Protein AF-0000000086141295 (afdb_homodimer)

Secondary structure (DSSP, 8-state):
--SSB-SS-EEEE--HHHHHHHHHHHHH-HHHHHHH--SPP-PPPHHHHHHHHHIIIIISSEEEEEEEPPSSTTSPPEEEEEEEEPP--GGGGGG-EEEEEEEE-GGGTTSSHHHHHHHHHHHIIIIIS--SEEEEEEETT-HHHHHHHHHTTPEEEEEEEEEEEETTEEEEEEEEEEEHHHHHHHHHHTT-----/--SSB-SS-EEEE--HHHHHHHHHHHHH-HHHHHHH--SPP-PPPHHHHHHHHHIIIIISSEEEEEEEPPSSTTSPPEEEEEEEEPP--GGGGGG-EEEEEEEE-GGGTTSSHHHHHHHHHHHIIIIIS--SEEEEEEETT-HHHHHHHHHTTPEEEEEEEEEEEETTEEEEEEEEEEEHHHHHHHHHHTT-----

Solvent-accessible surface area (backbone atoms only — not comparable to full-atom values): 21510 Å² total; per-residue (Å²): 130,78,80,50,50,59,98,74,39,36,50,41,73,72,44,73,90,75,40,49,67,59,46,44,55,51,57,56,30,67,65,58,34,63,60,70,40,82,52,66,89,63,92,66,50,70,66,56,38,50,52,50,51,46,38,35,70,72,50,28,71,40,34,33,33,34,18,37,66,38,93,43,95,89,46,66,59,43,76,47,33,35,41,31,32,44,55,55,57,78,58,47,43,82,31,28,54,38,32,55,47,72,48,63,39,76,92,57,53,97,69,56,53,66,59,54,50,52,54,51,51,49,49,45,40,42,69,70,71,55,33,48,29,43,30,41,68,31,42,53,86,38,50,68,56,52,53,47,44,46,75,73,64,33,39,83,30,32,37,46,71,50,53,38,60,54,95,90,41,63,31,32,38,36,35,30,36,38,43,42,69,59,53,46,53,55,32,57,69,63,64,64,64,66,85,124,130,78,80,51,48,60,97,72,39,36,50,42,74,72,44,73,90,75,38,49,67,58,46,42,55,50,58,58,31,66,65,58,34,64,57,69,39,81,51,64,87,62,92,66,49,72,66,56,40,51,52,50,50,46,39,34,69,72,50,28,71,40,33,32,32,33,19,37,66,38,92,43,93,90,46,67,59,44,77,48,31,36,43,33,31,42,55,55,56,78,58,46,43,80,31,27,53,39,33,55,49,72,48,62,39,75,94,56,53,96,69,56,52,68,58,54,52,50,53,51,50,49,47,45,39,43,71,69,71,55,32,48,29,43,30,40,67,31,41,54,86,38,51,68,56,52,52,47,45,46,74,74,63,35,41,81,30,34,37,47,71,51,53,37,59,54,96,88,40,65,32,33,37,36,35,30,36,38,43,41,69,60,54,46,53,54,34,58,69,65,64,64,65,67,85,124

Structure (mmCIF, N/CA/C/O backbone):
data_AF-0000000086141295-model_v1
#
loop_
_entity.id
_entity.type
_entity.pdbx_description
1 polymer 'N-acetyltransferase domain-containing protein'
#
loop_
_atom_site.group_PDB
_atom_site.id
_atom_site.type_symbol
_atom_site.label_atom_id
_atom_site.label_alt_id
_atom_site.label_comp_id
_atom_site.label_asym_id
_atom_site.label_entity_id
_atom_site.label_seq_id
_atom_site.pdbx_PDB_ins_code
_atom_site.Cartn_x
_atom_site.Cartn_y
_atom_site.Cartn_z
_atom_site.occupancy
_atom_site.B_iso_or_equiv
_atom_site.auth_seq_id
_atom_site.auth_comp_id
_atom_site.auth_asym_id
_atom_site.auth_atom_id
_atom_site.pdbx_PDB_model_num
ATOM 1 N N . MET A 1 1 ? -18.188 31.016 9.32 1 51.22 1 MET A N 1
ATOM 2 C CA . MET A 1 1 ? -16.797 31.031 9.719 1 51.22 1 MET A CA 1
ATOM 3 C C . MET A 1 1 ? -15.961 30.109 8.828 1 51.22 1 MET A C 1
ATOM 5 O O . MET A 1 1 ? -16.5 29.141 8.258 1 51.22 1 MET A O 1
ATOM 9 N N . ASN A 1 2 ? -14.758 30.516 8.43 1 69.75 2 ASN A N 1
ATOM 10 C CA . ASN A 1 2 ? -13.891 29.734 7.547 1 69.75 2 ASN A CA 1
ATOM 11 C C . ASN A 1 2 ? -13.523 28.391 8.156 1 69.75 2 ASN A C 1
ATOM 13 O O . ASN A 1 2 ? -12.914 28.328 9.227 1 69.75 2 ASN A O 1
ATOM 17 N N . PRO A 1 3 ? -14.047 27.422 7.543 1 87.94 3 PRO A N 1
ATOM 18 C CA . PRO A 1 3 ? -13.812 26.109 8.133 1 87.94 3 PRO A CA 1
ATOM 19 C C . PRO A 1 3 ? -12.375 25.625 7.922 1 87.94 3 PRO A C 1
ATOM 21 O O . PRO A 1 3 ? -11.992 24.578 8.445 1 87.94 3 PRO A O 1
ATOM 24 N N . PHE A 1 4 ? -11.586 26.469 7.277 1 93.06 4 PHE A N 1
ATOM 25 C CA . PHE A 1 4 ? -10.227 26.031 6.965 1 93.06 4 PHE A CA 1
ATOM 26 C C . PHE A 1 4 ? -9.234 26.656 7.945 1 93.06 4 PHE A C 1
ATOM 28 O O . PHE A 1 4 ? -8.266 27.297 7.535 1 93.06 4 PHE A O 1
ATOM 35 N N . HIS A 1 5 ? -9.555 26.516 9.125 1 94.62 5 HIS A N 1
ATOM 36 C CA . HIS A 1 5 ? -8.688 26.922 10.227 1 94.62 5 HIS A CA 1
ATOM 37 C C . HIS A 1 5 ? -8.836 26 11.422 1 94.62 5 HIS A C 1
ATOM 39 O O . HIS A 1 5 ? -9.812 25.25 11.508 1 94.62 5 HIS A O 1
ATOM 45 N N . SER A 1 6 ? -7.91 25.984 12.297 1 95.19 6 SER A N 1
ATOM 46 C CA . SER A 1 6 ? -7.934 25.375 13.617 1 95.19 6 SER A CA 1
ATOM 47 C C . SER A 1 6 ? -7.445 26.344 14.688 1 95.19 6 SER A C 1
ATOM 49 O O . SER A 1 6 ? -7.465 27.562 14.477 1 95.19 6 SER A O 1
ATOM 51 N N . ALA A 1 7 ? -7.188 25.891 15.867 1 95.31 7 ALA A N 1
ATOM 52 C CA . ALA A 1 7 ? -6.918 26.766 17 1 95.31 7 ALA A CA 1
ATOM 53 C C . ALA A 1 7 ? -5.836 27.781 16.672 1 95.31 7 ALA A C 1
ATOM 55 O O . ALA A 1 7 ? -5.996 28.984 16.922 1 95.31 7 ALA A O 1
ATOM 56 N N . ARG A 1 8 ? -4.676 27.344 16.094 1 96.81 8 ARG A N 1
ATOM 57 C CA . ARG A 1 8 ? -3.531 28.219 15.867 1 96.81 8 ARG A CA 1
ATOM 58 C C . ARG A 1 8 ? -3.201 28.297 14.383 1 96.81 8 ARG A C 1
ATOM 60 O O . ARG A 1 8 ? -2.404 29.141 13.961 1 96.81 8 ARG A O 1
ATOM 67 N N . LEU A 1 9 ? -3.818 27.438 13.539 1 97.62 9 LEU A N 1
ATOM 68 C CA . LEU A 1 9 ? -3.35 27.266 12.164 1 97.62 9 LEU A CA 1
ATOM 69 C C . LEU A 1 9 ? -4.422 27.703 11.172 1 97.62 9 LEU A C 1
ATOM 71 O O . LEU A 1 9 ? -5.617 27.625 11.469 1 97.62 9 LEU A O 1
ATOM 75 N N . ILE A 1 10 ? -3.939 28.156 10 1 96.62 10 ILE A N 1
ATOM 76 C CA . ILE A 1 10 ? -4.754 28.391 8.82 1 96.62 10 ILE A CA 1
ATOM 77 C C . ILE A 1 10 ? -4.367 27.406 7.715 1 96.62 10 ILE A C 1
ATOM 79 O O . ILE A 1 10 ? -3.186 27.141 7.504 1 96.62 10 ILE A O 1
ATOM 83 N N . TYR A 1 11 ? -5.418 26.938 7.031 1 97.31 11 TYR A N 1
ATOM 84 C CA . TYR A 1 11 ? -5.203 26.031 5.918 1 97.31 11 TYR A CA 1
ATOM 85 C C . TYR A 1 11 ? -5.637 26.656 4.602 1 97.31 11 TYR A C 1
ATOM 87 O O . TYR A 1 11 ? -6.793 27.062 4.453 1 97.31 11 TYR A O 1
ATOM 95 N N . ARG A 1 12 ? -4.785 26.781 3.67 1 96 12 ARG A N 1
ATOM 96 C CA . ARG A 1 12 ? -5.148 27.406 2.395 1 96 12 ARG A CA 1
ATOM 97 C C . ARG A 1 12 ? -4.73 26.516 1.225 1 96 12 ARG A C 1
ATOM 99 O O . ARG A 1 12 ? -3.918 25.609 1.388 1 96 12 ARG A O 1
ATOM 106 N N . ALA A 1 13 ? -5.227 26.828 0.081 1 95.81 13 ALA A N 1
ATOM 107 C CA . ALA A 1 13 ? -4.914 26.094 -1.147 1 95.81 13 ALA A CA 1
ATOM 108 C C . ALA A 1 13 ? -3.459 26.312 -1.555 1 95.81 13 ALA A C 1
ATOM 110 O O . ALA A 1 13 ? -2.861 27.344 -1.228 1 95.81 13 ALA A O 1
ATOM 111 N N . VAL A 1 14 ? -2.934 25.328 -2.213 1 96.62 14 VAL A N 1
ATOM 112 C CA . VAL A 1 14 ? -1.614 25.469 -2.82 1 96.62 14 VAL A CA 1
ATOM 113 C C . VAL A 1 14 ? -1.694 26.406 -4.023 1 96.62 14 VAL A C 1
ATOM 115 O O . VAL A 1 14 ? -2.52 26.203 -4.918 1 96.62 14 VAL A O 1
ATOM 118 N N . GLU A 1 15 ? -0.921 27.406 -3.971 1 94.69 15 GLU A N 1
ATOM 119 C CA . GLU A 1 15 ? -0.774 28.312 -5.102 1 94.69 15 GLU A CA 1
ATOM 120 C C . GLU A 1 15 ? 0.544 28.078 -5.832 1 94.69 15 GLU A C 1
ATOM 122 O O . GLU A 1 15 ? 1.587 28.594 -5.426 1 94.69 15 GLU A O 1
ATOM 127 N N . PRO A 1 16 ? 0.454 27.406 -6.965 1 90.69 16 PRO A N 1
ATOM 128 C CA . PRO A 1 16 ? 1.684 26.953 -7.613 1 90.69 16 PRO A CA 1
ATOM 129 C C . PRO A 1 16 ? 2.652 28.094 -7.918 1 90.69 16 PRO A C 1
ATOM 131 O O . PRO A 1 16 ? 3.865 27.938 -7.766 1 90.69 16 PRO A O 1
ATOM 134 N N . ASN A 1 17 ? 2.219 29.234 -8.266 1 89.69 17 ASN A N 1
ATOM 135 C CA . ASN A 1 17 ? 3.092 30.344 -8.633 1 89.69 17 ASN A CA 1
ATOM 136 C C . ASN A 1 17 ? 3.672 31.031 -7.402 1 89.69 17 ASN A C 1
ATOM 138 O O . ASN A 1 17 ? 4.742 31.641 -7.473 1 89.69 17 ASN A O 1
ATOM 142 N N . GLU A 1 18 ? 3.045 30.859 -6.297 1 93.12 18 GLU A N 1
ATOM 143 C CA . GLU A 1 18 ? 3.461 31.594 -5.098 1 93.12 18 GLU A CA 1
ATOM 144 C C . GLU A 1 18 ? 4.191 30.672 -4.125 1 93.12 18 GLU A C 1
ATOM 146 O O . GLU A 1 18 ? 5.02 31.125 -3.332 1 93.12 18 GLU A O 1
ATOM 151 N N . ASP A 1 19 ? 3.898 29.375 -4.25 1 96.19 19 ASP A N 1
ATOM 152 C CA . ASP A 1 19 ? 4.34 28.484 -3.184 1 96.19 19 ASP A CA 1
ATOM 153 C C . ASP A 1 19 ? 5.582 27.703 -3.602 1 96.19 19 ASP A C 1
ATOM 155 O O . ASP A 1 19 ? 6.082 26.859 -2.842 1 96.19 19 ASP A O 1
ATOM 159 N N . GLU A 1 20 ? 6.09 27.922 -4.734 1 96 20 GLU A N 1
ATOM 160 C CA . GLU A 1 20 ? 7.188 27.094 -5.246 1 96 20 GLU A CA 1
ATOM 161 C C . GLU A 1 20 ? 8.383 27.125 -4.301 1 96 20 GLU A C 1
ATOM 163 O O . GLU A 1 20 ? 8.969 26.094 -3.992 1 96 20 GLU A O 1
ATOM 168 N N . ASP A 1 21 ? 8.812 28.328 -3.873 1 95.75 21 ASP A N 1
ATOM 169 C CA . ASP A 1 21 ? 9.961 28.469 -2.979 1 95.75 21 ASP A CA 1
ATOM 170 C C . ASP A 1 21 ? 9.711 27.734 -1.661 1 95.75 21 ASP A C 1
ATOM 172 O O . ASP A 1 21 ? 10.617 27.094 -1.114 1 95.75 21 ASP A O 1
ATOM 176 N N . PHE A 1 22 ? 8.555 27.875 -1.222 1 95.75 22 PHE A N 1
ATOM 177 C CA . PHE A 1 22 ? 8.188 27.219 0.028 1 95.75 22 PHE A CA 1
ATOM 178 C C . PHE A 1 22 ? 8.297 25.703 -0.106 1 95.75 22 PHE A C 1
ATOM 180 O O . PHE A 1 22 ? 8.945 25.047 0.712 1 95.75 22 PHE A O 1
ATOM 187 N N . PHE A 1 23 ? 7.754 25.141 -1.162 1 95.81 23 PHE A N 1
ATOM 188 C CA . PHE A 1 23 ? 7.785 23.703 -1.36 1 95.81 23 PHE A CA 1
ATOM 189 C C . PHE A 1 23 ? 9.203 23.219 -1.656 1 95.81 23 PHE A C 1
ATOM 191 O O . PHE A 1 23 ? 9.578 22.109 -1.294 1 95.81 23 PHE A O 1
ATOM 198 N N . LEU A 1 24 ? 9.922 24.047 -2.283 1 94.19 24 LEU A N 1
ATOM 199 C CA . LEU A 1 24 ? 11.328 23.703 -2.48 1 94.19 24 LEU A CA 1
ATOM 200 C C . LEU A 1 24 ? 12.039 23.531 -1.141 1 94.19 24 LEU A C 1
ATOM 202 O O . LEU A 1 24 ? 12.812 22.578 -0.962 1 94.19 24 LEU A O 1
ATOM 206 N N . THR A 1 25 ? 11.758 24.422 -0.222 1 94 25 THR A N 1
ATOM 207 C CA . THR A 1 25 ? 12.344 24.344 1.108 1 94 25 THR A CA 1
ATOM 208 C C . THR A 1 25 ? 11.938 23.047 1.806 1 94 25 THR A C 1
ATOM 210 O O . THR A 1 25 ? 12.758 22.406 2.453 1 94 25 THR A O 1
ATOM 213 N N . ILE A 1 26 ? 10.75 22.656 1.679 1 92.44 26 ILE A N 1
ATOM 214 C CA . ILE A 1 26 ? 10.25 21.422 2.283 1 92.44 26 ILE A CA 1
ATOM 215 C C . ILE A 1 26 ? 10.961 20.219 1.683 1 92.44 26 ILE A C 1
ATOM 217 O O . ILE A 1 26 ? 11.453 19.359 2.412 1 92.44 26 ILE A O 1
ATOM 221 N N . GLN A 1 27 ? 11.023 20.188 0.385 1 89.75 27 GLN A N 1
ATOM 222 C CA . GLN A 1 27 ? 11.547 19.016 -0.319 1 89.75 27 GLN A CA 1
ATOM 223 C C . GLN A 1 27 ? 13.055 18.906 -0.16 1 89.75 27 GLN A C 1
ATOM 225 O O . GLN A 1 27 ? 13.625 17.828 -0.327 1 89.75 27 GLN A O 1
ATOM 230 N N . GLN A 1 28 ? 13.641 20.016 0.148 1 89.25 28 GLN A N 1
ATOM 231 C CA . GLN A 1 28 ? 15.094 20 0.265 1 89.25 28 GLN A CA 1
ATOM 232 C C . GLN A 1 28 ? 15.531 19.781 1.71 1 89.25 28 GLN A C 1
ATOM 234 O O . GLN A 1 28 ? 16.719 19.656 1.995 1 89.25 28 GLN A O 1
ATOM 239 N N . ASP A 1 29 ? 14.562 19.781 2.561 1 86.94 29 ASP A N 1
ATOM 240 C CA . ASP A 1 29 ? 14.875 19.344 3.916 1 86.94 29 ASP A CA 1
ATOM 241 C C . ASP A 1 29 ? 15.258 17.875 3.939 1 86.94 29 ASP A C 1
ATOM 243 O O . ASP A 1 29 ? 14.406 17 3.748 1 86.94 29 ASP A O 1
ATOM 247 N N . PRO A 1 30 ? 16.484 17.609 4.195 1 81.69 30 PRO A N 1
ATOM 248 C CA . PRO A 1 30 ? 16.938 16.234 4.027 1 81.69 30 PRO A CA 1
ATOM 249 C C . PRO A 1 30 ? 16.312 15.273 5.055 1 81.69 30 PRO A C 1
ATOM 251 O O . PRO A 1 30 ? 16.062 14.109 4.742 1 81.69 30 PRO A O 1
ATOM 254 N N . PHE A 1 31 ? 16.094 15.766 6.219 1 81.44 31 PHE A N 1
ATOM 255 C CA . PHE A 1 31 ? 15.523 14.891 7.242 1 81.44 31 PHE A CA 1
ATOM 256 C C . PHE A 1 31 ? 14.031 14.688 7.02 1 81.44 31 PHE A C 1
ATOM 258 O O . PHE A 1 31 ? 13.531 13.562 7.113 1 81.44 31 PHE A O 1
ATOM 265 N N . GLY A 1 32 ? 13.383 15.75 6.738 1 83 32 GLY A N 1
ATOM 266 C CA . GLY A 1 32 ? 11.969 15.641 6.434 1 83 32 GLY A CA 1
ATOM 267 C C . GLY A 1 32 ? 11.68 14.734 5.254 1 83 32 GLY A C 1
ATOM 268 O O . GLY A 1 32 ? 10.781 13.891 5.312 1 83 32 GLY A O 1
ATOM 269 N N . PHE A 1 33 ? 12.461 14.914 4.273 1 78.25 33 PHE A N 1
ATOM 270 C CA . PHE A 1 33 ? 12.297 14.109 3.068 1 78.25 33 PHE A CA 1
ATOM 271 C C . PHE A 1 33 ? 12.469 12.625 3.375 1 78.25 33 PHE A C 1
ATOM 273 O O . PHE A 1 33 ? 11.625 11.812 3.004 1 78.25 33 PHE A O 1
ATOM 280 N N . ARG A 1 34 ? 13.453 12.281 4.133 1 79.75 34 ARG A N 1
ATOM 281 C CA . ARG A 1 34 ? 13.781 10.883 4.418 1 79.75 34 ARG A CA 1
ATOM 282 C C . ARG A 1 34 ? 12.758 10.273 5.371 1 79.75 34 ARG A C 1
ATOM 284 O O . ARG A 1 34 ? 12.555 9.055 5.375 1 79.75 34 ARG A O 1
ATOM 291 N N . ASN A 1 35 ? 12.102 11.109 6.094 1 85.06 35 ASN A N 1
ATOM 292 C CA . ASN A 1 35 ? 11.125 10.641 7.074 1 85.06 35 ASN A CA 1
ATOM 293 C C . ASN A 1 35 ? 9.758 10.422 6.441 1 85.06 35 ASN A C 1
ATOM 295 O O . ASN A 1 35 ? 8.891 9.781 7.035 1 85.06 35 ASN A O 1
ATOM 299 N N . SER A 1 36 ? 9.648 10.891 5.25 1 79.56 36 SER A N 1
ATOM 300 C CA . SER A 1 36 ? 8.281 10.891 4.734 1 79.56 36 SER A CA 1
ATOM 301 C C . SER A 1 36 ? 8.219 10.305 3.328 1 79.56 36 SER A C 1
ATOM 303 O O . SER A 1 36 ? 7.133 10.078 2.793 1 79.56 36 SER A O 1
ATOM 305 N N . ASN A 1 37 ? 9.312 10.156 2.785 1 83.88 37 ASN A N 1
ATOM 306 C CA . ASN A 1 37 ? 9.375 9.703 1.399 1 83.88 37 ASN A CA 1
ATOM 307 C C . ASN A 1 37 ? 10.258 8.461 1.256 1 83.88 37 ASN A C 1
ATOM 309 O O . ASN A 1 37 ? 11.438 8.484 1.611 1 83.88 37 ASN A O 1
ATOM 313 N N . ALA A 1 38 ? 9.758 7.473 0.657 1 84.56 38 ALA A N 1
ATOM 314 C CA . ALA A 1 38 ? 10.484 6.211 0.501 1 84.56 38 ALA A CA 1
ATOM 315 C C . ALA A 1 38 ? 11.406 6.254 -0.715 1 84.56 38 ALA A C 1
ATOM 317 O O . ALA A 1 38 ? 12.227 5.355 -0.91 1 84.56 38 ALA A O 1
ATOM 318 N N . ARG A 1 39 ? 11.266 7.246 -1.502 1 82.94 39 ARG A N 1
ATOM 319 C CA . ARG A 1 39 ? 12.109 7.344 -2.693 1 82.94 39 ARG A CA 1
ATOM 320 C C . ARG A 1 39 ? 13.578 7.496 -2.316 1 82.94 39 ARG A C 1
ATOM 322 O O . ARG A 1 39 ? 13.898 7.91 -1.199 1 82.94 39 ARG A O 1
ATOM 329 N N . LEU A 1 40 ? 14.398 7.152 -3.281 1 79.25 40 LEU A N 1
ATOM 330 C CA . LEU A 1 40 ? 15.82 7.426 -3.105 1 79.25 40 LEU A CA 1
ATOM 331 C C . LEU A 1 40 ? 16.062 8.914 -2.861 1 79.25 40 LEU A C 1
ATOM 333 O O . LEU A 1 40 ? 15.578 9.758 -3.621 1 79.25 40 LEU A O 1
ATOM 337 N N . ALA A 1 41 ? 16.703 9.164 -1.784 1 78.75 41 ALA A N 1
ATOM 338 C CA . ALA A 1 41 ? 17.016 10.555 -1.472 1 78.75 41 ALA A CA 1
ATOM 339 C C . ALA A 1 41 ? 17.969 11.156 -2.508 1 78.75 41 ALA A C 1
ATOM 341 O O . ALA A 1 41 ? 19 10.562 -2.826 1 78.75 41 ALA A O 1
ATOM 342 N N . SER A 1 42 ? 17.5 12.125 -3.113 1 82.44 42 SER A N 1
ATOM 343 C CA . SER A 1 42 ? 18.297 12.875 -4.078 1 82.44 42 SER A CA 1
ATOM 344 C C . SER A 1 42 ? 17.969 14.359 -4.035 1 82.44 42 SER A C 1
ATOM 346 O O . SER A 1 42 ? 16.891 14.75 -3.574 1 82.44 42 SER A O 1
ATOM 348 N N . PRO A 1 43 ? 18.953 15.18 -4.391 1 85.75 43 PRO A N 1
ATOM 349 C CA . PRO A 1 43 ? 18.609 16.594 -4.457 1 85.75 43 PRO A CA 1
ATOM 350 C C . PRO A 1 43 ? 17.375 16.875 -5.316 1 85.75 43 PRO A C 1
ATOM 352 O O . PRO A 1 43 ? 17.203 16.25 -6.371 1 85.75 43 PRO A O 1
ATOM 355 N N . GLN A 1 44 ? 16.531 17.719 -4.77 1 87.69 44 GLN A N 1
ATOM 356 C CA . GLN A 1 44 ? 15.258 17.984 -5.441 1 87.69 44 GLN A CA 1
ATOM 357 C C . GLN A 1 44 ? 15.352 19.25 -6.289 1 87.69 44 GLN A C 1
ATOM 359 O O . GLN A 1 44 ? 15.883 20.266 -5.84 1 87.69 44 GLN A O 1
ATOM 364 N N . SER A 1 45 ? 14.859 19.125 -7.492 1 89.88 45 SER A N 1
ATOM 365 C CA . SER A 1 45 ? 14.836 20.266 -8.414 1 89.88 45 SER A CA 1
ATOM 366 C C . SER A 1 45 ? 13.516 21.016 -8.336 1 89.88 45 SER A C 1
ATOM 368 O O . SER A 1 45 ? 12.57 20.547 -7.691 1 89.88 45 SER A O 1
ATOM 370 N N . ARG A 1 46 ? 13.5 22.156 -8.969 1 92.38 46 ARG A N 1
ATOM 371 C CA . ARG A 1 46 ? 12.25 22.906 -9.047 1 92.38 46 ARG A CA 1
ATOM 372 C C . ARG A 1 46 ? 11.203 22.141 -9.859 1 92.38 46 ARG A C 1
ATOM 374 O O . ARG A 1 46 ? 10.008 22.234 -9.578 1 92.38 46 ARG A O 1
ATOM 381 N N . GLU A 1 47 ? 11.641 21.406 -10.789 1 91.62 47 GLU A N 1
ATOM 382 C CA . GLU A 1 47 ? 10.711 20.578 -11.555 1 91.62 47 GLU A CA 1
ATOM 383 C C . GLU A 1 47 ? 10.062 19.516 -10.68 1 91.62 47 GLU A C 1
ATOM 385 O O . GLU A 1 47 ? 8.867 19.234 -10.828 1 91.62 47 GLU A O 1
ATOM 390 N N . ASP A 1 48 ? 10.852 18.938 -9.836 1 89.69 48 ASP A N 1
ATOM 391 C CA . ASP A 1 48 ? 10.305 17.984 -8.875 1 89.69 48 ASP A CA 1
ATOM 392 C C . ASP A 1 48 ? 9.227 18.625 -8.008 1 89.69 48 ASP A C 1
ATOM 394 O O . ASP A 1 48 ? 8.188 18.016 -7.758 1 89.69 48 ASP A O 1
ATOM 398 N N . VAL A 1 49 ? 9.508 19.75 -7.621 1 92.06 49 VAL A N 1
ATOM 399 C CA . VAL A 1 49 ? 8.609 20.5 -6.75 1 92.06 49 VAL A CA 1
ATOM 400 C C . VAL A 1 49 ? 7.301 20.797 -7.484 1 92.06 49 VAL A C 1
ATOM 402 O O . VAL A 1 49 ? 6.215 20.641 -6.918 1 92.06 49 VAL A O 1
ATOM 405 N N . LYS A 1 50 ? 7.406 21.203 -8.695 1 93.38 50 LYS A N 1
ATOM 406 C CA . LYS A 1 50 ? 6.215 21.484 -9.492 1 93.38 50 LYS A CA 1
ATOM 407 C C . LYS A 1 50 ? 5.336 20.25 -9.633 1 93.38 50 LYS A C 1
ATOM 409 O O . LYS A 1 50 ? 4.109 20.344 -9.539 1 93.38 50 LYS A O 1
ATOM 414 N N . ARG A 1 51 ? 5.922 19.156 -9.82 1 91.75 51 ARG A N 1
ATOM 415 C CA . ARG A 1 51 ? 5.176 17.906 -9.922 1 91.75 51 ARG A CA 1
ATOM 416 C C . ARG A 1 51 ? 4.449 17.594 -8.617 1 91.75 51 ARG A C 1
ATOM 418 O O . ARG A 1 51 ? 3.297 17.156 -8.633 1 91.75 51 ARG A O 1
ATOM 425 N N . TYR A 1 52 ? 5.172 17.828 -7.664 1 92.12 52 TYR A N 1
ATOM 426 C CA . TYR A 1 52 ? 4.57 17.578 -6.359 1 92.12 52 TYR A CA 1
ATOM 427 C C . TYR A 1 52 ? 3.389 18.516 -6.117 1 92.12 52 TYR A C 1
ATOM 429 O O . TYR A 1 52 ? 2.326 18.078 -5.672 1 92.12 52 TYR A O 1
ATOM 437 N N . MET A 1 53 ? 3.572 19.75 -6.391 1 95.12 53 MET A N 1
ATOM 438 C CA . MET A 1 53 ? 2.49 20.719 -6.227 1 95.12 53 MET A CA 1
ATOM 439 C C . MET A 1 53 ? 1.3 20.359 -7.109 1 95.12 53 MET A C 1
ATOM 441 O O . MET A 1 53 ? 0.148 20.516 -6.695 1 95.12 53 MET A O 1
ATOM 445 N N . GLU A 1 54 ? 1.577 19.922 -8.242 1 93.69 54 GLU A N 1
ATOM 446 C CA . GLU A 1 54 ? 0.51 19.469 -9.133 1 93.69 54 GLU A CA 1
ATOM 447 C C . GLU A 1 54 ? -0.252 18.281 -8.531 1 93.69 54 GLU A C 1
ATOM 449 O O . GLU A 1 54 ? -1.479 18.219 -8.617 1 93.69 54 GLU A O 1
ATOM 454 N N . HIS A 1 55 ? 0.474 17.422 -7.98 1 92.12 55 HIS A N 1
ATOM 455 C CA . HIS A 1 55 ? -0.157 16.281 -7.309 1 92.12 55 HIS A CA 1
ATOM 456 C C . HIS A 1 55 ? -1.09 16.75 -6.199 1 92.12 55 HIS A C 1
ATOM 458 O O . HIS A 1 55 ? -2.234 16.297 -6.109 1 92.12 55 HIS A O 1
ATOM 464 N N . LEU A 1 56 ? -0.627 17.672 -5.426 1 93.81 56 LEU A N 1
ATOM 465 C CA . LEU A 1 56 ? -1.397 18.188 -4.297 1 93.81 56 LEU A CA 1
ATOM 466 C C . LEU A 1 56 ? -2.652 18.906 -4.777 1 93.81 56 LEU A C 1
ATOM 468 O O . LEU A 1 56 ? -3.703 18.828 -4.133 1 93.81 56 LEU A O 1
ATOM 472 N N . THR A 1 57 ? -2.58 19.562 -5.879 1 92.62 57 THR A N 1
ATOM 473 C CA . THR A 1 57 ? -3.652 20.438 -6.336 1 92.62 57 THR A CA 1
ATOM 474 C C . THR A 1 57 ? -4.656 19.672 -7.188 1 92.62 57 THR A C 1
ATOM 476 O O . THR A 1 57 ? -5.848 19.984 -7.203 1 92.62 57 THR A O 1
ATOM 479 N N . SER A 1 58 ? -4.219 18.625 -7.875 1 90.38 58 SER A N 1
ATOM 480 C CA . SER A 1 58 ? -5.086 18.062 -8.906 1 90.38 58 SER A CA 1
ATOM 481 C C . SER A 1 58 ? -5.363 16.594 -8.656 1 90.38 58 SER A C 1
ATOM 483 O O . SER A 1 58 ? -6.336 16.031 -9.172 1 90.38 58 SER A O 1
ATOM 485 N N . LYS A 1 59 ? -4.582 15.945 -7.883 1 91.56 59 LYS A N 1
ATOM 486 C CA . LYS A 1 59 ? -4.734 14.5 -7.742 1 91.56 59 LYS A CA 1
ATOM 487 C C . LYS A 1 59 ? -5.164 14.133 -6.324 1 91.56 59 LYS A C 1
ATOM 489 O O . LYS A 1 59 ? -5.988 13.234 -6.133 1 91.56 59 LYS A O 1
ATOM 494 N N . ALA A 1 60 ? -4.648 14.844 -5.406 1 94.88 60 ALA A N 1
ATOM 495 C CA . ALA A 1 60 ? -4.969 14.555 -4.012 1 94.88 60 ALA A CA 1
ATOM 496 C C . ALA A 1 60 ? -6.453 14.773 -3.729 1 94.88 60 ALA A C 1
ATOM 498 O O . ALA A 1 60 ? -7.098 15.602 -4.379 1 94.88 60 ALA A O 1
ATOM 499 N N . LEU A 1 61 ? -7.023 13.945 -2.871 1 95 61 LEU A N 1
ATOM 500 C CA . LEU A 1 61 ? -8.383 14.195 -2.398 1 95 61 LEU A CA 1
ATOM 501 C C . LEU A 1 61 ? -8.484 15.578 -1.761 1 95 61 LEU A C 1
ATOM 503 O O . LEU A 1 61 ? -9.477 16.281 -1.95 1 95 61 LEU A O 1
ATOM 507 N N . LEU A 1 62 ? -7.461 15.922 -1.008 1 95.81 62 LEU A N 1
ATOM 508 C CA . LEU A 1 62 ? -7.246 17.219 -0.392 1 95.81 62 LEU A CA 1
ATOM 509 C C . LEU A 1 62 ? -5.758 17.516 -0.246 1 95.81 62 LEU A C 1
ATOM 511 O O . LEU A 1 62 ? -4.98 16.641 0.14 1 95.81 62 LEU A O 1
ATOM 515 N N . GLY A 1 63 ? -5.344 18.641 -0.609 1 97.06 63 GLY A N 1
ATOM 516 C CA . GLY A 1 63 ? -3.998 19.156 -0.393 1 97.06 63 GLY A CA 1
ATOM 517 C C . GLY A 1 63 ? -3.967 20.625 -0.026 1 97.06 63 GLY A C 1
ATOM 518 O O . GLY A 1 63 ? -4.512 21.469 -0.747 1 97.06 63 GLY A O 1
ATOM 519 N N . VAL A 1 64 ? -3.344 20.922 1.103 1 97.56 64 VAL A N 1
ATOM 520 C CA . VAL A 1 64 ? -3.365 22.312 1.562 1 97.56 64 VAL A CA 1
ATOM 521 C C . VAL A 1 64 ? -2.006 22.672 2.152 1 97.56 64 VAL A C 1
ATOM 523 O O . VAL A 1 64 ? -1.227 21.797 2.529 1 97.56 64 VAL A O 1
ATOM 526 N N . VAL A 1 65 ? -1.781 23.938 2.201 1 98 65 VAL A N 1
ATOM 527 C CA . VAL A 1 65 ? -0.635 24.5 2.908 1 98 65 VAL A CA 1
ATOM 528 C C . VAL A 1 65 ? -1.03 24.844 4.344 1 98 65 VAL A C 1
ATOM 530 O O . VAL A 1 65 ? -2.094 25.422 4.578 1 98 65 VAL A O 1
ATOM 533 N N . ILE A 1 66 ? -0.226 24.391 5.254 1 98.31 66 ILE A N 1
ATOM 534 C CA . ILE A 1 66 ? -0.393 24.734 6.66 1 98.31 66 ILE A CA 1
ATOM 535 C C . ILE A 1 66 ? 0.285 26.078 6.953 1 98.31 66 ILE A C 1
ATOM 537 O O . ILE A 1 66 ? 1.489 26.219 6.73 1 98.31 66 ILE A O 1
ATOM 541 N N . CYS A 1 67 ? -0.458 27.016 7.566 1 98.19 67 CYS A N 1
ATOM 542 C CA . CYS A 1 67 ? 0.112 28.344 7.805 1 98.19 67 CYS A CA 1
ATOM 543 C C . CYS A 1 67 ? -0.139 28.797 9.234 1 98.19 67 CYS A C 1
ATOM 545 O O . CYS A 1 67 ? -1.167 28.453 9.828 1 98.19 67 CYS A O 1
ATOM 547 N N . LEU A 1 68 ? 0.826 29.516 9.727 1 97.69 68 LEU A N 1
ATOM 548 C CA . LEU A 1 68 ? 0.567 30.375 10.875 1 97.69 68 LEU A CA 1
ATOM 549 C C . LEU A 1 68 ? -0.127 31.672 10.445 1 97.69 68 LEU A C 1
ATOM 551 O O . LEU A 1 68 ? 0.091 32.156 9.336 1 97.69 68 LEU A O 1
ATOM 555 N N . PRO A 1 69 ? -0.977 32.156 11.336 1 94.94 69 PRO A N 1
ATOM 556 C CA . PRO A 1 69 ? -1.585 33.438 10.992 1 94.94 69 PRO A CA 1
ATOM 557 C C . PRO A 1 69 ? -0.549 34.531 10.742 1 94.94 69 PRO A C 1
ATOM 559 O O . PRO A 1 69 ? 0.542 34.5 11.32 1 94.94 69 PRO A O 1
ATOM 562 N N . ALA A 1 70 ? -0.938 35.469 9.93 1 92.5 70 ALA A N 1
ATOM 563 C CA . ALA A 1 70 ? -0.065 36.625 9.656 1 92.5 70 ALA A CA 1
ATOM 564 C C . ALA A 1 70 ? 0.22 37.406 10.93 1 92.5 70 ALA A C 1
ATOM 566 O O . ALA A 1 70 ? -0.689 37.656 11.719 1 92.5 70 ALA A O 1
ATOM 567 N N . PRO A 1 71 ? 1.467 37.781 11.125 1 89.31 71 PRO A N 1
ATOM 568 C CA . PRO A 1 71 ? 1.799 38.562 12.32 1 89.31 71 PRO A CA 1
ATOM 569 C C . PRO A 1 71 ? 1.116 39.906 12.352 1 89.31 71 PRO A C 1
ATOM 571 O O . PRO A 1 71 ? 0.845 40.438 13.43 1 89.31 71 PRO A O 1
ATOM 574 N N . THR A 1 72 ? 0.907 40.5 11.148 1 91 72 THR A N 1
ATOM 575 C CA . THR A 1 72 ? 0.203 41.75 11.016 1 91 72 THR A CA 1
ATOM 576 C C . THR A 1 72 ? -0.901 41.656 9.969 1 91 72 THR A C 1
ATOM 578 O O . THR A 1 72 ? -0.856 40.812 9.094 1 91 72 THR A O 1
ATOM 581 N N . PRO A 1 73 ? -1.834 42.5 10.094 1 87.56 73 PRO A N 1
ATOM 582 C CA . PRO A 1 73 ? -2.926 42.469 9.117 1 87.56 73 PRO A CA 1
ATOM 583 C C . PRO A 1 73 ? -2.439 42.656 7.684 1 87.56 73 PRO A C 1
ATOM 585 O O . PRO A 1 73 ? -3.127 42.281 6.734 1 87.56 73 PRO A O 1
ATOM 588 N N . GLU A 1 74 ? -1.262 43.312 7.508 1 90.06 74 GLU A N 1
ATOM 589 C CA . GLU A 1 74 ? -0.743 43.625 6.184 1 90.06 74 GLU A CA 1
ATOM 590 C C . GLU A 1 74 ? 0.125 42.5 5.633 1 90.06 74 GLU A C 1
ATOM 592 O O . GLU A 1 74 ? 0.529 42.531 4.469 1 90.06 74 GLU A O 1
ATOM 597 N N . SER A 1 75 ? 0.349 41.562 6.484 1 89.69 75 SER A N 1
ATOM 598 C CA . SER A 1 75 ? 1.233 40.469 6.066 1 89.69 75 SER A CA 1
ATOM 599 C C . SER A 1 75 ? 0.441 39.219 5.711 1 89.69 75 SER A C 1
ATOM 601 O O . SER A 1 75 ? -0.766 39.156 5.949 1 89.69 75 SER A O 1
ATOM 603 N N . LYS A 1 76 ? 1.035 38.406 4.938 1 91.69 76 LYS A N 1
ATOM 604 C CA . LYS A 1 76 ? 0.432 37.125 4.562 1 91.69 76 LYS A CA 1
ATOM 605 C C . LYS A 1 76 ? 0.704 36.062 5.617 1 91.69 76 LYS A C 1
ATOM 607 O O . LYS A 1 76 ? 1.677 36.156 6.371 1 91.69 76 LYS A O 1
ATOM 612 N N . PRO A 1 77 ? -0.201 35.062 5.699 1 95.25 77 PRO A N 1
ATOM 613 C CA . PRO A 1 77 ? 0.091 33.938 6.57 1 95.25 77 PRO A CA 1
ATOM 614 C C . PRO A 1 77 ? 1.44 33.281 6.266 1 95.25 77 PRO A C 1
ATOM 616 O O . PRO A 1 77 ? 1.92 33.344 5.129 1 95.25 77 PRO A O 1
ATOM 619 N N . ILE A 1 78 ? 2.07 32.656 7.242 1 96.44 78 ILE A N 1
ATOM 620 C CA . ILE A 1 78 ? 3.396 32.062 7.109 1 96.44 78 ILE A CA 1
ATOM 621 C C . ILE A 1 78 ? 3.271 30.562 6.883 1 96.44 78 ILE A C 1
ATOM 623 O O . ILE A 1 78 ? 2.861 29.828 7.781 1 96.44 78 ILE A O 1
ATOM 627 N N . PRO A 1 79 ? 3.611 30.125 5.641 1 97.62 79 PRO A N 1
ATOM 628 C CA . PRO A 1 79 ? 3.574 28.672 5.414 1 97.62 79 PRO A CA 1
ATOM 629 C C . PRO A 1 79 ? 4.609 27.922 6.246 1 97.62 79 PRO A C 1
ATOM 631 O O . PRO A 1 79 ? 5.785 28.312 6.27 1 97.62 79 PRO A O 1
ATOM 634 N N . ILE A 1 80 ? 4.184 26.844 6.914 1 97.81 80 ILE A N 1
ATOM 635 C CA . ILE A 1 80 ? 5.125 26.141 7.77 1 97.81 80 ILE A CA 1
ATOM 636 C C . ILE A 1 80 ? 5.137 24.656 7.402 1 97.81 80 ILE A C 1
ATOM 638 O O . ILE A 1 80 ? 5.961 23.891 7.914 1 97.81 80 ILE A O 1
ATOM 642 N N . GLY A 1 81 ? 4.195 24.188 6.559 1 97.44 81 GLY A N 1
ATOM 643 C CA . GLY A 1 81 ? 4.094 22.797 6.168 1 97.44 81 GLY A CA 1
ATOM 644 C C . GLY A 1 81 ? 2.971 22.531 5.188 1 97.44 81 GLY A C 1
ATOM 645 O O . GLY A 1 81 ? 2.365 23.469 4.656 1 97.44 81 GLY A O 1
ATOM 646 N N . ASN A 1 82 ? 2.785 21.312 4.844 1 97.25 82 ASN A N 1
ATOM 647 C CA . ASN A 1 82 ? 1.67 20.875 4.012 1 97.25 82 ASN A CA 1
ATOM 648 C C . ASN A 1 82 ? 1.096 19.547 4.492 1 97.25 82 ASN A C 1
ATOM 650 O O . ASN A 1 82 ? 1.779 18.781 5.172 1 97.25 82 ASN A O 1
ATOM 654 N N . ILE A 1 83 ? -0.14 19.344 4.211 1 97.75 83 ILE A N 1
ATOM 655 C CA . ILE A 1 83 ? -0.824 18.109 4.539 1 97.75 83 ILE A CA 1
ATOM 656 C C . ILE A 1 83 ? -1.777 17.719 3.408 1 97.75 83 ILE A C 1
ATOM 658 O O . ILE A 1 83 ? -2.365 18.594 2.766 1 97.75 83 ILE A O 1
ATOM 662 N N . HIS A 1 84 ? -1.83 16.453 3.148 1 97.56 84 HIS A N 1
ATOM 663 C CA . HIS A 1 84 ? -2.723 16.031 2.076 1 97.56 84 HIS A CA 1
ATOM 664 C C . HIS A 1 84 ? -3.355 14.672 2.391 1 97.56 84 HIS A C 1
ATOM 666 O O . HIS A 1 84 ? -2.877 13.953 3.266 1 97.56 84 HIS A O 1
ATOM 672 N N . LEU A 1 85 ? -4.484 14.43 1.788 1 97.81 85 LEU A N 1
ATOM 673 C CA . LEU A 1 85 ? -5.137 13.125 1.707 1 97.81 85 LEU A CA 1
ATOM 674 C C . LEU A 1 85 ? -4.93 12.5 0.332 1 97.81 85 LEU A C 1
ATOM 676 O O . LEU A 1 85 ? -5.125 13.156 -0.691 1 97.81 85 LEU A O 1
ATOM 680 N N . SER A 1 86 ? -4.559 11.289 0.347 1 96.56 86 SER A N 1
ATOM 681 C CA . SER A 1 86 ? -4.219 10.602 -0.894 1 96.56 86 SER A CA 1
ATOM 682 C C . SER A 1 86 ? -5.43 10.492 -1.814 1 96.56 86 SER A C 1
ATOM 684 O O . SER A 1 86 ? -6.57 10.414 -1.345 1 96.56 86 SER A O 1
ATOM 686 N N . PRO A 1 87 ? -5.035 10.516 -3.076 1 92.12 87 PRO A N 1
ATOM 687 C CA . PRO A 1 87 ? -6.121 10.266 -4.027 1 92.12 87 PRO A CA 1
ATOM 688 C C . PRO A 1 87 ? -6.668 8.844 -3.936 1 92.12 87 PRO A C 1
ATOM 690 O O . PRO A 1 87 ? -5.934 7.914 -3.576 1 92.12 87 PRO A O 1
ATOM 693 N N . THR A 1 88 ? -7.93 8.766 -4.191 1 87.44 88 THR A N 1
ATOM 694 C CA . THR A 1 88 ? -8.586 7.473 -4.355 1 87.44 88 THR A CA 1
ATOM 695 C C . THR A 1 88 ? -9.156 7.332 -5.766 1 87.4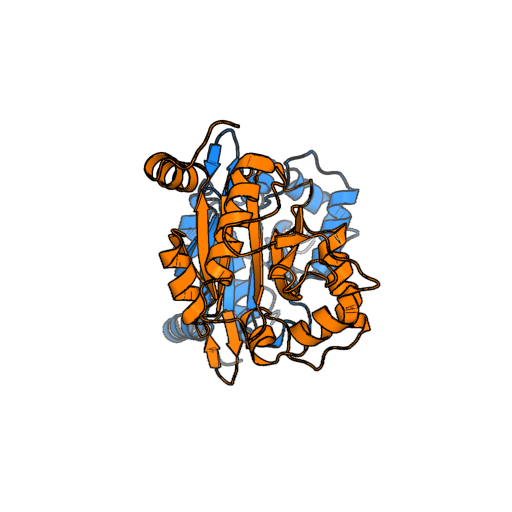4 88 THR A C 1
ATOM 697 O O . THR A 1 88 ? -10.133 7.992 -6.113 1 87.44 88 THR A O 1
ATOM 700 N N . PRO A 1 89 ? -8.477 6.535 -6.516 1 87.56 89 PRO A N 1
ATOM 701 C CA . PRO A 1 89 ? -9.078 6.355 -7.84 1 87.56 89 PRO A CA 1
ATOM 702 C C . PRO A 1 89 ? -10.539 5.941 -7.773 1 87.56 89 PRO A C 1
ATOM 704 O O . PRO A 1 89 ? -10.945 5.246 -6.836 1 87.56 89 PRO A O 1
ATOM 707 N N . SER A 1 90 ? -11.289 6.305 -8.852 1 86.44 90 SER A N 1
ATOM 708 C CA . SER A 1 90 ? -12.727 6.059 -8.883 1 86.44 90 SER A CA 1
ATOM 709 C C . SER A 1 90 ? -13.031 4.574 -8.734 1 86.44 90 SER A C 1
ATOM 711 O O . SER A 1 90 ? -14.016 4.203 -8.094 1 86.44 90 SER A O 1
ATOM 713 N N . TYR A 1 91 ? -12.172 3.75 -9.273 1 87.25 91 TYR A N 1
ATOM 714 C CA . TYR A 1 91 ? -12.43 2.314 -9.289 1 87.25 91 TYR A CA 1
ATOM 715 C C . TYR A 1 91 ? -12.133 1.698 -7.922 1 87.25 91 TYR A C 1
ATOM 717 O O . TYR A 1 91 ? -12.398 0.516 -7.699 1 87.25 91 TYR A O 1
ATOM 725 N N . LEU A 1 92 ? -11.648 2.484 -6.98 1 92.12 92 LEU A N 1
ATOM 726 C CA . LEU A 1 92 ? -11.406 2.021 -5.621 1 92.12 92 LEU A CA 1
ATOM 727 C C . LEU A 1 92 ? -12.203 2.842 -4.613 1 92.12 92 LEU A C 1
ATOM 729 O O . LEU A 1 92 ? -12.125 2.598 -3.408 1 92.12 92 LEU A O 1
ATOM 733 N N . ALA A 1 93 ? -13.016 3.779 -5.082 1 90.81 93 ALA A N 1
ATOM 734 C CA . ALA A 1 93 ? -13.664 4.77 -4.23 1 90.81 93 ALA A CA 1
ATOM 735 C C . ALA A 1 93 ? -14.688 4.113 -3.309 1 90.81 93 ALA A C 1
ATOM 737 O O . ALA A 1 93 ? -14.992 4.637 -2.232 1 90.81 93 ALA A O 1
ATOM 738 N N . HIS A 1 94 ? -15.203 2.949 -3.721 1 92.75 94 HIS A N 1
ATOM 739 C CA . HIS A 1 94 ? -16.234 2.281 -2.932 1 92.75 94 HIS A CA 1
ATOM 740 C C . HIS A 1 94 ? -15.664 1.762 -1.614 1 92.75 94 HIS A C 1
ATOM 742 O O . HIS A 1 94 ? -16.422 1.43 -0.696 1 92.75 94 HIS A O 1
ATOM 748 N N . HIS A 1 95 ? -14.398 1.706 -1.463 1 95.31 95 HIS A N 1
ATOM 749 C CA . HIS A 1 95 ? -13.781 1.302 -0.204 1 95.31 95 HIS A CA 1
ATOM 750 C C . HIS A 1 95 ? -13.75 2.457 0.79 1 95.31 95 HIS A C 1
ATOM 752 O O . HIS A 1 95 ? -13.523 2.25 1.983 1 95.31 95 HIS A O 1
ATOM 758 N N . ARG A 1 96 ? -13.828 3.707 0.322 1 95.81 96 ARG A N 1
ATOM 759 C CA . ARG A 1 96 ? -13.93 4.906 1.146 1 95.81 96 ARG A CA 1
ATOM 760 C C . ARG A 1 96 ? -12.758 5.012 2.107 1 95.81 96 ARG A C 1
ATOM 762 O O . ARG A 1 96 ? -12.938 5.23 3.307 1 95.81 96 ARG A O 1
ATOM 769 N N . ASN A 1 97 ? -11.562 4.793 1.511 1 95.62 97 ASN A N 1
ATOM 770 C CA . ASN A 1 97 ? -10.32 4.91 2.26 1 95.62 97 ASN A CA 1
ATOM 771 C C . ASN A 1 97 ? -9.445 6.043 1.729 1 95.62 97 ASN A C 1
ATOM 773 O O . ASN A 1 97 ? -9.555 6.418 0.56 1 95.62 97 ASN A O 1
ATOM 777 N N . THR A 1 98 ? -8.664 6.598 2.523 1 97.31 98 THR A N 1
ATOM 778 C CA . THR A 1 98 ? -7.59 7.508 2.131 1 97.31 98 THR A CA 1
ATOM 779 C C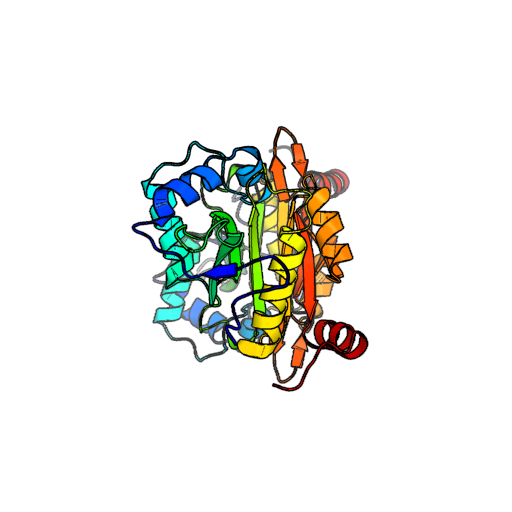 . THR A 1 98 ? -6.445 7.461 3.137 1 97.31 98 THR A C 1
ATOM 781 O O . THR A 1 98 ? -6.457 6.645 4.062 1 97.31 98 THR A O 1
ATOM 784 N N . SER A 1 99 ? -5.414 8.133 2.863 1 98.19 99 SER A N 1
ATOM 785 C CA . SER A 1 99 ? -4.258 8.195 3.754 1 98.19 99 SER A CA 1
ATOM 786 C C . SER A 1 99 ? -3.721 9.617 3.867 1 98.19 99 SER A C 1
ATOM 788 O O . SER A 1 99 ? -3.99 10.461 3.008 1 98.19 99 SER A O 1
ATOM 790 N N . ILE A 1 100 ? -3.004 9.82 4.91 1 98.19 100 ILE A N 1
ATOM 791 C CA . ILE A 1 100 ? -2.488 11.148 5.199 1 98.19 100 ILE A CA 1
ATOM 792 C C . ILE A 1 100 ? -0.998 11.211 4.871 1 98.19 100 ILE A C 1
ATOM 794 O O . ILE A 1 100 ? -0.251 10.281 5.18 1 98.19 100 ILE A O 1
ATOM 798 N N . GLY A 1 101 ? -0.63 12.242 4.246 1 96.88 101 GLY A N 1
ATOM 799 C CA . GLY A 1 101 ? 0.742 12.719 4.215 1 96.88 101 GLY A CA 1
ATOM 800 C C . GLY A 1 101 ? 0.905 14.102 4.816 1 96.88 101 GLY A C 1
ATOM 801 O O . GLY A 1 101 ? 0.049 14.969 4.629 1 96.88 101 GLY A O 1
ATOM 802 N N . ILE A 1 102 ? 2.057 14.281 5.508 1 96.5 102 ILE A N 1
ATOM 803 C CA . ILE A 1 102 ? 2.252 15.57 6.16 1 96.5 102 ILE A CA 1
ATOM 804 C C . ILE A 1 102 ? 3.742 15.891 6.238 1 96.5 102 ILE A C 1
ATOM 806 O O . ILE A 1 102 ? 4.562 15 6.484 1 96.5 102 ILE A O 1
ATOM 810 N N . ASP A 1 103 ? 4.004 17.109 6.035 1 95.12 103 ASP A N 1
ATOM 811 C CA . ASP A 1 103 ? 5.344 17.656 6.215 1 95.12 103 ASP A CA 1
ATOM 812 C C . ASP A 1 103 ? 5.297 19 6.953 1 95.12 103 ASP A C 1
ATOM 814 O O . ASP A 1 103 ? 4.496 19.875 6.617 1 95.12 103 ASP A O 1
ATOM 818 N N . ILE A 1 104 ? 6.078 19.109 7.922 1 95.19 104 ILE A N 1
ATOM 819 C CA . ILE A 1 104 ? 6.254 20.359 8.664 1 95.19 104 ILE A CA 1
ATOM 820 C C . ILE A 1 104 ? 7.73 20.75 8.664 1 95.19 104 ILE A C 1
ATOM 822 O O . ILE A 1 104 ? 8.602 19.922 8.914 1 95.19 104 ILE A O 1
ATOM 826 N N . LEU A 1 105 ? 8.039 22 8.414 1 95.81 105 LEU A N 1
ATOM 827 C CA . LEU A 1 105 ? 9.414 22.484 8.414 1 95.81 105 LEU A CA 1
ATOM 828 C C . LEU A 1 105 ? 10.062 22.281 9.781 1 95.81 105 LEU A C 1
ATOM 830 O O . LEU A 1 105 ? 9.398 22.422 10.812 1 95.81 105 LEU A O 1
ATOM 834 N N . PRO A 1 106 ? 11.359 22.062 9.773 1 93.88 106 PRO A N 1
ATOM 835 C CA . PRO A 1 106 ? 12.055 21.703 11.008 1 93.88 106 PRO A CA 1
ATOM 836 C C . PRO A 1 106 ? 11.875 22.75 12.109 1 93.88 106 PRO A C 1
ATOM 838 O O . PRO A 1 106 ? 11.625 22.391 13.266 1 93.88 106 PRO A O 1
ATOM 841 N N . ASP A 1 107 ? 11.906 24 11.766 1 94.94 107 ASP A N 1
ATOM 842 C CA . ASP A 1 107 ? 11.836 25.078 12.75 1 94.94 107 ASP A CA 1
ATOM 843 C C . ASP A 1 107 ? 10.484 25.094 13.453 1 94.94 107 ASP A C 1
ATOM 845 O O . ASP A 1 107 ? 10.328 25.719 14.508 1 94.94 107 ASP A O 1
ATOM 849 N N . TYR A 1 108 ? 9.562 24.438 12.922 1 95.94 108 TYR A N 1
ATOM 850 C CA . TYR A 1 108 ? 8.203 24.5 13.453 1 95.94 108 TYR A CA 1
ATOM 851 C C . TYR A 1 108 ? 7.777 23.141 14.008 1 95.94 108 TYR A C 1
ATOM 853 O O . TYR A 1 108 ? 6.609 22.953 14.367 1 95.94 108 TYR A O 1
ATOM 861 N N . GLN A 1 109 ? 8.633 22.172 14.055 1 93.12 109 GLN A N 1
ATOM 862 C CA . GLN A 1 109 ? 8.344 20.844 14.609 1 93.12 109 GLN A CA 1
ATOM 863 C C . GLN A 1 109 ? 8.445 20.859 16.125 1 93.12 109 GLN A C 1
ATOM 865 O O . GLN A 1 109 ? 9.062 21.75 16.703 1 93.12 109 GLN A O 1
ATOM 870 N N . GLY A 1 110 ? 7.805 19.891 16.766 1 93.25 110 GLY A N 1
ATOM 871 C CA . GLY A 1 110 ? 7.867 19.766 18.203 1 93.25 110 GLY A CA 1
ATOM 872 C C . GLY A 1 110 ? 7.039 20.828 18.922 1 93.25 110 GLY A C 1
ATOM 873 O O . GLY A 1 110 ? 7.234 21.062 20.125 1 93.25 110 GLY A O 1
ATOM 874 N N . LYS A 1 111 ? 6.156 21.5 18.203 1 96.38 111 LYS A N 1
ATOM 875 C CA . LYS A 1 111 ? 5.352 22.578 18.766 1 96.38 111 LYS A CA 1
ATOM 876 C C . LYS A 1 111 ? 3.863 22.234 18.719 1 96.38 111 LYS A C 1
ATOM 878 O O . LYS A 1 111 ? 3.016 23.109 18.938 1 96.38 111 LYS A O 1
ATOM 883 N N . GLY A 1 112 ? 3.533 21.031 18.328 1 96.88 112 GLY A N 1
ATOM 884 C CA . GLY A 1 112 ? 2.152 20.578 18.328 1 96.88 112 GLY A CA 1
ATOM 885 C C . GLY A 1 112 ? 1.42 20.906 17.031 1 96.88 112 GLY A C 1
ATOM 886 O O . GLY A 1 112 ? 0.253 20.531 16.875 1 96.88 112 GLY A O 1
ATOM 887 N N . TYR A 1 113 ? 2.031 21.562 16.047 1 97.38 113 TYR A N 1
ATOM 888 C CA . TYR A 1 113 ? 1.378 21.969 14.812 1 97.38 113 TYR A CA 1
ATOM 889 C C . TYR A 1 113 ? 0.988 20.75 13.977 1 97.38 113 TYR A C 1
ATOM 891 O O . TYR A 1 113 ? -0.079 20.734 13.359 1 97.38 113 TYR A O 1
ATOM 899 N N . GLY A 1 114 ? 1.854 19.75 13.953 1 96.56 114 GLY A N 1
ATOM 900 C CA . GLY A 1 114 ? 1.52 18.516 13.25 1 96.56 114 GLY A CA 1
ATOM 901 C C . GLY A 1 114 ? 0.271 17.844 13.789 1 96.56 114 GLY A C 1
ATOM 902 O O . GLY A 1 114 ? -0.615 17.469 13.023 1 96.56 114 GLY A O 1
ATOM 903 N N . SER A 1 115 ? 0.22 17.75 15.102 1 97.69 115 SER A N 1
ATOM 904 C CA . SER A 1 115 ? -0.944 17.172 15.75 1 97.69 115 SER A CA 1
ATOM 905 C C . SER A 1 115 ? -2.215 17.938 15.414 1 97.69 115 SER A C 1
ATOM 907 O O . SER A 1 115 ? -3.242 17.344 15.078 1 97.69 115 SER A O 1
ATOM 909 N N . GLU A 1 116 ? -2.094 19.203 15.547 1 97.56 116 GLU A N 1
ATOM 910 C CA . GLU A 1 116 ? -3.227 20.078 15.258 1 97.56 116 GLU A CA 1
ATOM 911 C C . GLU A 1 116 ? -3.689 19.922 13.805 1 97.56 116 GLU A C 1
ATOM 913 O O . GLU A 1 116 ? -4.887 19.828 13.539 1 97.56 116 GLU A O 1
ATOM 918 N N . ALA A 1 117 ? -2.791 19.875 12.852 1 97.88 117 ALA A N 1
ATOM 919 C CA . ALA A 1 117 ? -3.105 19.75 11.438 1 97.88 117 ALA A CA 1
ATOM 920 C C . ALA A 1 117 ? -3.74 18.391 11.148 1 97.88 117 ALA A C 1
ATOM 922 O O . ALA A 1 117 ? -4.699 18.297 10.375 1 97.88 117 ALA A O 1
ATOM 923 N N . ILE A 1 118 ? -3.201 17.344 11.719 1 98.19 118 ILE A N 1
ATOM 924 C CA . ILE A 1 118 ? -3.732 15.992 11.508 1 98.19 118 ILE A CA 1
ATOM 925 C C . ILE A 1 118 ? -5.16 15.914 12.031 1 98.19 118 ILE A C 1
ATOM 927 O O . ILE A 1 118 ? -6.043 15.359 11.375 1 98.19 118 ILE A O 1
ATOM 931 N N . ASN A 1 119 ? -5.395 16.453 13.18 1 97.38 119 ASN A N 1
ATOM 932 C CA . ASN A 1 119 ? -6.75 16.453 13.719 1 97.38 119 ASN A CA 1
ATOM 933 C C . ASN A 1 119 ? -7.719 17.188 12.805 1 97.38 119 ASN A C 1
ATOM 935 O O . ASN A 1 119 ? -8.844 16.75 12.602 1 97.38 119 ASN A O 1
ATOM 939 N N . TRP A 1 120 ? -7.289 18.281 12.32 1 96.81 120 TRP A N 1
ATOM 940 C CA . TRP A 1 120 ? -8.133 19.062 11.406 1 96.81 120 TRP A CA 1
ATOM 941 C C . TRP A 1 120 ? -8.469 18.25 10.156 1 96.81 120 TRP A C 1
ATOM 943 O O . TRP A 1 120 ? -9.625 18.203 9.734 1 96.81 120 TRP A O 1
ATOM 953 N N . VAL A 1 121 ? -7.441 17.625 9.562 1 97.69 121 VAL A N 1
ATOM 954 C CA . VAL A 1 121 ? -7.672 16.938 8.297 1 97.69 121 VAL A CA 1
ATOM 955 C C . VAL A 1 121 ? -8.523 15.695 8.547 1 97.69 121 VAL A C 1
ATOM 957 O O . VAL A 1 121 ? -9.297 15.281 7.672 1 97.69 121 VAL A O 1
ATOM 960 N N . LEU A 1 122 ? -8.391 15.086 9.688 1 97.44 122 LEU A N 1
ATOM 961 C CA . LEU A 1 122 ? -9.242 13.953 10.047 1 97.44 122 LEU A CA 1
ATOM 962 C C . LEU A 1 122 ? -10.703 14.383 10.102 1 97.44 122 LEU A C 1
ATOM 964 O O . LEU A 1 122 ? -11.586 13.664 9.625 1 97.44 122 LEU A O 1
ATOM 968 N N . GLU A 1 123 ? -10.922 15.5 10.703 1 95.75 123 GLU A N 1
ATOM 969 C CA . GLU A 1 123 ? -12.281 16.031 10.727 1 95.75 123 GLU A CA 1
ATOM 970 C C . GLU A 1 123 ? -12.812 16.25 9.312 1 95.75 123 GLU A C 1
ATOM 972 O O . GLU A 1 123 ? -13.938 15.852 9 1 95.75 123 GLU A O 1
ATOM 977 N N . TRP A 1 124 ? -12.023 16.875 8.516 1 95.75 124 TRP A N 1
ATOM 978 C CA . TRP A 1 124 ? -12.414 17.094 7.125 1 95.75 124 TRP A CA 1
ATOM 979 C C . TRP A 1 124 ? -12.695 15.758 6.426 1 95.75 124 TRP A C 1
ATOM 981 O O . TRP A 1 124 ? -13.703 15.625 5.73 1 95.75 124 TRP A O 1
ATOM 991 N N . ALA A 1 125 ? -11.836 14.781 6.594 1 96.88 125 ALA A N 1
ATOM 992 C CA . ALA A 1 125 ? -11.938 13.484 5.934 1 96.88 125 ALA A CA 1
ATOM 993 C C . ALA A 1 125 ? -13.211 12.758 6.348 1 96.88 125 ALA A C 1
ATOM 995 O O . ALA A 1 125 ? -13.969 12.281 5.496 1 96.88 125 ALA A O 1
ATOM 996 N N . PHE A 1 126 ? -13.484 12.68 7.59 1 96.94 126 PHE A N 1
ATOM 997 C CA . PHE A 1 126 ? -14.594 11.875 8.094 1 96.94 126 PHE A CA 1
ATOM 998 C C . PHE A 1 126 ? -15.906 12.633 7.984 1 96.94 126 PHE A C 1
ATOM 1000 O O . PHE A 1 126 ? -16.938 12.047 7.641 1 96.94 126 PHE A O 1
ATOM 1007 N N . GLN A 1 127 ? -15.938 13.914 8.219 1 93.62 127 GLN A N 1
ATOM 1008 C CA . GLN A 1 127 ? -17.188 14.648 8.289 1 93.62 127 GLN A CA 1
ATOM 1009 C C . GLN A 1 127 ? -17.562 15.227 6.926 1 93.62 127 GLN A C 1
ATOM 1011 O O . GLN A 1 127 ? -18.734 15.242 6.551 1 93.62 127 GLN A O 1
ATOM 1016 N N . ILE A 1 128 ? -16.609 15.727 6.242 1 93.31 128 ILE A N 1
ATOM 1017 C CA . ILE A 1 128 ? -16.906 16.422 4.992 1 93.31 128 ILE A CA 1
ATOM 1018 C C . ILE A 1 128 ? -16.797 15.445 3.822 1 93.31 128 ILE A C 1
ATOM 1020 O O . ILE A 1 128 ? -17.75 15.281 3.057 1 93.31 128 ILE A O 1
ATOM 1024 N N . ALA A 1 129 ? -15.719 14.773 3.713 1 94.19 129 ALA A N 1
ATOM 1025 C CA . ALA A 1 129 ? -15.516 13.859 2.59 1 94.19 129 ALA A CA 1
ATOM 1026 C C . ALA A 1 129 ? -16.266 12.547 2.801 1 94.19 129 ALA A C 1
ATOM 1028 O O . ALA A 1 129 ? -16.484 11.797 1.854 1 94.19 129 ALA A O 1
ATOM 1029 N N . GLY A 1 130 ? -16.516 12.219 4.062 1 95 130 GLY A N 1
ATOM 1030 C CA . GLY A 1 130 ? -17.312 11.039 4.363 1 95 130 GLY A CA 1
ATOM 1031 C C . GLY A 1 130 ? -16.547 9.734 4.172 1 95 130 GLY A C 1
ATOM 1032 O O . GLY A 1 130 ? -17.125 8.719 3.801 1 95 130 GLY A O 1
ATOM 1033 N N . VAL A 1 131 ? -15.289 9.711 4.391 1 96.56 131 VAL A N 1
ATOM 1034 C CA . VAL A 1 131 ? -14.516 8.484 4.262 1 96.56 131 VAL A CA 1
ATOM 1035 C C . VAL A 1 131 ? -14.781 7.574 5.457 1 96.56 131 VAL A C 1
ATOM 1037 O O . VAL A 1 131 ? -15.234 8.039 6.512 1 96.56 131 VAL A O 1
ATOM 1040 N N . HIS A 1 132 ? -14.531 6.293 5.254 1 98.12 132 HIS A N 1
ATOM 1041 C CA . HIS A 1 132 ? -14.758 5.281 6.281 1 98.12 132 HIS A CA 1
ATOM 1042 C C . HIS A 1 132 ? -13.492 5.031 7.094 1 98.12 132 HIS A C 1
ATOM 1044 O O . HIS A 1 132 ? -13.562 4.688 8.273 1 98.12 132 HIS A O 1
ATOM 1050 N N . ARG A 1 133 ? -12.398 5.207 6.453 1 98.31 133 ARG A N 1
ATOM 1051 C CA . ARG A 1 133 ? -11.109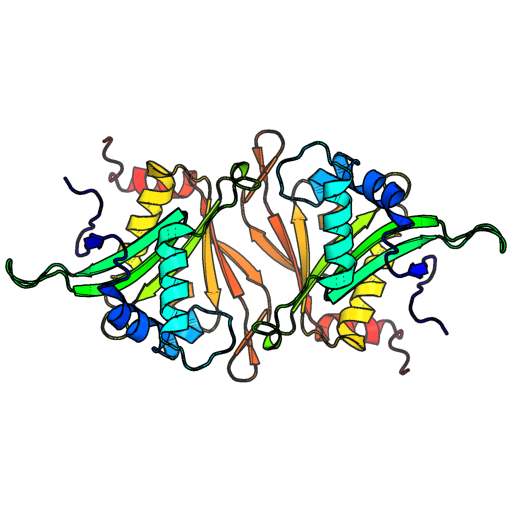 4.84 7.031 1 98.31 133 ARG A CA 1
ATOM 1052 C C . ARG A 1 133 ? -10.016 5.797 6.57 1 98.31 133 ARG A C 1
ATOM 1054 O O . ARG A 1 133 ? -9.961 6.172 5.398 1 98.31 133 ARG A O 1
ATOM 1061 N N . VAL A 1 134 ? -9.188 6.242 7.5 1 98.5 134 VAL A N 1
ATOM 1062 C CA . VAL A 1 134 ? -7.992 7.023 7.199 1 98.5 134 VAL A CA 1
ATOM 1063 C C . VAL A 1 134 ? -6.758 6.305 7.738 1 98.5 134 VAL A C 1
ATOM 1065 O O . VAL A 1 134 ? -6.738 5.875 8.898 1 98.5 134 VAL A O 1
ATOM 1068 N N . SER A 1 135 ? -5.809 6.113 6.887 1 98.56 135 SER A N 1
ATOM 1069 C CA . SER A 1 135 ? -4.57 5.473 7.316 1 98.56 135 SER A CA 1
ATOM 1070 C C . SER A 1 135 ? -3.406 6.461 7.316 1 98.56 135 SER A C 1
ATOM 1072 O O . SER A 1 135 ? -3.492 7.527 6.699 1 98.56 135 SER A O 1
ATOM 1074 N N . ILE A 1 136 ? -2.414 6.16 8.023 1 98.19 136 ILE A N 1
ATOM 1075 C CA . ILE A 1 136 ? -1.143 6.875 8.07 1 98.19 136 ILE A CA 1
ATOM 1076 C C . ILE A 1 136 ? -0.021 5.906 8.438 1 98.19 136 ILE A C 1
ATOM 1078 O O . ILE A 1 136 ? -0.253 4.914 9.133 1 98.19 136 ILE A O 1
ATOM 1082 N N . SER A 1 137 ? 1.121 6.148 7.93 1 97.62 137 SER A N 1
ATOM 1083 C CA . SER A 1 137 ? 2.256 5.277 8.219 1 97.62 137 SER A CA 1
ATOM 1084 C C . SER A 1 137 ? 3.508 6.09 8.531 1 97.62 137 SER A C 1
ATOM 1086 O O . SER A 1 137 ? 3.549 7.297 8.289 1 97.62 137 SER A O 1
ATOM 1088 N N . ALA A 1 138 ? 4.438 5.441 9.141 1 97.12 138 ALA A N 1
ATOM 1089 C CA . ALA A 1 138 ? 5.734 6.027 9.461 1 97.12 138 ALA A CA 1
ATOM 1090 C C . ALA A 1 138 ? 6.836 4.973 9.422 1 97.12 138 ALA A C 1
ATOM 1092 O O . ALA A 1 138 ? 6.602 3.809 9.75 1 97.12 138 ALA A O 1
ATOM 1093 N N . PHE A 1 139 ? 7.957 5.441 9.008 1 96.75 139 PHE A N 1
ATOM 1094 C CA . PHE A 1 139 ? 9.109 4.559 9.109 1 96.75 139 PHE A CA 1
ATOM 1095 C C . PHE A 1 139 ? 9.516 4.355 10.57 1 96.75 139 PHE A C 1
ATOM 1097 O O . PHE A 1 139 ? 9.469 5.297 11.359 1 96.75 139 PHE A O 1
ATOM 1104 N N . GLU A 1 140 ? 9.93 3.207 10.859 1 96.75 140 GLU A N 1
ATOM 1105 C CA . GLU A 1 140 ? 10.234 2.822 12.234 1 96.75 140 GLU A CA 1
ATOM 1106 C C . GLU A 1 140 ? 11.227 3.791 12.875 1 96.75 140 GLU A C 1
ATOM 1108 O O . GLU A 1 140 ? 11.117 4.109 14.062 1 96.75 140 GLU A O 1
ATOM 1113 N N . TYR A 1 141 ? 12.18 4.25 12.125 1 94.5 141 TYR A N 1
ATOM 1114 C CA . TYR A 1 141 ? 13.211 5.125 12.672 1 94.5 141 TYR A CA 1
ATOM 1115 C C . TYR A 1 141 ? 12.656 6.516 12.945 1 94.5 141 TYR A C 1
ATOM 1117 O O . TYR A 1 141 ? 13.305 7.328 13.609 1 94.5 141 TYR A O 1
ATOM 1125 N N . ASN A 1 142 ? 11.523 6.844 12.391 1 93.38 142 ASN A N 1
ATOM 1126 C CA . ASN A 1 142 ? 10.828 8.078 12.75 1 93.38 142 ASN A CA 1
ATOM 1127 C C . ASN A 1 142 ? 9.984 7.898 14.008 1 93.38 142 ASN A C 1
ATOM 1129 O O . ASN A 1 142 ? 8.758 7.957 13.953 1 93.38 142 ASN A O 1
ATOM 1133 N N . GLU A 1 143 ? 10.656 7.781 15.109 1 93.38 143 GLU A N 1
ATOM 1134 C CA . GLU A 1 143 ? 10.031 7.43 16.375 1 93.38 143 GLU A CA 1
ATOM 1135 C C . GLU A 1 143 ? 9.016 8.484 16.812 1 93.38 143 GLU A C 1
ATOM 1137 O O . GLU A 1 143 ? 7.984 8.164 17.406 1 93.38 143 GLU A O 1
ATOM 1142 N N . GLY A 1 144 ? 9.383 9.703 16.547 1 91.69 144 GLY A N 1
ATOM 1143 C CA . GLY A 1 144 ? 8.453 10.773 16.859 1 91.69 144 GLY A CA 1
ATOM 1144 C C . GLY A 1 144 ? 7.105 10.617 16.188 1 91.69 144 GLY A C 1
ATOM 1145 O O . GLY A 1 144 ? 6.066 10.773 16.828 1 91.69 144 GLY A O 1
ATOM 1146 N N . ALA A 1 145 ? 7.09 10.32 14.906 1 94 145 ALA A N 1
ATOM 1147 C CA . ALA A 1 145 ? 5.848 10.125 14.172 1 94 145 ALA A CA 1
ATOM 1148 C C . ALA A 1 145 ? 5.086 8.906 14.695 1 94 145 ALA A C 1
ATOM 1150 O O . ALA A 1 145 ? 3.867 8.961 14.867 1 94 145 ALA A O 1
ATOM 1151 N N . VAL A 1 146 ? 5.77 7.844 14.938 1 96.12 146 VAL A N 1
ATOM 1152 C CA . VAL A 1 146 ? 5.156 6.621 15.438 1 96.12 146 VAL A CA 1
ATOM 1153 C C . VAL A 1 146 ? 4.426 6.906 16.75 1 96.12 146 VAL A C 1
ATOM 1155 O O . VAL A 1 146 ? 3.268 6.52 16.922 1 96.12 146 VAL A O 1
ATOM 1158 N N . ARG A 1 147 ? 5.066 7.555 17.625 1 95.62 147 ARG A N 1
ATOM 1159 C CA . ARG A 1 147 ? 4.465 7.898 18.906 1 95.62 147 ARG A CA 1
ATOM 1160 C C . ARG A 1 147 ? 3.287 8.852 18.719 1 95.62 147 ARG A C 1
ATOM 1162 O O . ARG A 1 147 ? 2.248 8.695 19.359 1 95.62 147 ARG A O 1
ATOM 1169 N N . LEU A 1 148 ? 3.465 9.789 17.891 1 95.88 148 LEU A N 1
ATOM 1170 C CA . LEU A 1 148 ? 2.451 10.805 17.656 1 95.88 148 LEU A CA 1
ATOM 1171 C C . LEU A 1 148 ? 1.155 10.18 17.156 1 95.88 148 LEU A C 1
ATOM 1173 O O . LEU A 1 148 ? 0.07 10.523 17.625 1 95.88 148 LEU A O 1
ATOM 1177 N N . TYR A 1 149 ? 1.225 9.312 16.172 1 97.31 149 TYR A N 1
ATOM 1178 C CA . TYR A 1 149 ? 0.03 8.742 15.555 1 97.31 149 TYR A CA 1
ATOM 1179 C C . TYR A 1 149 ? -0.771 7.934 16.562 1 97.31 149 TYR A C 1
ATOM 1181 O O . TYR A 1 149 ? -2.002 8.008 16.594 1 97.31 149 TYR A O 1
ATOM 1189 N N . GLY A 1 150 ? -0.054 7.207 17.375 1 96.25 150 GLY A N 1
ATOM 1190 C CA . GLY A 1 150 ? -0.738 6.523 18.453 1 96.25 150 GLY A CA 1
ATOM 1191 C C . GLY A 1 150 ? -1.431 7.477 19.422 1 96.25 150 GLY A C 1
ATOM 1192 O O . GLY A 1 150 ? -2.582 7.254 19.797 1 96.25 150 GLY A O 1
ATOM 1193 N N . ARG A 1 151 ? -0.764 8.523 19.812 1 95.75 151 ARG A N 1
ATOM 1194 C CA . ARG A 1 151 ? -1.298 9.516 20.734 1 95.75 151 ARG A CA 1
ATOM 1195 C C . ARG A 1 151 ? -2.535 10.195 20.156 1 95.75 151 ARG A C 1
ATOM 1197 O O . ARG A 1 151 ? -3.43 10.602 20.906 1 95.75 151 ARG A O 1
ATOM 1204 N N . LEU A 1 152 ? -2.59 10.328 18.891 1 96.38 152 LEU A N 1
ATOM 1205 C CA . LEU A 1 152 ? -3.693 11.008 18.219 1 96.38 152 LEU A CA 1
ATOM 1206 C C . LEU A 1 152 ? -4.898 10.086 18.078 1 96.38 152 LEU A C 1
ATOM 1208 O O . LEU A 1 152 ? -5.938 10.484 17.547 1 96.38 152 LEU A O 1
ATOM 1212 N N . GLY A 1 153 ? -4.73 8.828 18.484 1 96.25 153 GLY A N 1
ATOM 1213 C CA . GLY A 1 153 ? -5.871 7.918 18.5 1 96.25 153 GLY A CA 1
ATOM 1214 C C . GLY A 1 153 ? -5.848 6.91 17.359 1 96.25 153 GLY A C 1
ATOM 1215 O O . GLY A 1 153 ? -6.742 6.066 17.266 1 96.25 153 GLY A O 1
ATOM 1216 N N . PHE A 1 154 ? -4.852 7.027 16.469 1 98.19 154 PHE A N 1
ATOM 1217 C CA . PHE A 1 154 ? -4.715 5.984 15.461 1 98.1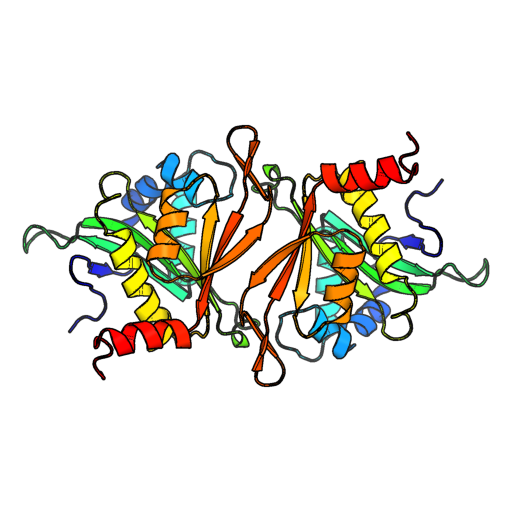9 154 PHE A CA 1
ATOM 1218 C C . PHE A 1 154 ? -4.398 4.641 16.109 1 98.19 154 PHE A C 1
ATOM 1220 O O . PHE A 1 154 ? -3.654 4.578 17.094 1 98.19 154 PHE A O 1
ATOM 1227 N N . LYS A 1 155 ? -4.918 3.611 15.555 1 98.38 155 LYS A N 1
ATOM 1228 C CA . LYS A 1 155 ? -4.602 2.262 16.016 1 98.38 155 LYS A CA 1
ATOM 1229 C C . LYS A 1 155 ? -3.488 1.64 15.188 1 98.38 155 LYS A C 1
ATOM 1231 O O . LYS A 1 155 ? -3.482 1.763 13.953 1 98.38 155 LYS A O 1
ATOM 1236 N N . LEU A 1 156 ? -2.531 1.047 15.883 1 98.5 156 LEU A N 1
ATOM 1237 C CA . LEU A 1 156 ? -1.501 0.28 15.188 1 98.5 156 LEU A CA 1
ATOM 1238 C C . LEU A 1 156 ? -2.109 -0.914 14.461 1 98.5 156 LEU A C 1
ATOM 1240 O O . LEU A 1 156 ? -2.75 -1.765 15.078 1 98.5 156 LEU A O 1
ATOM 1244 N N . GLU A 1 157 ? -1.926 -0.91 13.219 1 98.56 157 GLU A N 1
ATOM 1245 C CA . GLU A 1 157 ? -2.529 -1.972 12.414 1 98.56 157 GLU A CA 1
ATOM 1246 C C . GLU A 1 157 ? -1.496 -3.025 12.023 1 98.56 157 GLU A C 1
ATOM 1248 O O . GLU A 1 157 ? -1.853 -4.156 11.688 1 98.56 157 GLU A O 1
ATOM 1253 N N . GLY A 1 158 ? -0.266 -2.648 12.016 1 98.19 158 GLY A N 1
ATOM 1254 C CA . GLY A 1 158 ? 0.771 -3.621 11.711 1 98.19 158 GLY A CA 1
ATOM 1255 C C . GLY A 1 158 ? 2.098 -2.986 11.344 1 98.19 158 GLY A C 1
ATOM 1256 O O . GLY A 1 158 ? 2.244 -1.764 11.406 1 98.19 158 GLY A O 1
ATOM 1257 N N . ARG A 1 159 ? 3.051 -3.844 11.031 1 98.38 159 ARG A N 1
ATOM 1258 C CA . ARG A 1 159 ? 4.395 -3.469 10.602 1 98.38 159 ARG A CA 1
ATOM 1259 C C . ARG A 1 159 ? 4.832 -4.301 9.398 1 98.38 159 ARG A C 1
ATOM 1261 O O . ARG A 1 159 ? 4.875 -5.531 9.469 1 98.38 159 ARG A O 1
ATOM 1268 N N . ALA A 1 160 ? 5.02 -3.639 8.289 1 98.31 160 ALA A N 1
ATOM 1269 C CA . ALA A 1 160 ? 5.789 -4.312 7.246 1 98.31 160 ALA A CA 1
ATOM 1270 C C . ALA A 1 160 ? 7.258 -4.449 7.648 1 98.31 160 ALA A C 1
ATOM 1272 O O . ALA A 1 160 ? 7.996 -3.463 7.668 1 98.31 160 ALA A O 1
ATOM 1273 N N . ARG A 1 161 ? 7.609 -5.641 7.945 1 98.56 161 ARG A N 1
ATOM 1274 C CA . ARG A 1 161 ? 8.93 -5.879 8.523 1 98.56 161 ARG A CA 1
ATOM 1275 C C . ARG A 1 161 ? 10.023 -5.652 7.484 1 98.56 161 ARG A C 1
ATOM 1277 O O . ARG A 1 161 ? 9.938 -6.148 6.359 1 98.56 161 ARG A O 1
ATOM 1284 N N . GLU A 1 162 ? 11.078 -4.879 7.895 1 98.44 162 GLU A N 1
ATOM 1285 C CA . GLU A 1 162 ? 12.297 -4.648 7.117 1 98.44 162 GLU A CA 1
ATOM 1286 C C . GLU A 1 162 ? 11.969 -4.203 5.695 1 98.44 162 GLU A C 1
ATOM 1288 O O . GLU A 1 162 ? 12.633 -4.617 4.742 1 98.44 162 GLU A O 1
ATOM 1293 N N . ALA A 1 163 ? 11 -3.365 5.488 1 97.69 163 ALA A N 1
ATOM 1294 C CA . ALA A 1 163 ? 10.5 -2.965 4.18 1 97.69 163 ALA A CA 1
ATOM 1295 C C . ALA A 1 163 ? 11.258 -1.753 3.645 1 97.69 163 ALA A C 1
ATOM 1297 O O . ALA A 1 163 ? 11.172 -1.431 2.457 1 97.69 163 ALA A O 1
ATOM 1298 N N . ILE A 1 164 ? 11.977 -1.104 4.512 1 96.31 164 ILE A N 1
ATOM 1299 C CA . ILE A 1 164 ? 12.602 0.162 4.137 1 96.31 164 ILE A CA 1
ATOM 1300 C C . ILE A 1 164 ? 14.109 0.086 4.371 1 96.31 164 ILE A C 1
ATOM 1302 O O . ILE A 1 164 ? 14.555 -0.127 5.5 1 96.31 164 ILE A O 1
ATOM 1306 N N . TRP A 1 165 ? 14.891 0.263 3.342 1 95.62 165 TRP A N 1
ATOM 1307 C CA . TRP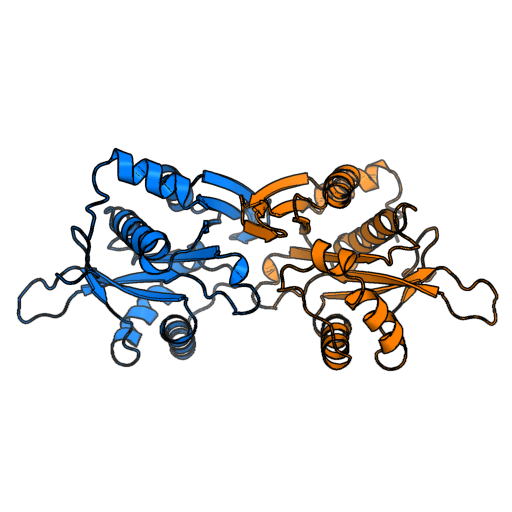 A 1 165 ? 16.344 0.396 3.475 1 95.62 165 TRP A CA 1
ATOM 1308 C C . TRP A 1 165 ? 16.734 1.848 3.73 1 95.62 165 TRP A C 1
ATOM 1310 O O . TRP A 1 165 ? 16.438 2.727 2.914 1 95.62 165 TRP A O 1
ATOM 1320 N N . TYR A 1 166 ? 17.297 2.055 4.863 1 92.94 166 TYR A N 1
ATOM 1321 C CA . TYR A 1 166 ? 17.719 3.402 5.227 1 92.94 166 TYR A CA 1
ATOM 1322 C C . TYR A 1 166 ? 18.984 3.365 6.082 1 92.94 166 TYR A C 1
ATOM 1324 O O . TYR A 1 166 ? 19.047 2.643 7.082 1 92.94 166 TYR A O 1
ATOM 1332 N N . ASN A 1 167 ? 19.953 4.109 5.609 1 92.19 167 ASN A N 1
ATOM 1333 C CA . ASN A 1 167 ? 21.203 4.316 6.336 1 92.19 167 ASN A CA 1
ATOM 1334 C C . ASN A 1 167 ? 21.844 2.99 6.727 1 92.19 167 ASN A C 1
ATOM 1336 O O . ASN A 1 167 ? 22.234 2.797 7.879 1 92.19 167 ASN A O 1
ATOM 1340 N N . GLY A 1 168 ? 21.875 2.041 5.949 1 93.94 168 GLY A N 1
ATOM 1341 C CA . GLY A 1 168 ? 22.703 0.855 6.098 1 93.94 168 GLY A CA 1
ATOM 1342 C C . GLY A 1 168 ? 21.969 -0.311 6.734 1 93.94 168 GLY A C 1
ATOM 1343 O O . GLY A 1 168 ? 22.578 -1.346 7.027 1 93.94 168 GLY A O 1
ATOM 1344 N N . ARG A 1 169 ? 20.766 -0.104 6.914 1 95.88 169 ARG A N 1
ATOM 1345 C CA . ARG A 1 169 ? 20.016 -1.239 7.449 1 95.88 169 ARG A CA 1
ATOM 1346 C C . ARG A 1 169 ? 18.547 -1.167 7.055 1 95.88 169 ARG A C 1
ATOM 1348 O O . ARG A 1 169 ? 18.078 -0.135 6.57 1 95.88 169 ARG A O 1
ATOM 1355 N N . PHE A 1 170 ? 17.828 -2.248 7.277 1 97.56 170 PHE A N 1
ATOM 1356 C CA . PHE A 1 170 ? 16.391 -2.332 6.984 1 97.56 170 PHE A CA 1
ATOM 1357 C C . PHE A 1 170 ? 15.57 -1.96 8.211 1 97.56 170 PHE A C 1
ATOM 1359 O O . PHE A 1 170 ? 15.914 -2.336 9.336 1 97.56 170 PHE A O 1
ATOM 1366 N N . TRP A 1 171 ? 14.531 -1.188 7.934 1 97.56 171 TRP A N 1
ATOM 1367 C CA . TRP A 1 171 ? 13.602 -0.746 8.977 1 97.56 171 TRP A CA 1
ATOM 1368 C C . TRP A 1 171 ? 12.172 -1.159 8.641 1 97.56 171 TRP A C 1
ATOM 1370 O O . TRP A 1 171 ? 11.844 -1.403 7.48 1 97.56 171 TRP A O 1
ATOM 1380 N N . ASP A 1 172 ? 11.391 -1.242 9.672 1 98.38 172 ASP A N 1
ATOM 1381 C CA . ASP A 1 172 ? 9.977 -1.559 9.477 1 98.38 172 ASP A CA 1
ATOM 1382 C C . ASP A 1 172 ? 9.203 -0.334 8.992 1 98.38 172 ASP A C 1
ATOM 1384 O O . ASP A 1 172 ? 9.609 0.803 9.25 1 98.38 172 ASP A O 1
ATOM 1388 N N . ASP A 1 173 ? 8.211 -0.552 8.18 1 97.94 173 ASP A N 1
ATOM 1389 C CA . ASP A 1 173 ? 7.168 0.434 7.906 1 97.94 173 ASP A CA 1
ATOM 1390 C C . ASP A 1 173 ? 5.965 0.237 8.828 1 97.94 173 ASP A C 1
ATOM 1392 O O . ASP A 1 173 ? 5.277 -0.782 8.75 1 97.94 173 ASP A O 1
ATOM 1396 N N . VAL A 1 174 ? 5.73 1.164 9.727 1 98.44 174 VAL A N 1
ATOM 1397 C CA . VAL A 1 174 ? 4.711 1.054 10.758 1 98.44 174 VAL A CA 1
ATOM 1398 C C . VAL A 1 174 ? 3.396 1.647 10.258 1 98.44 174 VAL A C 1
ATOM 1400 O O . VAL A 1 174 ? 3.354 2.805 9.828 1 98.44 174 VAL A O 1
ATOM 1403 N N . GLN A 1 175 ? 2.355 0.88 10.328 1 98.5 175 GLN A N 1
ATOM 1404 C CA . GLN A 1 175 ? 1.093 1.25 9.695 1 98.5 175 GLN A CA 1
ATOM 1405 C C . GLN A 1 175 ? -0.002 1.457 10.742 1 98.5 175 GLN A C 1
ATOM 1407 O O . GLN A 1 175 ? -0.167 0.638 11.648 1 98.5 175 GLN A O 1
ATOM 1412 N N . PHE A 1 176 ? -0.711 2.555 10.578 1 98.69 176 PHE A N 1
ATOM 1413 C CA . PHE A 1 176 ? -1.794 2.924 11.484 1 98.69 176 PHE A CA 1
ATOM 1414 C C . PHE A 1 176 ? -3.08 3.184 10.711 1 98.69 176 PHE A C 1
ATOM 1416 O O . PHE A 1 176 ? -3.041 3.523 9.523 1 98.69 176 PHE A O 1
ATOM 1423 N N . GLY A 1 177 ? -4.203 3.006 11.398 1 98.62 177 GLY A N 1
ATOM 1424 C CA . GLY A 1 177 ? -5.5 3.312 10.812 1 98.62 177 GLY A CA 1
ATOM 1425 C C . GLY A 1 177 ? -6.492 3.863 11.828 1 98.62 177 GLY A C 1
ATOM 1426 O O . GLY A 1 177 ? -6.352 3.635 13.031 1 98.62 177 GLY A O 1
ATOM 1427 N N . MET A 1 178 ? -7.363 4.613 11.391 1 98.5 178 MET A N 1
ATOM 1428 C CA . MET A 1 178 ? -8.492 5.125 12.164 1 98.5 178 MET A CA 1
ATOM 1429 C C . MET A 1 178 ? -9.797 4.961 11.391 1 98.5 178 MET A C 1
ATOM 1431 O O . MET A 1 178 ? -9.883 5.328 10.219 1 98.5 178 MET A O 1
ATOM 1435 N N . LEU A 1 179 ? -10.766 4.406 12.047 1 98.5 179 LEU A N 1
ATOM 1436 C CA . LEU A 1 179 ? -12.086 4.223 11.461 1 98.5 179 LEU A CA 1
ATOM 1437 C C . LEU A 1 179 ? -13.016 5.363 11.852 1 98.5 179 LEU A C 1
ATOM 1439 O O . LEU A 1 179 ? -12.859 5.957 12.922 1 98.5 179 LEU A O 1
ATOM 1443 N N . GLU A 1 180 ? -13.961 5.562 10.977 1 97.12 180 GLU A N 1
ATOM 1444 C CA . GLU A 1 180 ? -14.906 6.648 11.203 1 97.12 180 GLU A CA 1
ATOM 1445 C C . GLU A 1 180 ? -15.555 6.543 12.578 1 97.12 180 GLU A C 1
ATOM 1447 O O . GLU A 1 180 ? -15.648 7.539 13.305 1 97.12 180 GLU A O 1
ATOM 1452 N N . HIS A 1 181 ? -16.031 5.387 12.938 1 96.44 181 HIS A N 1
ATOM 1453 C CA . HIS A 1 181 ? -16.75 5.238 14.195 1 96.44 181 HIS A CA 1
ATOM 1454 C C . HIS A 1 181 ? -15.82 5.457 15.383 1 96.44 181 HIS A C 1
ATOM 1456 O O . HIS A 1 181 ? -16.25 5.91 16.453 1 96.44 181 HIS A O 1
ATOM 1462 N N . GLU A 1 182 ? -14.609 5.102 15.297 1 96.75 182 GLU A N 1
ATOM 1463 C CA . GLU A 1 182 ? -13.625 5.371 16.344 1 96.75 182 GLU A CA 1
ATOM 1464 C C . GLU A 1 182 ? -13.414 6.871 16.531 1 96.75 182 GLU A C 1
ATOM 1466 O O . GLU A 1 182 ? -13.352 7.359 17.656 1 96.75 182 GLU A O 1
ATOM 1471 N N . TRP A 1 183 ? -13.242 7.535 15.367 1 95.75 183 TRP A N 1
ATOM 1472 C CA . TRP A 1 183 ? -13.07 8.984 15.398 1 95.75 183 TRP A CA 1
ATOM 1473 C C . TRP A 1 183 ? -14.273 9.664 16.047 1 95.75 183 TRP A C 1
ATOM 1475 O O . TRP A 1 183 ? -14.117 10.539 16.891 1 95.75 183 TRP A O 1
ATOM 1485 N N . ARG A 1 184 ? -15.461 9.273 15.688 1 94.31 184 ARG A N 1
ATOM 1486 C CA . ARG A 1 184 ? -16.703 9.852 16.219 1 94.31 184 ARG A CA 1
ATOM 1487 C C . ARG A 1 184 ? -16.812 9.609 17.719 1 94.31 184 ARG A C 1
ATOM 1489 O O . ARG A 1 184 ? -17.281 10.484 18.453 1 94.31 184 ARG A O 1
ATOM 1496 N N . ALA A 1 185 ? -16.438 8.453 18.109 1 92.5 185 ALA A N 1
ATOM 1497 C CA . ALA A 1 185 ? -16.516 8.117 19.531 1 92.5 185 ALA A CA 1
ATOM 1498 C C . ALA A 1 185 ? -15.617 9.047 20.359 1 92.5 185 ALA A C 1
ATOM 1500 O O . ALA A 1 185 ? -15.977 9.438 21.469 1 92.5 185 ALA A O 1
ATOM 1501 N N . GLU A 1 186 ? -14.547 9.305 19.844 1 85.94 186 GLU A N 1
ATOM 1502 C CA . GLU A 1 186 ? -13.625 10.203 20.531 1 85.94 186 GLU A CA 1
ATOM 1503 C C . GLU A 1 186 ? -14.141 11.641 20.516 1 85.94 186 GLU A C 1
ATOM 1505 O O . GLU A 1 186 ? -13.938 12.391 21.469 1 85.94 186 GLU A O 1
ATOM 1510 N N . HIS A 1 187 ? -14.734 12.039 19.406 1 78.25 187 HIS A N 1
ATOM 1511 C CA . HIS A 1 187 ? -15.234 13.406 19.266 1 78.25 187 HIS A CA 1
ATOM 1512 C C . HIS A 1 187 ? -16.562 13.594 20 1 78.25 187 HIS A C 1
ATOM 1514 O O . HIS A 1 187 ? -16.875 14.703 20.422 1 78.25 187 HIS A O 1
ATOM 1520 N N . LEU A 1 188 ? -17.359 12.586 19.875 1 69.81 188 LEU A N 1
ATOM 1521 C CA . LEU A 1 188 ? -18.578 12.656 20.688 1 69.81 188 LEU A CA 1
ATOM 1522 C C . LEU A 1 188 ? -18.234 12.758 22.172 1 69.81 188 LEU A C 1
ATOM 1524 O O . LEU A 1 188 ? -18.906 13.469 22.906 1 69.81 188 LEU A O 1
ATOM 1528 N N . LEU A 1 189 ? -17.297 12.109 22.5 1 62.03 189 LEU A N 1
ATOM 1529 C CA . LEU A 1 189 ? -16.906 12.141 23.906 1 62.03 189 LEU A CA 1
ATOM 1530 C C . LEU A 1 189 ? -16.312 13.492 24.281 1 62.03 189 LEU A C 1
ATOM 1532 O O . LEU A 1 189 ? -16.453 13.953 25.406 1 62.03 189 LEU A O 1
ATOM 1536 N N . ASN A 1 190 ? -15.609 13.984 23.359 1 57.59 190 ASN A N 1
ATOM 1537 C CA . ASN A 1 190 ? -14.977 15.25 23.688 1 57.59 190 ASN A CA 1
ATOM 1538 C C . ASN A 1 190 ? -15.914 16.422 23.453 1 57.59 190 ASN A C 1
ATOM 1540 O O . ASN A 1 190 ? -15.555 17.578 23.703 1 57.59 190 ASN A O 1
ATOM 1544 N N . GLY A 1 191 ? -17.188 16.188 23.219 1 53.41 191 GLY A N 1
ATOM 1545 C CA . GLY A 1 191 ? -18.203 17.219 23.094 1 53.41 191 GLY A CA 1
ATOM 1546 C C . GLY A 1 191 ? -18.062 18.062 21.828 1 53.41 191 GLY A C 1
ATOM 1547 O O . GLY A 1 191 ? -18.734 19.078 21.672 1 53.41 191 GLY A O 1
ATOM 1548 N N . SER A 1 192 ? -17.062 17.891 21.047 1 48.09 192 SER A N 1
ATOM 1549 C CA . SER A 1 192 ? -16.703 18.812 19.969 1 48.09 192 SER A CA 1
ATOM 1550 C C . SER A 1 192 ? -17.609 18.594 18.75 1 48.09 192 SER A C 1
ATOM 1552 O O . SER A 1 192 ? -17.406 19.219 17.703 1 48.09 192 SER A O 1
ATOM 1554 N N . TRP A 1 193 ? -18.281 17.578 18.625 1 47.84 193 TRP A N 1
ATOM 1555 C CA . TRP A 1 193 ? -19.109 17.422 17.438 1 47.84 193 TRP A CA 1
ATOM 1556 C C . TRP A 1 193 ? -20.203 18.484 17.375 1 47.84 193 TRP A C 1
ATOM 1558 O O . TRP A 1 193 ? -21.172 18.422 18.125 1 47.84 193 TRP A O 1
ATOM 1568 N N . ARG A 1 194 ? -19.875 19.719 17.469 1 42.03 194 ARG A N 1
ATOM 1569 C CA . ARG A 1 194 ? -20.969 20.672 17.328 1 42.03 194 ARG A CA 1
ATOM 1570 C C . ARG A 1 194 ? -21.641 20.531 15.969 1 42.03 194 ARG A C 1
ATOM 1572 O O . ARG A 1 194 ? -20.969 20.422 14.945 1 42.03 194 ARG A O 1
ATOM 1579 N N . ALA A 1 195 ? -22.906 19.875 15.922 1 41.06 195 ALA A N 1
ATOM 1580 C CA . ALA A 1 195 ? -23.875 19.906 14.828 1 41.06 195 ALA A CA 1
ATOM 1581 C C . ALA A 1 195 ? -23.75 21.203 14.023 1 41.06 195 ALA A C 1
ATOM 1583 O O . ALA A 1 195 ? -23.891 22.297 14.57 1 41.06 195 ALA A O 1
ATOM 1584 N N . VAL A 1 196 ? -22.953 21.203 12.969 1 36.56 196 VAL A N 1
ATOM 1585 C CA . VAL A 1 196 ? -23.188 22.328 12.07 1 36.56 196 VAL A CA 1
ATOM 1586 C C . VAL A 1 196 ? -24.562 22.203 11.422 1 36.56 196 VAL A C 1
ATOM 1588 O O . VAL A 1 196 ? -25 21.094 11.102 1 36.56 196 VAL A O 1
ATOM 1591 N N . MET B 1 1 ? 18.953 -28.125 -16.578 1 51.75 1 MET B N 1
ATOM 1592 C CA . MET B 1 1 ? 17.531 -28.422 -16.391 1 51.75 1 MET B CA 1
ATOM 1593 C C . MET B 1 1 ? 16.719 -27.125 -16.312 1 51.75 1 MET B C 1
ATOM 1595 O O . MET B 1 1 ? 17.25 -26.078 -15.945 1 51.75 1 MET B O 1
ATOM 1599 N N . ASN B 1 2 ? 15.531 -27.078 -16.938 1 70 2 ASN B N 1
ATOM 1600 C CA . ASN B 1 2 ? 14.688 -25.891 -16.969 1 70 2 ASN B CA 1
ATOM 1601 C C . ASN B 1 2 ? 14.266 -25.453 -15.57 1 70 2 ASN B C 1
ATOM 1603 O O . ASN B 1 2 ? 13.609 -26.203 -14.859 1 70 2 ASN B O 1
ATOM 1607 N N . PRO B 1 3 ? 14.789 -24.375 -15.219 1 87.81 3 PRO B N 1
ATOM 1608 C CA . PRO B 1 3 ? 14.492 -23.938 -13.852 1 87.81 3 PRO B CA 1
ATOM 1609 C C . PRO B 1 3 ? 13.055 -23.438 -13.695 1 87.81 3 PRO B C 1
ATOM 1611 O O . PRO B 1 3 ? 12.617 -23.141 -12.578 1 87.81 3 PRO B O 1
ATOM 1614 N N . PHE B 1 4 ? 12.32 -23.484 -14.789 1 93 4 PHE B N 1
ATOM 1615 C CA . PHE B 1 4 ? 10.969 -22.953 -14.742 1 93 4 PHE B CA 1
ATOM 1616 C C . PHE B 1 4 ? 9.945 -24.078 -14.609 1 93 4 PHE B C 1
ATOM 1618 O O . PHE B 1 4 ? 9.008 -24.172 -15.406 1 93 4 PHE B O 1
ATOM 1625 N N . HIS B 1 5 ? 10.203 -24.875 -13.727 1 94.56 5 HIS B N 1
ATOM 1626 C CA . HIS B 1 5 ? 9.289 -25.953 -13.352 1 94.56 5 HIS B CA 1
ATOM 1627 C C . HIS B 1 5 ? 9.375 -26.25 -11.859 1 94.56 5 HIS B C 1
ATOM 1629 O O . HIS B 1 5 ? 10.328 -25.844 -11.188 1 94.56 5 HIS B O 1
ATOM 1635 N N . SER B 1 6 ? 8.406 -26.891 -11.328 1 95.19 6 SER B N 1
ATOM 1636 C CA . SER B 1 6 ? 8.359 -27.484 -10 1 95.19 6 SER B CA 1
ATOM 1637 C C . SER B 1 6 ? 7.84 -28.922 -10.055 1 95.19 6 SER B C 1
ATOM 1639 O O . SER B 1 6 ? 7.883 -29.562 -11.102 1 95.19 6 SER B O 1
ATOM 1641 N N . ALA B 1 7 ? 7.516 -29.5 -8.938 1 95.31 7 ALA B N 1
ATOM 1642 C CA . ALA B 1 7 ? 7.215 -30.922 -8.859 1 95.31 7 ALA B CA 1
ATOM 1643 C C . ALA B 1 7 ? 6.164 -31.328 -9.898 1 95.31 7 ALA B C 1
ATOM 1645 O O . ALA B 1 7 ? 6.336 -32.312 -10.625 1 95.31 7 ALA B O 1
ATOM 1646 N N . ARG B 1 8 ? 5.027 -30.578 -9.984 1 96.81 8 ARG B N 1
ATOM 1647 C CA . ARG B 1 8 ? 3.914 -30.953 -10.852 1 96.81 8 ARG B CA 1
ATOM 1648 C C . ARG B 1 8 ? 3.654 -29.875 -11.906 1 96.81 8 ARG B C 1
ATOM 1650 O O . ARG B 1 8 ? 2.893 -30.094 -12.844 1 96.81 8 ARG B O 1
ATOM 1657 N N . LEU B 1 9 ? 4.289 -28.688 -11.781 1 97.62 9 LEU B N 1
ATOM 1658 C CA . LEU B 1 9 ? 3.881 -27.531 -12.578 1 97.62 9 LEU B CA 1
ATOM 1659 C C . LEU B 1 9 ? 5.008 -27.094 -13.5 1 97.62 9 LEU B C 1
ATOM 1661 O O . LEU B 1 9 ? 6.184 -27.297 -13.203 1 97.62 9 LEU B O 1
ATOM 1665 N N . ILE B 1 10 ? 4.594 -26.484 -14.633 1 96.62 10 ILE B N 1
ATOM 1666 C CA . ILE B 1 10 ? 5.469 -25.781 -15.555 1 96.62 10 ILE B CA 1
ATOM 1667 C C . ILE B 1 10 ? 5.113 -24.297 -15.555 1 96.62 10 ILE B C 1
ATOM 1669 O O . ILE B 1 10 ? 3.936 -23.922 -15.547 1 96.62 10 ILE B O 1
ATOM 1673 N N . TYR B 1 11 ? 6.176 -23.484 -15.602 1 97.25 11 TYR B N 1
ATOM 1674 C CA . TYR B 1 11 ? 5.992 -22.047 -15.648 1 97.25 11 TYR B CA 1
ATOM 1675 C C . TYR B 1 11 ? 6.5 -21.469 -16.969 1 97.25 11 TYR B C 1
ATOM 1677 O O . TYR B 1 11 ? 7.668 -21.656 -17.328 1 97.25 11 TYR B O 1
ATOM 1685 N N . ARG B 1 12 ? 5.707 -20.828 -17.703 1 96 12 ARG B N 1
ATOM 1686 C CA . ARG B 1 12 ? 6.141 -20.281 -18.984 1 96 12 ARG B CA 1
ATOM 1687 C C . ARG B 1 12 ? 5.746 -18.812 -19.109 1 96 12 ARG B C 1
ATOM 1689 O O . ARG B 1 12 ? 4.898 -18.328 -18.359 1 96 12 ARG B O 1
ATOM 1696 N N . ALA B 1 13 ? 6.301 -18.156 -20.062 1 95.81 13 ALA B N 1
ATOM 1697 C CA . ALA B 1 13 ? 6.023 -16.75 -20.328 1 95.81 13 ALA B CA 1
ATOM 1698 C C . ALA B 1 13 ? 4.594 -16.562 -20.828 1 95.81 13 ALA B C 1
ATOM 1700 O O . ALA B 1 13 ? 4.012 -17.469 -21.422 1 95.81 13 ALA B O 1
ATOM 1701 N N . VAL B 1 14 ? 4.078 -15.414 -20.547 1 96.62 14 VAL B N 1
ATOM 1702 C CA . VAL B 1 14 ? 2.789 -15.023 -21.109 1 96.62 14 VAL B CA 1
ATOM 1703 C C . VAL B 1 14 ? 2.943 -14.727 -22.609 1 96.62 14 VAL B C 1
ATOM 1705 O O . VAL B 1 14 ? 3.809 -13.945 -23 1 96.62 14 VAL B O 1
ATOM 1708 N N . GLU B 1 15 ? 2.189 -15.406 -23.375 1 94.75 15 GLU B N 1
ATOM 1709 C CA . GLU B 1 15 ? 2.111 -15.141 -24.812 1 94.75 15 GLU B CA 1
ATOM 1710 C C . GLU B 1 15 ? 0.822 -14.414 -25.172 1 94.75 15 GLU B C 1
ATOM 1712 O O . GLU B 1 15 ? -0.225 -15.039 -25.344 1 94.75 15 GLU B O 1
ATOM 1717 N N . PRO B 1 16 ? 0.948 -13.125 -25.391 1 91 16 PRO B N 1
ATOM 1718 C CA . PRO B 1 16 ? -0.261 -12.305 -25.531 1 91 16 PRO B CA 1
ATOM 1719 C C . PRO B 1 16 ? -1.187 -12.797 -26.641 1 91 16 PRO B C 1
ATOM 1721 O O . PRO B 1 16 ? -2.41 -12.789 -26.469 1 91 16 PRO B O 1
ATOM 1724 N N . ASN B 1 17 ? -0.708 -13.305 -27.703 1 89.94 17 ASN B N 1
ATOM 1725 C CA . ASN B 1 17 ? -1.535 -13.727 -28.828 1 89.94 17 ASN B CA 1
ATOM 1726 C C . ASN B 1 17 ? -2.152 -15.102 -28.578 1 89.94 17 ASN B C 1
ATOM 1728 O O . ASN B 1 17 ? -3.186 -15.438 -29.156 1 89.94 17 ASN B O 1
ATOM 1732 N N . GLU B 1 18 ? -1.595 -15.836 -27.688 1 93.31 18 GLU B N 1
ATOM 1733 C CA . GLU B 1 18 ? -2.049 -17.203 -27.469 1 93.31 18 GLU B CA 1
ATOM 1734 C C . GLU B 1 18 ? -2.842 -17.328 -26.172 1 93.31 18 GLU B C 1
ATOM 1736 O O . GLU B 1 18 ? -3.695 -18.203 -26.047 1 93.31 18 GLU B O 1
ATOM 1741 N N . ASP B 1 19 ? -2.572 -16.391 -25.266 1 96.31 19 ASP B N 1
ATOM 1742 C CA . ASP B 1 19 ? -3.08 -16.594 -23.922 1 96.31 19 ASP B CA 1
ATOM 1743 C C . ASP B 1 19 ? -4.316 -15.742 -23.656 1 96.31 19 ASP B C 1
ATOM 1745 O O . ASP B 1 19 ? -4.867 -15.758 -22.547 1 96.31 19 ASP B O 1
ATOM 1749 N N . GLU B 1 20 ? -4.77 -15.016 -24.578 1 96.06 20 GLU B N 1
ATOM 1750 C CA . GLU B 1 20 ? -5.855 -14.07 -24.344 1 96.06 20 GLU B CA 1
ATOM 1751 C C . GLU B 1 20 ? -7.098 -14.781 -23.797 1 96.06 20 GLU B C 1
ATOM 1753 O O . GLU B 1 20 ? -7.715 -14.32 -22.844 1 96.06 20 GLU B O 1
ATOM 1758 N N . ASP B 1 21 ? -7.508 -15.891 -24.453 1 95.88 21 ASP B N 1
ATOM 1759 C CA . ASP B 1 21 ? -8.688 -16.625 -24.016 1 95.88 21 ASP B CA 1
ATOM 1760 C C . ASP B 1 21 ? -8.516 -17.141 -22.594 1 95.88 21 ASP B C 1
ATOM 1762 O O . ASP B 1 21 ? -9.461 -17.125 -21.797 1 95.88 21 ASP B O 1
ATOM 1766 N N . PHE B 1 22 ? -7.387 -17.594 -22.359 1 95.88 22 PHE B N 1
ATOM 1767 C CA . PHE B 1 22 ? -7.098 -18.125 -21.031 1 95.88 22 PHE B CA 1
ATOM 1768 C C . PHE B 1 22 ? -7.234 -17.031 -19.984 1 95.88 22 PHE B C 1
ATOM 1770 O O . PHE B 1 22 ? -7.93 -17.203 -18.984 1 95.88 22 PHE B O 1
ATOM 1777 N N . PHE B 1 23 ? -6.652 -15.867 -20.219 1 96 23 PHE B N 1
ATOM 1778 C CA . PHE B 1 23 ? -6.703 -14.766 -19.266 1 96 23 PHE B CA 1
ATOM 1779 C C . PHE B 1 23 ? -8.117 -14.203 -19.156 1 96 23 PHE B C 1
ATOM 1781 O O . PHE B 1 23 ? -8.523 -13.734 -18.094 1 96 23 PHE B O 1
ATOM 1788 N N . LEU B 1 24 ? -8.797 -14.258 -20.219 1 94.38 24 LEU B N 1
ATOM 1789 C CA . LEU B 1 24 ? -10.195 -13.852 -20.156 1 94.38 24 LEU B CA 1
ATOM 1790 C C . LEU B 1 24 ? -10.969 -14.742 -19.188 1 94.38 24 LEU B C 1
ATOM 1792 O O . LEU B 1 24 ? -11.766 -14.242 -18.391 1 94.38 24 LEU B O 1
ATOM 1796 N N . THR B 1 25 ? -10.703 -16.031 -19.25 1 94.19 25 THR B N 1
ATOM 1797 C CA . THR B 1 25 ? -11.359 -16.969 -18.344 1 94.19 25 THR B CA 1
ATOM 1798 C C . THR B 1 25 ? -11 -16.656 -16.891 1 94.19 25 THR B C 1
ATOM 1800 O O . THR B 1 25 ? -11.867 -16.703 -16.016 1 94.19 25 THR B O 1
ATOM 1803 N N . ILE B 1 26 ? -9.82 -16.312 -16.609 1 92.62 26 ILE B N 1
ATOM 1804 C CA . ILE B 1 26 ? -9.367 -15.977 -15.273 1 92.62 26 ILE B CA 1
ATOM 1805 C C . ILE B 1 26 ? -10.086 -14.719 -14.789 1 92.62 26 ILE B C 1
ATOM 1807 O O . ILE B 1 26 ? -10.625 -14.688 -13.68 1 92.62 26 ILE B O 1
ATOM 1811 N N . GLN B 1 27 ? -10.094 -13.711 -15.617 1 90.06 27 GLN B N 1
ATOM 1812 C CA . GLN B 1 27 ? -10.602 -12.398 -15.219 1 90.06 27 GLN B CA 1
ATOM 1813 C C . GLN B 1 27 ? -12.125 -12.422 -15.102 1 90.06 27 GLN B C 1
ATOM 1815 O O . GLN B 1 27 ? -12.711 -11.562 -14.43 1 90.06 27 GLN B O 1
ATOM 1820 N N . GLN B 1 28 ? -12.695 -13.383 -15.766 1 89.62 28 GLN B N 1
ATOM 1821 C CA . GLN B 1 28 ? -14.156 -13.438 -15.742 1 89.62 28 GLN B CA 1
ATOM 1822 C C . GLN B 1 28 ? -14.656 -14.367 -14.641 1 89.62 28 GLN B C 1
ATOM 1824 O O . GLN B 1 28 ? -15.859 -14.492 -14.422 1 89.62 28 GLN B O 1
ATOM 1829 N N . ASP B 1 29 ? -13.719 -15.031 -14.047 1 87.12 29 ASP B N 1
ATOM 1830 C CA . ASP B 1 29 ? -14.102 -15.758 -12.844 1 87.12 29 ASP B CA 1
ATOM 1831 C C . ASP B 1 29 ? -14.516 -14.797 -11.727 1 87.12 29 ASP B C 1
ATOM 1833 O O . ASP B 1 29 ? -13.672 -14.102 -11.164 1 87.12 29 ASP B O 1
ATOM 1837 N N . PRO B 1 30 ? -15.75 -14.773 -11.414 1 81.94 30 PRO B N 1
ATOM 1838 C CA . PRO B 1 30 ? -16.219 -13.727 -10.5 1 81.94 30 PRO B CA 1
ATOM 1839 C C . PRO B 1 30 ? -15.68 -13.898 -9.086 1 81.94 30 PRO B C 1
ATOM 1841 O O . PRO B 1 30 ? -15.43 -12.906 -8.391 1 81.94 30 PRO B O 1
ATOM 1844 N N . PHE B 1 31 ? -15.5 -15.109 -8.68 1 81.5 31 PHE B N 1
ATOM 1845 C CA . PHE B 1 31 ? -15.008 -15.32 -7.32 1 81.5 31 PHE B CA 1
ATOM 1846 C C . PHE B 1 31 ? -13.508 -15.055 -7.238 1 81.5 31 PHE B C 1
ATOM 1848 O O . PHE B 1 31 ? -13.039 -14.398 -6.305 1 81.5 31 PHE B O 1
ATOM 1855 N N . GLY B 1 32 ? -12.836 -15.547 -8.195 1 83.12 32 GLY B N 1
ATOM 1856 C CA . GLY B 1 32 ? -11.406 -15.281 -8.234 1 83.12 32 GLY B CA 1
ATOM 1857 C C . GLY B 1 32 ? -11.078 -13.797 -8.312 1 83.12 32 GLY B C 1
ATOM 1858 O O . GLY B 1 32 ? -10.203 -13.312 -7.594 1 83.12 32 GLY B O 1
ATOM 1859 N N . PHE B 1 33 ? -11.805 -13.164 -9.133 1 78.25 33 PHE B N 1
ATOM 1860 C CA . PHE B 1 33 ? -11.602 -11.727 -9.305 1 78.25 33 PHE B CA 1
ATOM 1861 C C . PHE B 1 33 ? -11.828 -10.984 -7.996 1 78.25 33 PHE B C 1
ATOM 1863 O O . PHE B 1 33 ? -10.984 -10.188 -7.578 1 78.25 33 PHE B O 1
ATOM 1870 N N . ARG B 1 34 ? -12.852 -11.312 -7.293 1 79.38 34 ARG B N 1
ATOM 1871 C CA . ARG B 1 34 ? -13.227 -10.602 -6.07 1 79.38 34 ARG B CA 1
ATOM 1872 C C . ARG B 1 34 ? -12.273 -10.945 -4.93 1 79.38 34 ARG B C 1
ATOM 1874 O O . ARG B 1 34 ? -12.086 -10.148 -4.008 1 79.38 34 ARG B O 1
ATOM 1881 N N . ASN B 1 35 ? -11.625 -12.047 -5.051 1 85.25 35 ASN B N 1
ATOM 1882 C CA . ASN B 1 35 ? -10.711 -12.5 -4.004 1 85.25 35 ASN B CA 1
ATOM 1883 C C . ASN B 1 35 ? -9.32 -11.914 -4.18 1 85.25 35 ASN B C 1
ATOM 1885 O O . ASN B 1 35 ? -8.5 -11.961 -3.262 1 85.25 35 ASN B O 1
ATOM 1889 N N . SER B 1 36 ? -9.141 -11.305 -5.301 1 79.81 36 SER B N 1
ATOM 1890 C CA . SER B 1 36 ? -7.746 -10.945 -5.562 1 79.81 36 SER B CA 1
ATOM 1891 C C . SER B 1 36 ? -7.629 -9.508 -6.055 1 79.81 36 SER B C 1
ATOM 1893 O O . SER B 1 36 ? -6.523 -8.977 -6.184 1 79.81 36 SER B O 1
ATOM 1895 N N . ASN B 1 37 ? -8.695 -8.969 -6.367 1 84.12 37 ASN B N 1
ATOM 1896 C CA . ASN B 1 37 ? -8.695 -7.633 -6.949 1 84.12 37 ASN B CA 1
ATOM 1897 C C . ASN B 1 37 ? -9.594 -6.68 -6.156 1 84.12 37 ASN B C 1
ATOM 1899 O O . ASN B 1 37 ? -10.781 -6.938 -5.988 1 84.12 37 ASN B O 1
ATOM 1903 N N . ALA B 1 38 ? -9.086 -5.602 -5.781 1 84.88 38 ALA B N 1
ATOM 1904 C CA . ALA B 1 38 ? -9.82 -4.633 -4.973 1 84.88 38 ALA B CA 1
ATOM 1905 C C . ALA B 1 38 ? -10.68 -3.727 -5.848 1 84.88 38 ALA B C 1
ATOM 1907 O O . ALA B 1 38 ? -11.508 -2.969 -5.34 1 84.88 38 ALA B O 1
ATOM 1908 N N . ARG B 1 39 ? -10.492 -3.789 -7.113 1 83.38 39 ARG B N 1
ATOM 1909 C CA . ARG B 1 39 ? -11.273 -2.941 -8.008 1 83.38 39 ARG B CA 1
ATOM 1910 C C . ARG B 1 39 ? -12.75 -3.287 -7.938 1 83.38 39 ARG B C 1
ATOM 1912 O O . ARG B 1 39 ? -13.117 -4.391 -7.527 1 83.38 39 ARG B O 1
ATOM 1919 N N . LEU B 1 40 ? -13.523 -2.312 -8.344 1 79.44 40 LEU B N 1
ATOM 1920 C CA . LEU B 1 40 ? -14.953 -2.586 -8.484 1 79.44 40 LEU B CA 1
ATOM 1921 C C . LEU B 1 40 ? -15.188 -3.73 -9.469 1 79.44 40 LEU B C 1
ATOM 1923 O O . LEU B 1 40 ? -14.664 -3.719 -10.586 1 79.44 40 LEU B O 1
ATOM 1927 N N . ALA B 1 41 ? -15.891 -4.684 -8.977 1 78.94 41 ALA B N 1
ATOM 1928 C CA . ALA B 1 41 ? -16.188 -5.824 -9.836 1 78.94 41 ALA B CA 1
ATOM 1929 C C . ALA B 1 41 ? -17.062 -5.41 -11.008 1 78.94 41 ALA B C 1
ATOM 1931 O O . ALA B 1 41 ? -18.094 -4.742 -10.82 1 78.94 41 ALA B O 1
ATOM 1932 N N . SER B 1 42 ? -16.578 -5.613 -12.117 1 82.62 42 SER B N 1
ATOM 1933 C CA . SER B 1 42 ? -17.312 -5.355 -13.352 1 82.62 42 SER B CA 1
ATOM 1934 C C . SER B 1 42 ? -16.953 -6.379 -14.43 1 82.62 42 SER B C 1
ATOM 1936 O O . SER B 1 42 ? -15.906 -7.02 -14.367 1 82.62 42 SER B O 1
ATOM 1938 N N . PRO B 1 43 ? -17.906 -6.633 -15.328 1 86.12 43 PRO B N 1
ATOM 1939 C CA . PRO B 1 43 ? -17.531 -7.527 -16.422 1 86.12 43 PRO B CA 1
ATOM 1940 C C . PRO B 1 43 ? -16.25 -7.09 -17.141 1 86.12 43 PRO B C 1
ATOM 1942 O O . PRO B 1 43 ? -16.047 -5.898 -17.359 1 86.12 43 PRO B O 1
ATOM 1945 N N . GLN B 1 44 ? -15.414 -8.078 -17.375 1 88.25 44 GLN B N 1
ATOM 1946 C CA . GLN B 1 44 ? -14.109 -7.789 -17.969 1 88.25 44 GLN B CA 1
ATOM 1947 C C . GLN B 1 44 ? -14.133 -7.977 -19.484 1 88.25 44 GLN B C 1
ATOM 1949 O O . GLN B 1 44 ? -14.672 -8.969 -19.984 1 88.25 44 GLN B O 1
ATOM 1954 N N . SER B 1 45 ? -13.578 -6.992 -20.141 1 90.19 45 SER B N 1
ATOM 1955 C CA . SER B 1 45 ? -13.484 -7.035 -21.609 1 90.19 45 SER B CA 1
ATOM 1956 C C . SER B 1 45 ? -12.156 -7.617 -22.062 1 90.19 45 SER B C 1
ATOM 1958 O O . SER B 1 45 ? -11.25 -7.828 -21.25 1 90.19 45 SER B O 1
ATOM 1960 N N . ARG B 1 46 ? -12.094 -7.898 -23.344 1 92.75 46 ARG B N 1
ATOM 1961 C CA . ARG B 1 46 ? -10.828 -8.352 -23.906 1 92.75 46 ARG B CA 1
ATOM 1962 C C . ARG B 1 46 ? -9.766 -7.262 -23.812 1 92.75 46 ARG B C 1
ATOM 1964 O O . ARG B 1 46 ? -8.578 -7.559 -23.641 1 92.75 46 ARG B O 1
ATOM 1971 N N . GLU B 1 47 ? -10.164 -6.078 -23.875 1 91.94 47 GLU B N 1
ATOM 1972 C CA . GLU B 1 47 ? -9.227 -4.973 -23.719 1 91.94 47 GLU B CA 1
ATOM 1973 C C . GLU B 1 47 ? -8.633 -4.953 -22.312 1 91.94 47 GLU B C 1
ATOM 1975 O O . GLU B 1 47 ? -7.445 -4.68 -22.141 1 91.94 47 GLU B O 1
ATOM 1980 N N . ASP B 1 48 ? -9.477 -5.191 -21.359 1 89.88 48 ASP B N 1
ATOM 1981 C CA . ASP B 1 48 ? -9 -5.297 -19.984 1 89.88 48 ASP B CA 1
ATOM 1982 C C . ASP B 1 48 ? -7.949 -6.398 -19.844 1 89.88 48 ASP B C 1
ATOM 1984 O O . ASP B 1 48 ? -6.926 -6.211 -19.188 1 89.88 48 ASP B O 1
ATOM 1988 N N . VAL B 1 49 ? -8.211 -7.426 -20.469 1 92.38 49 VAL B N 1
ATOM 1989 C CA . VAL B 1 49 ? -7.336 -8.594 -20.422 1 92.38 49 VAL B CA 1
ATOM 1990 C C . VAL B 1 49 ? -5.992 -8.25 -21.062 1 92.38 49 VAL B C 1
ATOM 1992 O O . VAL B 1 49 ? -4.938 -8.594 -20.531 1 92.38 49 VAL B O 1
ATOM 1995 N N . LYS B 1 50 ? -6.035 -7.609 -22.172 1 93.56 50 LYS B N 1
ATOM 1996 C CA . LYS B 1 50 ? -4.805 -7.219 -22.859 1 93.56 50 LYS B CA 1
ATOM 1997 C C . LYS B 1 50 ? -3.947 -6.32 -21.969 1 93.56 50 LYS B C 1
ATOM 1999 O O . LYS B 1 50 ? -2.725 -6.473 -21.922 1 93.56 50 LYS B O 1
ATOM 2004 N N . ARG B 1 51 ? -4.555 -5.453 -21.297 1 92.06 51 ARG B N 1
ATOM 2005 C CA . ARG B 1 51 ? -3.832 -4.574 -20.375 1 92.06 51 ARG B CA 1
ATOM 2006 C C . ARG B 1 51 ? -3.168 -5.371 -19.266 1 92.06 51 ARG B C 1
ATOM 2008 O O . ARG B 1 51 ? -2.027 -5.094 -18.891 1 92.06 51 ARG B O 1
ATOM 2015 N N . TYR B 1 52 ? -3.926 -6.223 -18.844 1 92.38 52 TYR B N 1
ATOM 2016 C CA . TYR B 1 52 ? -3.387 -7.055 -17.781 1 92.38 52 TYR B CA 1
ATOM 2017 C C . TYR B 1 52 ? -2.199 -7.875 -18.266 1 92.38 52 TYR B C 1
ATOM 2019 O O . TYR B 1 52 ? -1.164 -7.941 -17.609 1 92.38 52 TYR B O 1
ATOM 2027 N N . MET B 1 53 ? -2.344 -8.477 -19.391 1 95.31 53 MET B N 1
ATOM 2028 C CA . MET B 1 53 ? -1.25 -9.258 -19.953 1 95.31 53 MET B CA 1
ATOM 2029 C C . MET B 1 53 ? -0.029 -8.375 -20.219 1 95.31 53 MET B C 1
ATOM 2031 O O . MET B 1 53 ? 1.105 -8.805 -20 1 95.31 53 MET B O 1
ATOM 2035 N N . GLU B 1 54 ? -0.269 -7.227 -20.641 1 93.88 54 GLU B N 1
ATOM 2036 C CA . GLU B 1 54 ? 0.826 -6.281 -20.828 1 93.88 54 GLU B CA 1
ATOM 2037 C C . GLU B 1 54 ? 1.538 -5.98 -19.516 1 93.88 54 GLU B C 1
ATOM 2039 O O . GLU B 1 54 ? 2.768 -5.895 -19.469 1 93.88 54 GLU B O 1
ATOM 2044 N N . HIS B 1 55 ? 0.766 -5.812 -18.531 1 92.38 55 HIS B N 1
ATOM 2045 C CA . HIS B 1 55 ? 1.346 -5.586 -17.203 1 92.38 55 HIS B CA 1
ATOM 2046 C C . HIS B 1 55 ? 2.238 -6.754 -16.797 1 92.38 55 HIS B C 1
ATOM 2048 O O . HIS B 1 55 ? 3.367 -6.547 -16.344 1 92.38 55 HIS B O 1
ATOM 2054 N N . LEU B 1 56 ? 1.764 -7.922 -17 1 94 56 LEU B N 1
ATOM 2055 C CA . LEU B 1 56 ? 2.496 -9.125 -16.609 1 94 56 LEU B CA 1
ATOM 2056 C C . LEU B 1 56 ? 3.783 -9.258 -17.422 1 94 56 LEU B C 1
ATOM 2058 O O . LEU B 1 56 ? 4.801 -9.719 -16.891 1 94 56 LEU B O 1
ATOM 2062 N N . THR B 1 57 ? 3.781 -8.844 -18.641 1 92.75 57 THR B N 1
ATOM 2063 C CA . THR B 1 57 ? 4.887 -9.094 -19.562 1 92.75 57 THR B CA 1
ATOM 2064 C C . THR B 1 57 ? 5.91 -7.961 -19.484 1 92.75 57 THR B C 1
ATOM 2066 O O . THR B 1 57 ? 7.102 -8.18 -19.703 1 92.75 57 THR B O 1
ATOM 2069 N N . SER B 1 58 ? 5.473 -6.754 -19.172 1 90.56 58 SER B N 1
ATOM 2070 C CA . SER B 1 58 ? 6.371 -5.625 -19.391 1 90.56 58 SER B CA 1
ATOM 2071 C C . SER B 1 58 ? 6.609 -4.848 -18.109 1 90.56 58 SER B C 1
ATOM 2073 O O . SER B 1 58 ? 7.59 -4.109 -17.984 1 90.56 58 SER B O 1
ATOM 2075 N N . LYS B 1 59 ? 5.789 -5 -17.141 1 91.69 59 LYS B N 1
ATOM 2076 C CA . LYS B 1 59 ? 5.91 -4.164 -15.945 1 91.69 59 LYS B CA 1
ATOM 2077 C C . LYS B 1 59 ? 6.273 -4.996 -14.719 1 91.69 59 LYS B C 1
ATOM 2079 O O . LYS B 1 59 ? 7.07 -4.566 -13.883 1 91.69 59 LYS B O 1
ATOM 2084 N N . ALA B 1 60 ? 5.727 -6.156 -14.688 1 94.94 60 ALA B N 1
ATOM 2085 C CA . ALA B 1 60 ? 5.98 -7.023 -13.539 1 94.94 60 ALA B CA 1
ATOM 2086 C C . ALA B 1 60 ? 7.457 -7.41 -13.461 1 94.94 60 ALA B C 1
ATOM 2088 O O . ALA B 1 60 ? 8.141 -7.484 -14.484 1 94.94 60 ALA B O 1
ATOM 2089 N N . LEU B 1 61 ? 7.969 -7.531 -12.242 1 94.94 61 LEU B N 1
ATOM 2090 C CA . LEU B 1 61 ? 9.312 -8.078 -12.07 1 94.94 61 LEU B CA 1
ATOM 2091 C C . LEU B 1 61 ? 9.406 -9.477 -12.688 1 94.94 61 LEU B C 1
ATOM 2093 O O . LEU B 1 61 ? 10.43 -9.812 -13.289 1 94.94 61 LEU B O 1
ATOM 2097 N N . LEU B 1 62 ? 8.359 -10.234 -12.484 1 95.75 62 LEU B N 1
ATOM 2098 C CA . LEU B 1 62 ? 8.141 -11.555 -13.07 1 95.75 62 LEU B CA 1
ATOM 2099 C C . LEU B 1 62 ? 6.652 -11.828 -13.266 1 95.75 62 LEU B C 1
ATOM 2101 O O . LEU B 1 62 ? 5.844 -11.516 -12.383 1 95.75 62 LEU B O 1
ATOM 2105 N N . GLY B 1 63 ? 6.277 -12.297 -14.367 1 97 63 GLY B N 1
ATOM 2106 C CA . GLY B 1 63 ? 4.934 -12.766 -14.664 1 97 63 GLY B CA 1
ATOM 2107 C C . GLY B 1 63 ? 4.914 -14.008 -15.531 1 97 63 GLY B C 1
ATOM 2108 O O . GLY B 1 63 ? 5.508 -14.023 -16.609 1 97 63 GLY B O 1
ATOM 2109 N N . VAL B 1 64 ? 4.258 -15.031 -15.047 1 97.56 64 VAL B N 1
ATOM 2110 C CA . VAL B 1 64 ? 4.285 -16.281 -15.789 1 97.56 64 VAL B CA 1
ATOM 2111 C C . VAL B 1 64 ? 2.908 -16.953 -15.742 1 97.56 64 VAL B C 1
ATOM 2113 O O . VAL B 1 64 ? 2.096 -16.641 -14.867 1 97.56 64 VAL B O 1
ATOM 2116 N N . VAL B 1 65 ? 2.699 -17.812 -16.672 1 98.06 65 VAL B N 1
ATOM 2117 C CA . VAL B 1 65 ? 1.535 -18.688 -16.688 1 98.06 65 VAL B CA 1
ATOM 2118 C C . VAL B 1 65 ? 1.873 -20 -15.984 1 98.06 65 VAL B C 1
ATOM 2120 O O . VAL B 1 65 ? 2.934 -20.594 -16.219 1 98.06 65 VAL B O 1
ATOM 2123 N N . ILE B 1 66 ? 1.018 -20.375 -15.078 1 98.31 66 ILE B N 1
ATOM 2124 C CA . ILE B 1 66 ? 1.129 -21.656 -14.406 1 98.31 66 ILE B CA 1
ATOM 2125 C C . ILE B 1 66 ? 0.468 -22.75 -15.25 1 98.31 66 ILE B C 1
ATOM 2127 O O . ILE B 1 66 ? -0.721 -22.656 -15.57 1 98.31 66 ILE B O 1
ATOM 2131 N N . CYS B 1 67 ? 1.198 -23.844 -15.531 1 98.19 67 CYS B N 1
ATOM 2132 C CA . CYS B 1 67 ? 0.647 -24.875 -16.391 1 98.19 67 CYS B CA 1
ATOM 2133 C C . CYS B 1 67 ? 0.844 -26.266 -15.789 1 98.19 67 CYS B C 1
ATOM 2135 O O . CYS B 1 67 ? 1.837 -26.5 -15.102 1 98.19 67 CYS B O 1
ATOM 2137 N N . LEU B 1 68 ? -0.127 -27.094 -16.047 1 97.62 68 LEU B N 1
ATOM 2138 C CA . LEU B 1 68 ? 0.098 -28.516 -15.93 1 97.62 68 LEU B CA 1
ATOM 2139 C C . LEU B 1 68 ? 0.839 -29.062 -17.141 1 97.62 68 LEU B C 1
ATOM 2141 O O . LEU B 1 68 ? 0.68 -28.547 -18.25 1 97.62 68 LEU B O 1
ATOM 2145 N N . PRO B 1 69 ? 1.661 -30.078 -16.906 1 94.94 69 PRO B N 1
ATOM 2146 C CA . PRO B 1 69 ? 2.312 -30.672 -18.078 1 94.94 69 PRO B CA 1
ATOM 2147 C C . PRO B 1 69 ? 1.313 -31.188 -19.109 1 94.94 69 PRO B C 1
ATOM 2149 O O . PRO B 1 69 ? 0.196 -31.578 -18.75 1 94.94 69 PRO B O 1
ATOM 2152 N N . ALA B 1 70 ? 1.756 -31.188 -20.328 1 92.44 70 ALA B N 1
ATOM 2153 C CA . ALA B 1 70 ? 0.921 -31.719 -21.406 1 92.44 70 ALA B CA 1
ATOM 2154 C C . ALA B 1 70 ? 0.6 -33.188 -21.172 1 92.44 70 ALA B C 1
ATOM 2156 O O . ALA B 1 70 ? 1.48 -33.969 -20.828 1 92.44 70 ALA B O 1
ATOM 2157 N N . PRO B 1 71 ? -0.64 -33.562 -21.391 1 89.25 71 PRO B N 1
ATOM 2158 C CA . PRO B 1 71 ? -1.007 -34.969 -21.203 1 89.25 71 PRO B CA 1
ATOM 2159 C C . PRO B 1 71 ? -0.295 -35.906 -22.172 1 89.25 71 PRO B C 1
ATOM 2161 O O . PRO B 1 71 ? -0.062 -37.062 -21.859 1 89.25 71 PRO B O 1
ATOM 2164 N N . THR B 1 72 ? -0.024 -35.344 -23.391 1 90.94 72 THR B N 1
ATOM 2165 C CA . THR B 1 72 ? 0.711 -36.125 -24.406 1 90.94 72 THR B CA 1
ATOM 2166 C C . THR B 1 72 ? 1.861 -35.281 -24.969 1 90.94 72 THR B C 1
ATOM 2168 O O . THR B 1 72 ? 1.839 -34.062 -24.891 1 90.94 72 THR B O 1
ATOM 2171 N N . PRO B 1 73 ? 2.805 -35.938 -25.469 1 87.5 73 PRO B N 1
ATOM 2172 C CA . PRO B 1 73 ? 3.939 -35.188 -26.031 1 87.5 73 PRO B CA 1
ATOM 2173 C C . PRO B 1 73 ? 3.525 -34.25 -27.141 1 87.5 73 PRO B C 1
ATOM 2175 O O . PRO B 1 73 ? 4.246 -33.281 -27.438 1 87.5 73 PRO B O 1
ATOM 2178 N N . GLU B 1 74 ? 2.371 -34.5 -27.797 1 90 74 GLU B N 1
ATOM 2179 C CA . GLU B 1 74 ? 1.926 -33.719 -28.938 1 90 74 GLU B CA 1
ATOM 2180 C C . GLU B 1 74 ? 1.06 -32.531 -28.5 1 90 74 GLU B C 1
ATOM 2182 O O . GLU B 1 74 ? 0.72 -31.672 -29.297 1 90 74 GLU B O 1
ATOM 2187 N N . SER B 1 75 ? 0.767 -32.562 -27.219 1 89.81 75 SER B N 1
ATOM 2188 C CA . SER B 1 75 ? -0.123 -31.516 -26.734 1 89.81 75 SER B CA 1
ATOM 2189 C C . SER B 1 75 ? 0.655 -30.438 -25.984 1 89.81 75 SER B C 1
ATOM 2191 O O . SER B 1 75 ? 1.848 -30.594 -25.719 1 89.81 75 SER B O 1
ATOM 2193 N N . LYS B 1 76 ? 0.085 -29.312 -25.906 1 91.56 76 LYS B N 1
ATOM 2194 C CA . LYS B 1 76 ? 0.672 -28.203 -25.156 1 91.56 76 LYS B CA 1
ATOM 2195 C C . LYS B 1 76 ? 0.328 -28.297 -23.672 1 91.56 76 LYS B C 1
ATOM 2197 O O . LYS B 1 76 ? -0.678 -28.906 -23.297 1 91.56 76 LYS B O 1
ATOM 2202 N N . PRO B 1 77 ? 1.206 -27.719 -22.844 1 95.19 77 PRO B N 1
ATOM 2203 C CA . PRO B 1 77 ? 0.851 -27.625 -21.422 1 95.19 77 PRO B CA 1
ATOM 2204 C C . PRO B 1 77 ? -0.496 -26.938 -21.203 1 95.19 77 PRO B C 1
ATOM 2206 O O . PRO B 1 77 ? -0.922 -26.125 -22.016 1 95.19 77 PRO B O 1
ATOM 2209 N N . ILE B 1 78 ? -1.187 -27.266 -20.125 1 96.44 78 ILE B N 1
ATOM 2210 C CA . ILE B 1 78 ? -2.52 -26.75 -19.812 1 96.44 78 ILE B CA 1
ATOM 2211 C C . ILE B 1 78 ? -2.416 -25.594 -18.828 1 96.44 78 ILE B C 1
ATOM 2213 O O . ILE B 1 78 ? -2.066 -25.797 -17.656 1 96.44 78 ILE B O 1
ATOM 2217 N N . PRO B 1 79 ? -2.709 -24.359 -19.312 1 97.69 79 PRO B N 1
ATOM 2218 C CA . PRO B 1 79 ? -2.691 -23.25 -18.375 1 97.69 79 PRO B CA 1
ATOM 2219 C C . PRO B 1 79 ? -3.781 -23.359 -17.312 1 97.69 79 PRO B C 1
ATOM 2221 O O . PRO B 1 79 ? -4.945 -23.594 -17.641 1 97.69 79 PRO B O 1
ATOM 2224 N N . ILE B 1 80 ? -3.406 -23.156 -16.047 1 97.81 80 ILE B N 1
ATOM 2225 C CA . ILE B 1 80 ? -4.402 -23.297 -14.992 1 97.81 80 ILE B CA 1
ATOM 2226 C C . ILE B 1 80 ? -4.426 -22.047 -14.117 1 97.81 80 ILE B C 1
ATOM 2228 O O . ILE B 1 80 ? -5.281 -21.922 -13.242 1 97.81 80 ILE B O 1
ATOM 2232 N N . GLY B 1 81 ? -3.459 -21.125 -14.281 1 97.5 81 GLY B N 1
ATOM 2233 C CA . GLY B 1 81 ? -3.371 -19.922 -13.477 1 97.5 81 GLY B CA 1
ATOM 2234 C C . GLY B 1 81 ? -2.209 -19.031 -13.867 1 97.5 81 GLY B C 1
ATOM 2235 O O . GLY B 1 81 ? -1.564 -19.25 -14.898 1 97.5 81 GLY B O 1
ATOM 2236 N N . ASN B 1 82 ? -2.023 -17.984 -13.164 1 97.31 82 ASN B N 1
ATOM 2237 C CA . ASN B 1 82 ? -0.88 -17.094 -13.336 1 97.31 82 ASN B CA 1
ATOM 2238 C C . ASN B 1 82 ? -0.357 -16.594 -11.992 1 97.31 82 ASN B C 1
ATOM 2240 O O . ASN B 1 82 ? -1.087 -16.578 -11 1 97.31 82 ASN B O 1
ATOM 2244 N N . ILE B 1 83 ? 0.877 -16.281 -11.969 1 97.75 83 ILE B N 1
ATOM 2245 C CA . ILE B 1 83 ? 1.52 -15.719 -10.789 1 97.75 83 ILE B CA 1
ATOM 2246 C C . ILE B 1 83 ? 2.52 -14.641 -11.203 1 97.75 83 ILE B C 1
ATOM 2248 O O . ILE B 1 83 ? 3.156 -14.742 -12.25 1 97.75 83 ILE B O 1
ATOM 2252 N N . HIS B 1 84 ? 2.562 -13.602 -10.406 1 97.56 84 HIS B N 1
ATOM 2253 C CA . HIS B 1 84 ? 3.498 -12.539 -10.75 1 97.56 84 HIS B CA 1
ATOM 2254 C C . HIS B 1 84 ? 4.086 -11.898 -9.492 1 97.56 84 HIS B C 1
ATOM 2256 O O . HIS B 1 84 ? 3.553 -12.07 -8.398 1 97.56 84 HIS B O 1
ATOM 2262 N N . LEU B 1 85 ? 5.238 -11.312 -9.648 1 97.81 85 LEU B N 1
ATOM 2263 C CA . LEU B 1 85 ? 5.867 -10.406 -8.695 1 97.81 85 LEU B CA 1
ATOM 2264 C C . LEU B 1 85 ? 5.711 -8.953 -9.133 1 97.81 85 LEU B C 1
ATOM 2266 O O . LEU B 1 85 ? 5.969 -8.625 -10.297 1 97.81 85 LEU B O 1
ATOM 2270 N N . SER B 1 86 ? 5.301 -8.164 -8.242 1 96.69 86 SER B N 1
ATOM 2271 C CA . SER B 1 86 ? 5.008 -6.766 -8.555 1 96.69 86 SER B CA 1
ATOM 2272 C C . SER B 1 86 ? 6.258 -6.027 -9.023 1 96.69 86 SER B C 1
ATOM 2274 O O . SER B 1 86 ? 7.367 -6.348 -8.594 1 96.69 86 SER B O 1
ATOM 2276 N N . PRO B 1 87 ? 5.926 -5.082 -9.875 1 92.25 87 PRO B N 1
ATOM 2277 C CA . PRO B 1 87 ? 7.047 -4.223 -10.258 1 92.25 87 PRO B CA 1
ATOM 2278 C C . PRO B 1 87 ? 7.562 -3.373 -9.094 1 92.25 87 PRO B C 1
ATOM 2280 O O . PRO B 1 87 ? 6.797 -3.023 -8.195 1 92.25 87 PRO B O 1
ATOM 2283 N N . THR B 1 88 ? 8.828 -3.164 -9.148 1 87.5 88 THR B N 1
ATOM 2284 C CA . THR B 1 88 ? 9.469 -2.211 -8.25 1 87.5 88 THR B CA 1
ATOM 2285 C C . THR B 1 88 ? 10.094 -1.062 -9.039 1 87.5 88 THR B C 1
ATOM 2287 O O . THR B 1 88 ? 11.109 -1.242 -9.711 1 87.5 88 THR B O 1
ATOM 2290 N N . PRO B 1 89 ? 9.438 0.047 -8.961 1 87.5 89 PRO B N 1
ATOM 2291 C CA . PRO B 1 89 ? 10.086 1.157 -9.664 1 87.5 89 PRO B CA 1
ATOM 2292 C C . PRO B 1 89 ? 11.539 1.354 -9.242 1 87.5 89 PRO B C 1
ATOM 2294 O O . PRO B 1 89 ? 11.883 1.104 -8.078 1 87.5 89 PRO B O 1
ATOM 2297 N N . SER B 1 90 ? 12.328 1.904 -10.188 1 86.12 90 SER B N 1
ATOM 2298 C CA . SER B 1 90 ? 13.766 2.066 -9.961 1 86.12 90 SER B CA 1
ATOM 2299 C C . SER B 1 90 ? 14.031 2.934 -8.734 1 86.12 90 SER B C 1
ATOM 2301 O O . SER B 1 90 ? 14.977 2.684 -7.984 1 86.12 90 SER B O 1
ATOM 2303 N N . TYR B 1 91 ? 13.172 3.895 -8.516 1 87.12 91 TYR B N 1
ATOM 2304 C CA . TYR B 1 91 ? 13.391 4.844 -7.43 1 87.12 91 TYR B CA 1
ATOM 2305 C C . TYR B 1 91 ? 13.023 4.23 -6.082 1 87.12 91 TYR B C 1
ATOM 2307 O O . TYR B 1 91 ? 13.258 4.836 -5.035 1 87.12 91 TYR B O 1
ATOM 2315 N N . LEU B 1 92 ? 12.523 3.008 -6.078 1 92 92 LEU B N 1
ATOM 2316 C CA . LEU B 1 92 ? 12.211 2.291 -4.848 1 92 92 LEU B CA 1
ATOM 2317 C C . LEU B 1 92 ? 12.984 0.978 -4.77 1 92 92 LEU B C 1
ATOM 2319 O O . LEU B 1 92 ? 12.844 0.23 -3.799 1 92 92 LEU B O 1
ATOM 2323 N N . ALA B 1 93 ? 13.828 0.71 -5.746 1 90.75 93 ALA B N 1
ATOM 2324 C CA . ALA B 1 93 ? 14.469 -0.594 -5.91 1 90.75 93 ALA B CA 1
ATOM 2325 C C . ALA B 1 93 ? 15.438 -0.88 -4.762 1 90.75 93 ALA B C 1
ATOM 2327 O O . ALA B 1 93 ? 15.695 -2.041 -4.434 1 90.75 93 ALA B O 1
ATOM 2328 N N . HIS B 1 94 ? 15.938 0.18 -4.133 1 92.62 94 HIS B N 1
ATOM 2329 C CA . HIS B 1 94 ? 16.922 0 -3.064 1 92.62 94 HIS B CA 1
ATOM 2330 C C . HIS B 1 94 ? 16.281 -0.641 -1.836 1 92.62 94 HIS B C 1
ATOM 2332 O O . HIS B 1 94 ? 16.984 -1.131 -0.951 1 92.62 94 HIS B O 1
ATOM 2338 N N . HIS B 1 95 ? 15.008 -0.686 -1.754 1 95.31 95 HIS B N 1
ATOM 2339 C CA . HIS B 1 95 ? 14.336 -1.356 -0.651 1 95.31 95 HIS B CA 1
ATOM 2340 C C . HIS B 1 95 ? 14.281 -2.865 -0.873 1 95.31 95 HIS B C 1
ATOM 2342 O O . HIS B 1 95 ? 13.992 -3.623 0.056 1 95.31 95 HIS B O 1
ATOM 2348 N N . ARG B 1 96 ? 14.398 -3.332 -2.119 1 95.75 96 ARG B N 1
ATOM 2349 C CA . ARG B 1 96 ? 14.484 -4.742 -2.482 1 95.75 96 ARG B CA 1
ATOM 2350 C C . ARG B 1 96 ? 13.266 -5.512 -1.982 1 95.75 96 ARG B C 1
ATOM 2352 O O . ARG B 1 96 ? 13.398 -6.562 -1.354 1 95.75 96 ARG B O 1
ATOM 2359 N N . ASN B 1 97 ? 12.109 -4.891 -2.266 1 95.62 97 ASN B N 1
ATOM 2360 C CA . ASN B 1 97 ? 10.828 -5.496 -1.917 1 95.62 97 ASN B CA 1
ATOM 2361 C C . ASN B 1 97 ? 10.016 -5.844 -3.16 1 95.62 97 ASN B C 1
ATOM 2363 O O . ASN B 1 97 ? 10.18 -5.223 -4.211 1 95.62 97 ASN B O 1
ATOM 2367 N N . THR B 1 98 ? 9.211 -6.793 -3.09 1 97.31 98 THR B N 1
ATOM 2368 C CA . THR B 1 98 ? 8.18 -7.078 -4.082 1 97.31 98 THR B CA 1
ATOM 2369 C C . THR B 1 98 ? 6.988 -7.781 -3.438 1 97.31 98 THR B C 1
ATOM 2371 O O . THR B 1 98 ? 6.941 -7.941 -2.215 1 97.31 98 THR B O 1
ATOM 2374 N N . SER B 1 99 ? 5.984 -8 -4.172 1 98.19 99 SER B N 1
ATOM 2375 C CA . SER B 1 99 ? 4.793 -8.688 -3.684 1 98.19 99 SER B CA 1
ATOM 2376 C C . SER B 1 99 ? 4.281 -9.695 -4.703 1 98.19 99 SER B C 1
ATOM 2378 O O . SER B 1 99 ? 4.617 -9.617 -5.887 1 98.19 99 SER B O 1
ATOM 2380 N N . ILE B 1 100 ? 3.516 -10.594 -4.199 1 98.19 100 ILE B N 1
ATOM 2381 C CA . ILE B 1 100 ? 3.014 -11.672 -5.035 1 98.19 100 ILE B CA 1
ATOM 2382 C C . ILE B 1 100 ? 1.542 -11.438 -5.363 1 98.19 100 ILE B C 1
ATOM 2384 O O . ILE B 1 100 ? 0.763 -11.039 -4.496 1 98.19 100 ILE B O 1
ATOM 2388 N N . GLY B 1 101 ? 1.226 -11.641 -6.57 1 96.94 101 GLY B N 1
ATOM 2389 C CA . GLY B 1 101 ? -0.134 -11.906 -7.012 1 96.94 101 GLY B CA 1
ATOM 2390 C C . GLY B 1 101 ? -0.294 -13.266 -7.668 1 96.94 101 GLY B C 1
ATOM 2391 O O . GLY B 1 101 ? 0.586 -13.711 -8.406 1 96.94 101 GLY B O 1
ATOM 2392 N N . ILE B 1 102 ? -1.471 -13.875 -7.398 1 96.56 102 ILE B N 1
ATOM 2393 C CA . ILE B 1 102 ? -1.668 -15.211 -7.949 1 96.56 102 ILE B CA 1
ATOM 2394 C C . ILE B 1 102 ? -3.154 -15.445 -8.203 1 96.56 102 ILE B C 1
ATOM 2396 O O . ILE B 1 102 ? -4 -15.031 -7.406 1 96.56 102 ILE B O 1
ATOM 2400 N N . ASP B 1 103 ? -3.379 -16.094 -9.281 1 95.19 103 ASP B N 1
ATOM 2401 C CA . ASP B 1 103 ? -4.719 -16.562 -9.625 1 95.19 103 ASP B CA 1
ATOM 2402 C C . ASP B 1 103 ? -4.68 -18 -10.148 1 95.19 103 ASP B C 1
ATOM 2404 O O . ASP B 1 103 ? -3.842 -18.344 -10.984 1 95.19 103 ASP B O 1
ATOM 2408 N N . ILE B 1 104 ? -5.504 -18.781 -9.633 1 95.25 104 ILE B N 1
ATOM 2409 C CA . ILE B 1 104 ? -5.688 -20.156 -10.094 1 95.25 104 ILE B CA 1
ATOM 2410 C C . ILE B 1 104 ? -7.152 -20.375 -10.461 1 95.25 104 ILE B C 1
ATOM 2412 O O . ILE B 1 104 ? -8.055 -20 -9.711 1 95.25 104 ILE B O 1
ATOM 2416 N N . LEU B 1 105 ? -7.422 -21.016 -11.578 1 95.81 105 LEU B N 1
ATOM 2417 C CA . LEU B 1 105 ? -8.789 -21.297 -12.008 1 95.81 105 LEU B CA 1
ATOM 2418 C C . LEU B 1 105 ? -9.5 -22.188 -10.984 1 95.81 105 LEU B C 1
ATOM 2420 O O . LEU B 1 105 ? -8.883 -23.062 -10.383 1 95.81 105 LEU B O 1
ATOM 2424 N N . PRO B 1 106 ? -10.797 -22 -10.891 1 93.94 106 PRO B N 1
ATOM 2425 C CA . PRO B 1 106 ? -11.562 -22.688 -9.844 1 93.94 106 PRO B CA 1
ATOM 2426 C C . PRO B 1 106 ? -11.406 -24.203 -9.891 1 93.94 106 PRO B C 1
ATOM 2428 O O . PRO B 1 106 ? -11.219 -24.844 -8.852 1 93.94 106 PRO B O 1
ATOM 2431 N N . ASP B 1 107 ? -11.391 -24.766 -11.055 1 95 107 ASP B N 1
ATOM 2432 C CA . ASP B 1 107 ? -11.352 -26.219 -11.227 1 95 107 ASP B CA 1
ATOM 2433 C C . ASP B 1 107 ? -10.031 -26.781 -10.711 1 95 107 ASP B C 1
ATOM 2435 O O . ASP B 1 107 ? -9.914 -27.984 -10.484 1 95 107 ASP B O 1
ATOM 2439 N N . TYR B 1 108 ? -9.102 -25.969 -10.523 1 95.94 108 TYR B N 1
ATOM 2440 C CA . TYR B 1 108 ? -7.773 -26.438 -10.148 1 95.94 108 TYR B CA 1
ATOM 2441 C C . TYR B 1 108 ? -7.398 -25.984 -8.75 1 95.94 108 TYR B C 1
ATOM 2443 O O . TYR B 1 108 ? -6.258 -26.141 -8.32 1 95.94 108 TYR B O 1
ATOM 2451 N N . GLN B 1 109 ? -8.273 -25.359 -8.031 1 93.12 109 GLN B N 1
ATOM 2452 C CA . GLN B 1 109 ? -8.031 -24.906 -6.66 1 93.12 109 GLN B CA 1
ATOM 2453 C C . GLN B 1 109 ? -8.203 -26.062 -5.672 1 93.12 109 GLN B C 1
ATOM 2455 O O . GLN B 1 109 ? -8.828 -27.078 -5.992 1 93.12 109 GLN B O 1
ATOM 2460 N N . GLY B 1 110 ? -7.609 -25.922 -4.5 1 93.19 110 GLY B N 1
ATOM 2461 C CA . GLY B 1 110 ? -7.738 -26.938 -3.465 1 93.19 110 GLY B CA 1
ATOM 2462 C C . GLY B 1 110 ? -6.926 -28.188 -3.746 1 93.19 110 GLY B C 1
ATOM 2463 O O . GLY B 1 110 ? -7.164 -29.234 -3.145 1 93.19 110 GLY B O 1
ATOM 2464 N N . LYS B 1 111 ? -6 -28.094 -4.688 1 96.31 111 LYS B N 1
ATOM 2465 C CA . LYS B 1 111 ? -5.199 -29.25 -5.09 1 96.31 111 LYS B CA 1
ATOM 2466 C C . LYS B 1 111 ? -3.719 -29.016 -4.805 1 96.31 111 LYS B C 1
ATOM 2468 O O . LYS B 1 111 ? -2.865 -29.766 -5.285 1 96.31 111 LYS B O 1
ATOM 2473 N N . GLY B 1 112 ? -3.396 -27.938 -4.141 1 96.94 112 GLY B N 1
ATOM 2474 C CA . GLY B 1 112 ? -2.025 -27.672 -3.738 1 96.94 112 GLY B CA 1
ATOM 2475 C C . GLY B 1 112 ? -1.23 -26.922 -4.793 1 96.94 112 GLY B C 1
ATOM 2476 O O . GLY B 1 112 ? -0.066 -26.578 -4.574 1 96.94 112 GLY B O 1
ATOM 2477 N N . TYR B 1 113 ? -1.784 -26.609 -5.969 1 97.38 113 TYR B N 1
ATOM 2478 C CA . TYR B 1 113 ? -1.068 -25.938 -7.055 1 97.38 113 TYR B CA 1
ATOM 2479 C C . TYR B 1 113 ? -0.666 -24.531 -6.664 1 97.38 113 TYR B C 1
ATOM 2481 O O . TYR B 1 113 ? 0.428 -24.078 -7.004 1 97.38 113 TYR B O 1
ATOM 2489 N N . GLY B 1 114 ? -1.552 -23.828 -5.961 1 96.5 114 GLY B N 1
ATOM 2490 C CA . GLY B 1 114 ? -1.213 -22.5 -5.48 1 96.5 114 GLY B CA 1
ATOM 2491 C C . GLY B 1 114 ? -0.003 -22.5 -4.562 1 96.5 114 GLY B C 1
ATOM 2492 O O . GLY B 1 114 ? 0.906 -21.672 -4.738 1 96.5 114 GLY B O 1
ATOM 2493 N N . SER B 1 115 ? -0.012 -23.422 -3.635 1 97.69 115 SER B N 1
ATOM 2494 C CA . SER B 1 115 ? 1.11 -23.547 -2.713 1 97.69 115 SER B CA 1
ATOM 2495 C C . SER B 1 115 ? 2.41 -23.828 -3.459 1 97.69 115 SER B C 1
ATOM 2497 O O . SER B 1 115 ? 3.438 -23.203 -3.182 1 97.69 115 SER B O 1
ATOM 2499 N N . GLU B 1 116 ? 2.314 -24.75 -4.336 1 97.56 116 GLU B N 1
ATOM 2500 C CA . GLU B 1 116 ? 3.477 -25.141 -5.133 1 97.56 116 GLU B CA 1
ATOM 2501 C C . GLU B 1 116 ? 3.998 -23.953 -5.945 1 97.56 116 GLU B C 1
ATOM 2503 O O . GLU B 1 116 ? 5.203 -23.703 -5.992 1 97.56 116 GLU B O 1
ATOM 2508 N N . ALA B 1 117 ? 3.141 -23.188 -6.578 1 97.94 117 ALA B N 1
ATOM 2509 C CA . ALA B 1 117 ? 3.516 -22.031 -7.391 1 97.94 117 ALA B CA 1
ATOM 2510 C C . ALA B 1 117 ? 4.137 -20.938 -6.527 1 97.94 117 ALA B C 1
ATOM 2512 O O . ALA B 1 117 ? 5.125 -20.312 -6.922 1 97.94 117 ALA B O 1
ATOM 2513 N N . ILE B 1 118 ? 3.545 -20.672 -5.387 1 98.19 118 ILE B N 1
ATOM 2514 C CA . ILE B 1 118 ? 4.059 -19.641 -4.488 1 98.19 118 ILE B CA 1
ATOM 2515 C C . ILE B 1 118 ? 5.461 -20.016 -4.02 1 98.19 118 ILE B C 1
ATOM 2517 O O . ILE B 1 118 ? 6.359 -19.172 -3.988 1 98.19 118 ILE B O 1
ATOM 2521 N N . ASN B 1 119 ? 5.656 -21.234 -3.66 1 97.38 119 ASN B N 1
ATOM 2522 C CA . ASN B 1 119 ? 6.984 -21.672 -3.244 1 97.38 119 ASN B CA 1
ATOM 2523 C C . ASN B 1 119 ? 8.008 -21.484 -4.359 1 97.38 119 ASN B C 1
ATOM 2525 O O . ASN B 1 119 ? 9.141 -21.062 -4.109 1 97.38 119 ASN B O 1
ATOM 2529 N N . TRP B 1 120 ? 7.625 -21.828 -5.516 1 96.81 120 TRP B N 1
ATOM 2530 C CA . TRP B 1 120 ? 8.523 -21.672 -6.656 1 96.81 120 TRP B CA 1
ATOM 2531 C C . TRP B 1 120 ? 8.898 -20.203 -6.852 1 96.81 120 TRP B C 1
ATOM 2533 O O . TRP B 1 120 ? 10.07 -19.875 -7.043 1 96.81 120 TRP B O 1
ATOM 2543 N N . VAL B 1 121 ? 7.891 -19.328 -6.832 1 97.69 121 VAL B N 1
ATOM 2544 C CA . VAL B 1 121 ? 8.156 -17.922 -7.125 1 97.69 121 VAL B CA 1
ATOM 2545 C C . VAL B 1 121 ? 8.977 -17.312 -5.992 1 97.69 121 VAL B C 1
ATOM 2547 O O . VAL B 1 121 ? 9.781 -16.391 -6.219 1 97.69 121 VAL B O 1
ATOM 2550 N N . LEU B 1 122 ? 8.773 -17.766 -4.789 1 97.5 122 LEU B N 1
ATOM 2551 C CA . LEU B 1 122 ? 9.586 -17.312 -3.668 1 97.5 122 LEU B CA 1
ATOM 2552 C C . LEU B 1 122 ? 11.055 -17.672 -3.885 1 97.5 122 LEU B C 1
ATOM 2554 O O . LEU B 1 122 ? 11.945 -16.859 -3.619 1 97.5 122 LEU B O 1
ATOM 2558 N N . GLU B 1 123 ? 11.266 -18.859 -4.316 1 95.75 123 GLU B N 1
ATOM 2559 C CA . GLU B 1 123 ? 12.633 -19.25 -4.633 1 95.75 123 GLU B CA 1
ATOM 2560 C C . GLU B 1 123 ? 13.234 -18.344 -5.699 1 95.75 123 GLU B C 1
ATOM 2562 O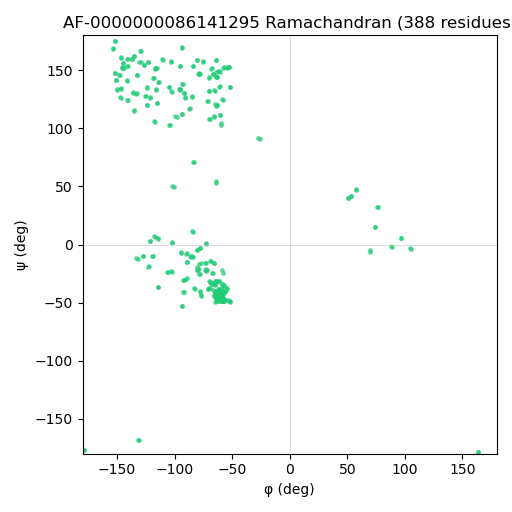 O . GLU B 1 123 ? 14.367 -17.875 -5.555 1 95.75 123 GLU B O 1
ATOM 2567 N N . TRP B 1 124 ? 12.5 -18.141 -6.73 1 95.69 124 TRP B N 1
ATOM 2568 C CA . TRP B 1 124 ? 12.953 -17.25 -7.789 1 95.69 124 TRP B CA 1
ATOM 2569 C C . TRP B 1 124 ? 13.242 -15.852 -7.238 1 95.69 124 TRP B C 1
ATOM 2571 O O . TRP B 1 124 ? 14.281 -15.258 -7.547 1 95.69 124 TRP B O 1
ATOM 2581 N N . ALA B 1 125 ? 12.344 -15.312 -6.434 1 96.88 125 ALA B N 1
ATOM 2582 C CA . ALA B 1 125 ? 12.453 -13.961 -5.887 1 96.88 125 ALA B CA 1
ATOM 2583 C C . ALA B 1 125 ? 13.695 -13.82 -5.016 1 96.88 125 ALA B C 1
ATOM 2585 O O . ALA B 1 125 ? 14.477 -12.883 -5.184 1 96.88 125 ALA B O 1
ATOM 2586 N N . PHE B 1 126 ? 13.922 -14.711 -4.129 1 96.94 126 PHE B N 1
ATOM 2587 C CA . PHE B 1 126 ? 14.984 -14.578 -3.141 1 96.94 126 PHE B CA 1
ATOM 2588 C C . PHE B 1 126 ? 16.328 -15.023 -3.723 1 96.94 126 PHE B C 1
ATOM 2590 O O . PHE B 1 126 ? 17.359 -14.398 -3.463 1 96.94 126 PHE B O 1
ATOM 2597 N N . GLN B 1 127 ? 16.359 -16.031 -4.535 1 93.56 127 GLN B N 1
ATOM 2598 C CA . GLN B 1 127 ? 17.625 -16.609 -4.988 1 93.56 127 GLN B CA 1
ATOM 2599 C C . GLN B 1 127 ? 18.078 -15.969 -6.301 1 93.56 127 GLN B C 1
ATOM 2601 O O . GLN B 1 127 ? 19.266 -15.719 -6.504 1 93.56 127 GLN B O 1
ATOM 2606 N N . ILE B 1 128 ? 17.172 -15.758 -7.156 1 93.25 128 ILE B N 1
ATOM 2607 C CA . ILE B 1 128 ? 17.531 -15.281 -8.484 1 93.25 128 ILE B CA 1
ATOM 2608 C C . ILE B 1 128 ? 17.453 -13.758 -8.531 1 93.25 128 ILE B C 1
ATOM 2610 O O . ILE B 1 128 ? 18.438 -13.086 -8.852 1 93.25 128 ILE B O 1
ATOM 2614 N N . ALA B 1 129 ? 16.359 -13.219 -8.148 1 94.12 129 ALA B N 1
ATOM 2615 C CA . ALA B 1 129 ? 16.188 -11.766 -8.211 1 94.12 129 ALA B CA 1
ATOM 2616 C C . ALA B 1 129 ? 16.906 -11.078 -7.051 1 94.12 129 ALA B C 1
ATOM 2618 O O . ALA B 1 129 ? 17.156 -9.875 -7.094 1 94.12 129 ALA B O 1
ATOM 2619 N N . GLY B 1 130 ? 17.078 -11.812 -5.957 1 94.94 130 GLY B N 1
ATOM 2620 C CA . GLY B 1 130 ? 17.828 -11.281 -4.832 1 94.94 130 GLY B CA 1
ATOM 2621 C C . GLY B 1 130 ? 17.047 -10.273 -4.016 1 94.94 130 GLY B C 1
ATOM 2622 O O . GLY B 1 130 ? 17.641 -9.336 -3.465 1 94.94 130 GLY B O 1
ATOM 2623 N N . VAL B 1 131 ? 15.789 -10.391 -3.91 1 96.56 131 VAL B N 1
ATOM 2624 C CA . VAL B 1 131 ? 15 -9.461 -3.107 1 96.56 131 VAL B CA 1
ATOM 2625 C C . VAL B 1 131 ? 15.195 -9.766 -1.625 1 96.56 131 VAL B C 1
ATOM 2627 O O . VAL B 1 131 ? 15.594 -10.875 -1.261 1 96.56 131 VAL B O 1
ATOM 2630 N N . HIS B 1 132 ? 14.938 -8.758 -0.794 1 98.12 132 HIS B N 1
ATOM 2631 C CA . HIS B 1 132 ? 15.086 -8.867 0.652 1 98.12 132 HIS B CA 1
ATOM 2632 C C . HIS B 1 132 ? 13.781 -9.289 1.318 1 98.12 132 HIS B C 1
ATOM 2634 O O . HIS B 1 132 ? 13.797 -9.953 2.357 1 98.12 132 HIS B O 1
ATOM 2640 N N . ARG B 1 133 ? 12.734 -8.906 0.725 1 98.31 133 ARG B N 1
ATOM 2641 C CA . ARG B 1 133 ? 11.406 -9.07 1.32 1 98.31 133 ARG B CA 1
ATOM 2642 C C . ARG B 1 133 ? 10.352 -9.336 0.25 1 98.31 133 ARG B C 1
ATOM 2644 O O . ARG B 1 133 ? 10.367 -8.695 -0.805 1 98.31 133 ARG B O 1
ATOM 2651 N N . VAL B 1 134 ? 9.5 -10.312 0.483 1 98.5 134 VAL B N 1
ATOM 2652 C CA . VAL B 1 134 ? 8.336 -10.578 -0.357 1 98.5 134 VAL B CA 1
ATOM 2653 C C . VAL B 1 134 ? 7.062 -10.484 0.482 1 98.5 134 VAL B C 1
ATOM 2655 O O . VAL B 1 134 ? 6.98 -11.078 1.56 1 98.5 134 VAL B O 1
ATOM 2658 N N . SER B 1 135 ? 6.156 -9.688 0.03 1 98.56 135 SER B N 1
ATOM 2659 C CA . SER B 1 135 ? 4.883 -9.562 0.737 1 98.56 135 SER B CA 1
ATOM 2660 C C . SER B 1 135 ? 3.744 -10.188 -0.06 1 98.56 135 SER B C 1
ATOM 2662 O O . SER B 1 135 ? 3.879 -10.43 -1.263 1 98.56 135 SER B O 1
ATOM 2664 N N . ILE B 1 136 ? 2.711 -10.508 0.584 1 98.19 136 ILE B N 1
ATOM 2665 C CA . ILE B 1 136 ? 1.456 -10.992 0.017 1 98.19 136 ILE B CA 1
ATOM 2666 C C . ILE B 1 136 ? 0.296 -10.609 0.936 1 98.19 136 ILE B C 1
ATOM 2668 O O . ILE B 1 136 ? 0.472 -10.484 2.15 1 98.19 136 ILE B O 1
ATOM 2672 N N . SER B 1 137 ? -0.811 -10.367 0.36 1 97.62 137 SER B N 1
ATOM 2673 C CA . SER B 1 137 ? -1.977 -9.992 1.155 1 97.62 137 SER B CA 1
ATOM 2674 C C . SER B 1 137 ? -3.223 -10.734 0.69 1 97.62 137 SER B C 1
ATOM 2676 O O . SER B 1 137 ? -3.229 -11.344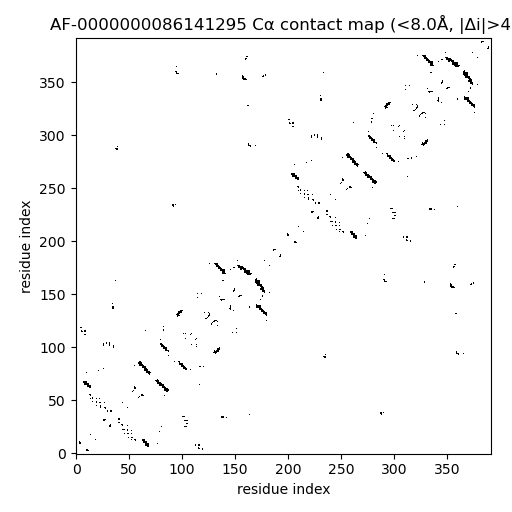 -0.384 1 97.62 137 SER B O 1
ATOM 2678 N N . ALA B 1 138 ? -4.199 -10.75 1.534 1 97.19 138 ALA B N 1
ATOM 2679 C CA . ALA B 1 138 ? -5.5 -11.352 1.246 1 97.19 138 ALA B CA 1
ATOM 2680 C C . ALA B 1 138 ? -6.621 -10.609 1.965 1 97.19 138 ALA B C 1
ATOM 2682 O O . ALA B 1 138 ? -6.422 -10.086 3.066 1 97.19 138 ALA B O 1
ATOM 2683 N N . PHE B 1 139 ? -7.711 -10.586 1.292 1 96.75 139 PHE B N 1
ATOM 2684 C CA . PHE B 1 139 ? -8.883 -10.062 1.977 1 96.75 139 PHE B CA 1
ATOM 2685 C C . PHE B 1 139 ? -9.352 -11.016 3.066 1 96.75 139 PHE B C 1
ATOM 2687 O O . PHE B 1 139 ? -9.328 -12.234 2.885 1 96.75 139 PHE B O 1
ATOM 2694 N N . GLU B 1 140 ? -9.805 -10.469 4.109 1 96.75 140 GLU B N 1
ATOM 2695 C CA . GLU B 1 140 ? -10.18 -11.242 5.289 1 96.75 140 GLU B CA 1
ATOM 2696 C C . GLU B 1 140 ? -11.18 -12.336 4.93 1 96.75 140 GLU B C 1
ATOM 2698 O O . GLU B 1 140 ? -11.117 -13.445 5.477 1 96.75 140 GLU B O 1
ATOM 2703 N N . TYR B 1 141 ? -12.086 -12.062 4.043 1 94.5 141 TYR B N 1
ATOM 2704 C CA . TYR B 1 141 ? -13.125 -13.023 3.697 1 94.5 141 TYR B CA 1
ATOM 2705 C C . TYR B 1 141 ? -12.562 -14.156 2.848 1 94.5 141 TYR B C 1
ATOM 2707 O O . TYR B 1 141 ? -13.219 -15.18 2.639 1 94.5 141 TYR B O 1
ATOM 2715 N N . ASN B 1 142 ? -11.391 -13.977 2.295 1 93.38 142 ASN B N 1
ATOM 2716 C CA . ASN B 1 142 ? -10.695 -15.07 1.632 1 93.38 142 ASN B CA 1
ATOM 2717 C C . ASN B 1 142 ? -9.906 -15.922 2.629 1 93.38 142 ASN B C 1
ATOM 2719 O O . ASN B 1 142 ? -8.68 -15.938 2.604 1 93.38 142 ASN B O 1
ATOM 2723 N N . GLU B 1 143 ? -10.633 -16.656 3.408 1 93.44 143 GLU B N 1
ATOM 2724 C CA . GLU B 1 143 ? -10.07 -17.406 4.535 1 93.44 143 GLU B CA 1
ATOM 2725 C C . GLU B 1 143 ? -9.047 -18.438 4.062 1 93.44 143 GLU B C 1
ATOM 2727 O O . GLU B 1 143 ? -8.062 -18.703 4.746 1 93.44 143 GLU B O 1
ATOM 2732 N N . GLY B 1 144 ? -9.383 -19.031 2.957 1 91.81 144 GLY B N 1
ATOM 2733 C CA . GLY B 1 144 ? -8.445 -19.984 2.398 1 91.81 144 GLY B CA 1
ATOM 2734 C C . GLY B 1 144 ? -7.07 -19.406 2.143 1 91.81 144 GLY B C 1
ATOM 2735 O O . GLY B 1 144 ? -6.059 -20.016 2.5 1 91.81 144 GLY B O 1
ATOM 2736 N N . ALA B 1 145 ? -7 -18.25 1.523 1 94 145 ALA B N 1
ATOM 2737 C CA . ALA B 1 145 ? -5.73 -17.594 1.249 1 94 145 ALA B CA 1
ATOM 2738 C C . ALA B 1 145 ? -5.02 -17.203 2.545 1 94 145 ALA B C 1
ATOM 2740 O O . ALA B 1 145 ? -3.809 -17.391 2.678 1 94 145 ALA B O 1
ATOM 2741 N N . VAL B 1 146 ? -5.742 -16.672 3.473 1 96.12 146 VAL B N 1
ATOM 2742 C CA . VAL B 1 146 ? -5.18 -16.25 4.754 1 96.12 146 VAL B CA 1
ATOM 2743 C C . VAL B 1 146 ? -4.5 -17.453 5.43 1 96.12 146 VAL B C 1
ATOM 2745 O O . VAL B 1 146 ? -3.361 -17.344 5.887 1 96.12 146 VAL B O 1
ATOM 2748 N N . ARG B 1 147 ? -5.164 -18.516 5.48 1 95.62 147 ARG B N 1
ATOM 2749 C CA . ARG B 1 147 ? -4.609 -19.719 6.094 1 95.62 147 ARG B CA 1
ATOM 2750 C C . ARG B 1 147 ? -3.406 -20.234 5.305 1 95.62 147 ARG B C 1
ATOM 2752 O O . ARG B 1 147 ? -2.4 -20.641 5.895 1 95.62 147 ARG B O 1
ATOM 2759 N N . LEU B 1 148 ? -3.535 -20.219 4.055 1 95.88 148 LEU B N 1
ATOM 2760 C CA . LEU B 1 148 ? -2.492 -20.734 3.172 1 95.88 148 LEU B CA 1
ATOM 2761 C C . LEU B 1 148 ? -1.187 -19.969 3.377 1 95.88 148 LEU B C 1
ATOM 2763 O O . LEU B 1 148 ? -0.119 -20.578 3.477 1 95.88 148 LEU B O 1
ATOM 2767 N N . TYR B 1 149 ? -1.23 -18.672 3.381 1 97.25 149 TYR B N 1
ATOM 2768 C CA . TYR B 1 149 ? -0.021 -17.859 3.457 1 97.25 149 TYR B CA 1
ATOM 2769 C C . TYR B 1 149 ? 0.715 -18.094 4.77 1 97.25 149 TYR B C 1
ATOM 2771 O O . TYR B 1 149 ? 1.944 -18.188 4.793 1 97.25 149 TYR B O 1
ATOM 2779 N N . GLY B 1 150 ? -0.047 -18.219 5.812 1 96.19 150 GLY B N 1
ATOM 2780 C CA . GLY B 1 150 ? 0.572 -18.609 7.07 1 96.19 150 GLY B CA 1
ATOM 2781 C C . GLY B 1 150 ? 1.242 -19.969 7.012 1 96.19 150 GLY B C 1
ATOM 2782 O O . GLY B 1 150 ? 2.371 -20.125 7.484 1 96.19 150 GLY B O 1
ATOM 2783 N N . ARG B 1 151 ? 0.582 -20.938 6.453 1 95.69 151 ARG B N 1
ATOM 2784 C CA . ARG B 1 151 ? 1.095 -22.297 6.34 1 95.69 151 ARG B CA 1
ATOM 2785 C C . ARG B 1 151 ? 2.371 -22.328 5.504 1 95.69 151 ARG B C 1
ATOM 2787 O O . ARG B 1 151 ? 3.238 -23.172 5.723 1 95.69 151 ARG B O 1
ATOM 2794 N N . LEU B 1 152 ? 2.484 -21.453 4.574 1 96.31 152 LEU B N 1
ATOM 2795 C CA . LEU B 1 152 ? 3.631 -21.422 3.674 1 96.31 152 LEU B CA 1
ATOM 2796 C C . LEU B 1 152 ? 4.824 -20.734 4.328 1 96.31 152 LEU B C 1
ATOM 2798 O O . LEU B 1 152 ? 5.895 -20.625 3.727 1 96.31 152 LEU B O 1
ATOM 2802 N N . GLY B 1 153 ? 4.613 -20.203 5.539 1 96.19 153 GLY B N 1
ATOM 2803 C CA . GLY B 1 153 ? 5.734 -19.641 6.281 1 96.19 153 GLY B CA 1
ATOM 2804 C C . GLY B 1 153 ? 5.742 -18.125 6.301 1 96.19 153 GLY B C 1
ATOM 2805 O O . GLY B 1 153 ? 6.621 -17.516 6.906 1 96.19 153 GLY B O 1
ATOM 2806 N N . PHE B 1 154 ? 4.785 -17.516 5.574 1 98.19 154 PHE B N 1
ATOM 2807 C CA . PHE B 1 154 ? 4.672 -16.062 5.695 1 98.19 154 PHE B CA 1
ATOM 2808 C C . PHE B 1 154 ? 4.297 -15.664 7.117 1 98.19 154 PHE B C 1
ATOM 2810 O O . PHE B 1 154 ? 3.506 -16.344 7.77 1 98.19 154 PHE B O 1
ATOM 2817 N N . LYS B 1 155 ? 4.824 -14.57 7.555 1 98.38 155 LYS B N 1
ATOM 2818 C CA . LYS B 1 155 ? 4.461 -14.023 8.859 1 98.38 155 LYS B CA 1
ATOM 2819 C C . LYS B 1 155 ? 3.369 -12.969 8.727 1 98.38 155 LYS B C 1
ATOM 2821 O O . LYS B 1 155 ? 3.418 -12.125 7.828 1 98.38 155 LYS B O 1
ATOM 2826 N N . LEU B 1 156 ? 2.367 -13.086 9.586 1 98.5 156 LEU B N 1
ATOM 2827 C CA . LEU B 1 156 ? 1.353 -12.039 9.664 1 98.5 156 LEU B CA 1
ATOM 2828 C C . LEU B 1 156 ? 1.968 -10.719 10.109 1 98.5 156 LEU B C 1
ATOM 2830 O O . LEU B 1 156 ? 2.559 -10.641 11.188 1 98.5 156 LEU B O 1
ATOM 2834 N N . GLU B 1 157 ? 1.841 -9.773 9.289 1 98.56 157 GLU B N 1
ATOM 2835 C CA . GLU B 1 157 ? 2.459 -8.492 9.586 1 98.56 157 GLU B CA 1
ATOM 2836 C C . GLU B 1 157 ? 1.422 -7.48 10.078 1 98.56 157 GLU B C 1
ATOM 2838 O O . GLU B 1 157 ? 1.769 -6.488 10.719 1 98.56 157 GLU B O 1
ATOM 2843 N N . GLY B 1 158 ? 0.202 -7.699 9.734 1 98.19 158 GLY B N 1
ATOM 2844 C CA . GLY B 1 158 ? -0.841 -6.812 10.219 1 98.19 158 GLY B CA 1
ATOM 2845 C C . GLY B 1 158 ? -2.137 -6.926 9.438 1 98.19 158 GLY B C 1
ATOM 2846 O O . GLY B 1 158 ? -2.264 -7.777 8.562 1 98.19 158 GLY B O 1
ATOM 2847 N N . ARG B 1 159 ? -3.09 -6.102 9.844 1 98.31 159 ARG B N 1
ATOM 2848 C CA . ARG B 1 159 ? -4.402 -5.996 9.211 1 98.31 159 ARG B CA 1
ATOM 2849 C C . ARG B 1 159 ? -4.805 -4.535 9.039 1 98.31 159 ARG B C 1
ATOM 2851 O O . ARG B 1 159 ? -4.875 -3.781 10.008 1 98.31 159 ARG B O 1
ATOM 2858 N N . ALA B 1 160 ? -4.93 -4.133 7.793 1 98.31 160 ALA B N 1
ATOM 2859 C CA . ALA B 1 160 ? -5.66 -2.889 7.586 1 98.31 160 ALA B CA 1
ATOM 2860 C C . ALA B 1 160 ? -7.148 -3.072 7.883 1 98.31 160 ALA B C 1
ATOM 2862 O O . ALA B 1 160 ? -7.867 -3.719 7.117 1 98.31 160 ALA B O 1
ATOM 2863 N N . ARG B 1 161 ? -7.543 -2.5 8.961 1 98.5 161 ARG B N 1
ATOM 2864 C CA . ARG B 1 161 ? -8.891 -2.748 9.453 1 98.5 161 ARG B CA 1
ATOM 2865 C C . ARG B 1 161 ? -9.93 -2.092 8.555 1 98.5 161 ARG B C 1
ATOM 2867 O O . ARG B 1 161 ? -9.797 -0.922 8.195 1 98.5 161 ARG B O 1
ATOM 2874 N N . GLU B 1 162 ? -10.984 -2.889 8.195 1 98.44 162 GLU B N 1
ATOM 2875 C CA . GLU B 1 162 ? -12.156 -2.43 7.457 1 98.44 162 GLU B CA 1
ATOM 2876 C C . GLU B 1 162 ? -11.758 -1.661 6.203 1 98.44 162 GLU B C 1
ATOM 2878 O O . GLU B 1 162 ? -12.383 -0.654 5.859 1 98.44 162 GLU B O 1
ATOM 2883 N N . ALA B 1 163 ? -10.766 -2.074 5.484 1 97.62 163 ALA B N 1
ATOM 2884 C CA . ALA B 1 163 ? -10.195 -1.363 4.344 1 97.62 163 ALA B CA 1
ATOM 2885 C C . ALA B 1 163 ? -10.906 -1.743 3.047 1 97.62 163 ALA B C 1
ATOM 2887 O O . ALA B 1 163 ? -10.758 -1.062 2.029 1 97.62 163 ALA B O 1
ATOM 2888 N N . ILE B 1 164 ? -11.648 -2.799 3.092 1 96.31 164 ILE B N 1
ATOM 2889 C CA . ILE B 1 164 ? -12.227 -3.34 1.865 1 96.31 164 ILE B CA 1
ATOM 2890 C C . ILE B 1 164 ? -13.742 -3.434 2.008 1 96.31 164 ILE B C 1
ATOM 2892 O O . ILE B 1 164 ? -14.25 -4.129 2.893 1 96.31 164 ILE B O 1
ATOM 2896 N N . TRP B 1 165 ? -14.469 -2.756 1.158 1 95.62 165 TRP B N 1
ATOM 2897 C CA . TRP B 1 165 ? -15.914 -2.914 1.076 1 95.62 165 TRP B CA 1
ATOM 2898 C C . TRP B 1 165 ? -16.281 -4.055 0.133 1 95.62 165 TRP B C 1
ATOM 2900 O O . TRP B 1 165 ? -15.945 -4.023 -1.051 1 95.62 165 TRP B O 1
ATOM 2910 N N . TYR B 1 166 ? -16.906 -5.043 0.7 1 92.94 166 TYR B N 1
ATOM 2911 C CA . TYR B 1 166 ? -17.328 -6.191 -0.098 1 92.94 166 TYR B CA 1
ATOM 2912 C C . TYR B 1 166 ? -18.625 -6.789 0.44 1 92.94 166 TYR B C 1
ATOM 2914 O O . TYR B 1 166 ? -18.734 -7.066 1.637 1 92.94 166 TYR B O 1
ATOM 2922 N N . ASN B 1 167 ? -19.547 -6.902 -0.481 1 92.19 167 ASN B N 1
ATOM 2923 C CA . ASN B 1 167 ? -20.828 -7.559 -0.21 1 92.19 167 ASN B CA 1
ATOM 2924 C C . ASN B 1 167 ? -21.516 -6.961 1.014 1 92.19 167 ASN B C 1
ATOM 2926 O O . ASN B 1 167 ? -21.953 -7.691 1.902 1 92.19 167 ASN B O 1
ATOM 2930 N N . GLY B 1 168 ? -21.531 -5.754 1.206 1 94 168 GLY B N 1
ATOM 2931 C CA . GLY B 1 168 ? -22.391 -5.062 2.158 1 94 168 GLY B CA 1
ATOM 2932 C C . GLY B 1 168 ? -21.719 -4.785 3.484 1 94 168 GLY B C 1
ATOM 2933 O O . GLY B 1 168 ? -22.344 -4.305 4.426 1 94 168 GLY B O 1
ATOM 2934 N N . ARG B 1 169 ? -20.516 -5.082 3.512 1 95.94 169 ARG B N 1
ATOM 2935 C CA . ARG B 1 169 ? -19.812 -4.75 4.754 1 95.94 169 ARG B CA 1
ATOM 2936 C C . ARG B 1 169 ? -18.328 -4.531 4.508 1 95.94 169 ARG B C 1
ATOM 2938 O O . ARG B 1 169 ? -17.812 -4.859 3.436 1 95.94 169 ARG B O 1
ATOM 2945 N N . PHE B 1 170 ? -17.641 -4.016 5.496 1 97.56 170 PHE B N 1
ATOM 2946 C CA . PHE B 1 170 ? -16.203 -3.768 5.434 1 97.56 170 PHE B CA 1
ATOM 2947 C C . PHE B 1 170 ? -15.43 -4.953 5.996 1 97.56 170 PHE B C 1
ATOM 2949 O O . PHE B 1 170 ? -15.828 -5.543 7 1 97.56 170 PHE B O 1
ATOM 2956 N N . TRP B 1 171 ? -14.359 -5.266 5.281 1 97.56 171 TRP B N 1
ATOM 2957 C CA . TRP B 1 171 ? -13.469 -6.359 5.672 1 97.56 171 TRP B CA 1
ATOM 2958 C C . TRP B 1 171 ? -12.039 -5.867 5.832 1 97.56 171 TRP B C 1
ATOM 2960 O O . TRP B 1 171 ? -11.664 -4.836 5.27 1 97.56 171 TRP B O 1
ATOM 2970 N N . ASP B 1 172 ? -11.312 -6.605 6.598 1 98.38 172 ASP B N 1
ATOM 2971 C CA . ASP B 1 172 ? -9.898 -6.277 6.773 1 98.38 172 ASP B CA 1
ATOM 2972 C C . ASP B 1 172 ? -9.07 -6.742 5.574 1 98.38 172 ASP B C 1
ATOM 2974 O O . ASP B 1 172 ? -9.461 -7.676 4.871 1 98.38 172 ASP B O 1
ATOM 2978 N N . ASP B 1 173 ? -8.047 -6.012 5.246 1 97.94 173 ASP B N 1
ATOM 2979 C CA . ASP B 1 173 ? -6.973 -6.477 4.371 1 97.94 173 ASP B CA 1
ATOM 2980 C C . ASP B 1 173 ? -5.82 -7.066 5.18 1 97.94 173 ASP B C 1
ATOM 2982 O O . ASP B 1 173 ? -5.148 -6.352 5.93 1 97.94 173 ASP B O 1
ATOM 2986 N N . VAL B 1 174 ? -5.609 -8.352 5.082 1 98.44 174 VAL B N 1
ATOM 2987 C CA . VAL B 1 174 ? -4.641 -9.078 5.895 1 98.44 174 VAL B CA 1
ATOM 2988 C C . VAL B 1 174 ? -3.293 -9.117 5.176 1 98.44 174 VAL B C 1
ATOM 2990 O O . VAL B 1 174 ? -3.207 -9.555 4.023 1 98.44 174 VAL B O 1
ATOM 2993 N N . GLN B 1 175 ? -2.275 -8.695 5.848 1 98.5 175 GLN B N 1
ATOM 2994 C CA . GLN B 1 175 ? -0.978 -8.492 5.215 1 98.5 175 GLN B CA 1
ATOM 2995 C C . GLN B 1 175 ? 0.073 -9.43 5.793 1 98.5 175 GLN B C 1
ATOM 2997 O O . GLN B 1 175 ? 0.177 -9.586 7.012 1 98.5 175 GLN B O 1
ATOM 3002 N N . PHE B 1 176 ? 0.816 -10.039 4.895 1 98.69 176 PHE B N 1
ATOM 3003 C CA . PHE B 1 176 ? 1.864 -10.984 5.258 1 98.69 176 PHE B CA 1
ATOM 3004 C C . PHE B 1 176 ? 3.189 -10.602 4.613 1 98.69 176 PHE B C 1
ATOM 3006 O O . PHE B 1 176 ? 3.213 -9.93 3.58 1 98.69 176 PHE B O 1
ATOM 3013 N N . GLY B 1 177 ? 4.273 -11.031 5.242 1 98.62 177 GLY B N 1
ATOM 3014 C CA . GLY B 1 177 ? 5.602 -10.82 4.691 1 98.62 177 GLY B CA 1
ATOM 3015 C C . GLY B 1 177 ? 6.555 -11.961 4.984 1 98.62 177 GLY B C 1
ATOM 3016 O O . GLY B 1 177 ? 6.355 -12.719 5.938 1 98.62 177 GLY B O 1
ATOM 3017 N N . MET B 1 178 ? 7.473 -12.133 4.176 1 98.5 178 MET B N 1
ATOM 3018 C CA . MET B 1 178 ? 8.57 -13.07 4.348 1 98.5 178 MET B CA 1
ATOM 3019 C C . MET B 1 178 ? 9.906 -12.414 4.023 1 98.5 178 MET B C 1
ATOM 3021 O O . MET B 1 178 ? 10.055 -11.773 2.979 1 98.5 178 MET B O 1
ATOM 3025 N N . LEU B 1 179 ? 10.828 -12.562 4.926 1 98.5 179 LEU B N 1
ATOM 3026 C CA . LEU B 1 179 ? 12.172 -12.023 4.73 1 98.5 179 LEU B CA 1
ATOM 3027 C C . LEU B 1 179 ? 13.109 -13.086 4.168 1 98.5 179 LEU B C 1
ATOM 3029 O O . LEU B 1 179 ? 12.922 -14.281 4.422 1 98.5 179 LEU B O 1
ATOM 3033 N N . GLU B 1 180 ? 14.094 -12.586 3.475 1 97.12 180 GLU B N 1
ATOM 3034 C CA . GLU B 1 180 ? 15.055 -13.492 2.844 1 97.12 180 GLU B CA 1
ATOM 3035 C C . GLU B 1 180 ? 15.633 -14.477 3.855 1 97.12 180 GLU B C 1
ATOM 3037 O O . GLU B 1 180 ? 15.719 -15.672 3.588 1 97.12 180 GLU B O 1
ATOM 3042 N N . HIS B 1 181 ? 16.078 -13.977 4.98 1 96.38 181 HIS B N 1
ATOM 3043 C CA . HIS B 1 181 ? 16.734 -14.844 5.957 1 96.38 181 HIS B CA 1
ATOM 3044 C C . HIS B 1 181 ? 15.758 -15.867 6.531 1 96.38 181 HIS B C 1
ATOM 3046 O O . HIS B 1 181 ? 16.156 -16.969 6.902 1 96.38 181 HIS B O 1
ATOM 3052 N N . GLU B 1 182 ? 14.539 -15.539 6.691 1 96.69 182 GLU B N 1
ATOM 3053 C CA . GLU B 1 182 ? 13.523 -16.484 7.133 1 96.69 182 GLU B CA 1
ATOM 3054 C C . GLU B 1 182 ? 13.336 -17.609 6.117 1 96.69 182 GLU B C 1
ATOM 3056 O O . GLU B 1 182 ? 13.227 -18.781 6.488 1 96.69 182 GLU B O 1
ATOM 3061 N N . TRP B 1 183 ? 13.219 -17.172 4.848 1 95.69 183 TRP B N 1
ATOM 3062 C CA . TRP B 1 183 ? 13.078 -18.141 3.773 1 95.69 183 TRP B CA 1
ATOM 3063 C C . TRP B 1 183 ? 14.266 -19.094 3.734 1 95.69 183 TRP B C 1
ATOM 3065 O O . TRP B 1 183 ? 14.094 -20.312 3.629 1 95.69 183 TRP B O 1
ATOM 3075 N N . ARG B 1 184 ? 15.461 -18.594 3.836 1 94.25 184 ARG B N 1
ATOM 3076 C CA . ARG B 1 184 ? 16.688 -19.391 3.803 1 94.25 184 ARG B CA 1
ATOM 3077 C C . ARG B 1 184 ? 16.734 -20.375 4.973 1 94.25 184 ARG B C 1
ATOM 3079 O O . ARG B 1 184 ? 17.188 -21.516 4.824 1 94.25 184 ARG B O 1
ATOM 3086 N N . ALA B 1 185 ? 16.328 -19.906 6.094 1 92.44 185 ALA B N 1
ATOM 3087 C CA . ALA B 1 185 ? 16.328 -20.766 7.281 1 92.44 185 ALA B CA 1
ATOM 3088 C C . ALA B 1 185 ? 15.414 -21.969 7.082 1 92.44 185 ALA B C 1
ATOM 3090 O O . ALA B 1 185 ? 15.734 -23.078 7.531 1 92.44 185 ALA B O 1
ATOM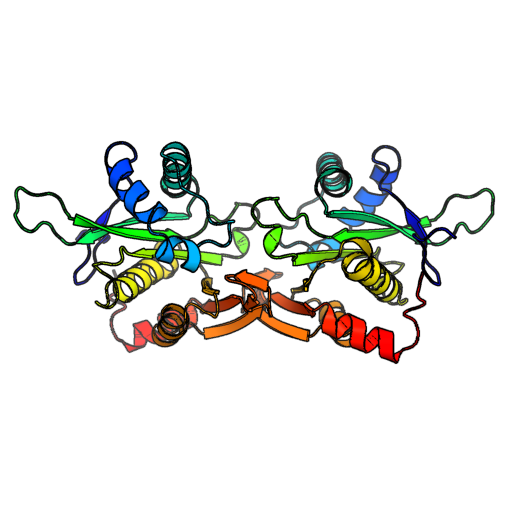 3091 N N . GLU B 1 186 ? 14.375 -21.734 6.5 1 85.94 186 GLU B N 1
ATOM 3092 C CA . GLU B 1 186 ? 13.445 -22.812 6.238 1 85.94 186 GLU B CA 1
ATOM 3093 C C . GLU B 1 186 ? 13.984 -23.766 5.164 1 85.94 186 GLU B C 1
ATOM 3095 O O . GLU B 1 186 ? 13.758 -24.969 5.219 1 85.94 186 GLU B O 1
ATOM 3100 N N . HIS B 1 187 ? 14.633 -23.203 4.172 1 77.88 187 HIS B N 1
ATOM 3101 C CA . HIS B 1 187 ? 15.164 -24 3.068 1 77.88 187 HIS B CA 1
ATOM 3102 C C . HIS B 1 187 ? 16.453 -24.703 3.469 1 77.88 187 HIS B C 1
ATOM 3104 O O . HIS B 1 187 ? 16.781 -25.766 2.932 1 77.88 187 HIS B O 1
ATOM 3110 N N . LEU B 1 188 ? 17.234 -23.953 4.188 1 69.94 188 LEU B N 1
ATOM 3111 C CA . LEU B 1 188 ? 18.422 -24.625 4.715 1 69.94 188 LEU B CA 1
ATOM 3112 C C . LEU B 1 188 ? 18.031 -25.812 5.598 1 69.94 188 LEU B C 1
ATOM 3114 O O . LEU B 1 188 ? 18.688 -26.859 5.586 1 69.94 188 LEU B O 1
ATOM 3118 N N . LEU B 1 189 ? 17.078 -25.609 6.262 1 61.62 189 LEU B N 1
ATOM 3119 C CA . LEU B 1 189 ? 16.609 -26.688 7.145 1 61.62 189 LEU B CA 1
ATOM 3120 C C . LEU B 1 189 ? 16.031 -27.844 6.336 1 61.62 189 LEU B C 1
ATOM 3122 O O . LEU B 1 189 ? 16.156 -29 6.738 1 61.62 189 LEU B O 1
ATOM 3126 N N . ASN B 1 190 ? 15.391 -27.469 5.332 1 57.53 190 ASN B N 1
ATOM 3127 C CA . ASN B 1 190 ? 14.766 -28.547 4.566 1 57.53 190 ASN B CA 1
ATOM 3128 C C . ASN B 1 190 ? 15.734 -29.156 3.562 1 57.53 190 ASN B C 1
ATOM 3130 O O . ASN B 1 190 ? 15.391 -30.109 2.861 1 57.53 190 ASN B O 1
ATOM 3134 N N . GLY B 1 191 ? 17.016 -28.844 3.646 1 53.38 191 GLY B N 1
ATOM 3135 C CA . GLY B 1 191 ? 18.062 -29.453 2.836 1 53.38 191 GLY B CA 1
ATOM 3136 C C . GLY B 1 191 ? 18 -29.047 1.375 1 53.38 191 GLY B C 1
ATOM 3137 O O . GLY B 1 191 ? 18.703 -29.625 0.538 1 53.38 191 GLY B O 1
ATOM 3138 N N . SER B 1 192 ? 17.016 -28.344 0.938 1 47.69 192 SER B N 1
ATOM 3139 C CA . SER B 1 192 ? 16.75 -28.125 -0.479 1 47.69 192 SER B CA 1
ATOM 3140 C C . SER B 1 192 ? 17.703 -27.094 -1.076 1 47.69 192 SER B C 1
ATOM 3142 O O . SER B 1 192 ? 17.562 -26.719 -2.238 1 47.69 192 SER B O 1
ATOM 3144 N N . TRP B 1 193 ? 18.359 -26.359 -0.354 1 47.75 193 TRP B N 1
ATOM 3145 C CA . TRP B 1 193 ? 19.234 -25.359 -0.968 1 47.75 193 TRP B CA 1
ATOM 3146 C C . TRP B 1 193 ? 20.344 -26.031 -1.774 1 47.75 193 TRP B C 1
ATOM 3148 O O . TRP B 1 193 ? 21.297 -26.578 -1.205 1 47.75 193 TRP B O 1
ATOM 3158 N N . ARG B 1 194 ? 20.062 -26.891 -2.695 1 41.78 194 ARG B N 1
ATOM 3159 C CA . ARG B 1 194 ? 21.172 -27.406 -3.467 1 41.78 194 ARG B CA 1
ATOM 3160 C C . ARG B 1 194 ? 21.922 -26.297 -4.188 1 41.78 194 ARG B C 1
ATOM 3162 O O . ARG B 1 194 ? 21.297 -25.422 -4.793 1 41.78 194 ARG B O 1
ATOM 3169 N N . ALA B 1 195 ? 23.156 -25.875 -3.625 1 39.97 195 ALA B N 1
ATOM 3170 C CA . ALA B 1 195 ? 24.188 -25.094 -4.309 1 39.97 195 ALA B CA 1
ATOM 3171 C C . ALA B 1 195 ? 24.125 -25.312 -5.816 1 39.97 195 ALA B C 1
ATOM 3173 O O . ALA B 1 195 ? 24.266 -26.453 -6.293 1 39.97 195 ALA B O 1
ATOM 3174 N N . VAL B 1 196 ? 23.375 -24.5 -6.566 1 35.66 196 VAL B N 1
ATOM 3175 C CA . VAL B 1 196 ? 23.688 -24.562 -7.992 1 35.66 196 VAL B CA 1
ATOM 3176 C C . VAL B 1 196 ? 25.078 -23.984 -8.242 1 35.66 196 VAL B C 1
ATOM 3178 O O . VAL B 1 196 ? 25.5 -23.031 -7.582 1 35.66 196 VAL B O 1
#

Nearest PDB structures (foldseek):
  3wr7-assembly1_A-3  TM=8.639E-01  e=7.877E-15  Escherichia coli LY180
  6vfn-assembly1_A  TM=8.637E-01  e=7.392E-14  Bacillus thuringiensis
  7kwj-assembly1_B  TM=8.544E-01  e=7.392E-14  Vibrio cholerae O1 biovar El Tor str. N16961
  5wif-assembly1_B  TM=8.157E-01  e=5.409E-13  Yersinia pestis
  1nsl-assembly1_F  TM=7.858E-01  e=3.086E-12  Bacillus subtilis

Foldseek 3Di:
DPLQDDDFKGKAQDDLVPCLVVLLLQCQPQVQVVWFDQDDDDRDDSVNSSVVSCCQHPAFPHKIFIFGCDPDPPDHTHGFWMKTWGGDDPVRCVQLEIEMGITGHPVCPPVCSVVRVVLSVVCCSCPPVNGFKYKYKTWPVPVVVVVSCVVSPWDWPDWQQQPGDDDHGGTIITMTMDGSVSSCVVCVVVVNPPDD/DPLQDFDFKGKAQDDLVPCLVVLLLQCQPQVQVVWFPQDDDDRDDSVNSSVVSCCQHPAFPHKIFIFGCDPDPPDHTHGFWMKTWGGDDPVRCVQLEIEMDITGHPVCPPVCSVLRVVLSVVCCSCPPVNGFKYKYKTWPVPVVVVVSCVVSPWDWPDWQQQPGDDDHGGTIITMTMDGSVSSCVVCVVVVNPPPD

pLDDT: mean 91.66, std 10.89, range [35.66, 98.69]

InterPro domains:
  IPR000182 GNAT domain [PF13302] (8-155)
  IPR000182 GNAT domain [PS51186] (9-172)
  IPR016181 Acyl-CoA N-acyltransferase [SSF55729] (3-179)

Radius of gyration: 23.66 Å; Cα contacts (8 Å, |Δi|>4): 685; chains: 2; bounding box: 48×80×53 Å

Organism: NCBI:txid717836

Sequence (392 aa):
MNPFHSARLIYRAVEPNEDEDFFLTIQQDPFGFRNSNARLASPQSREDVKRYMEHLTSKALLGVVICLPAPTPESKPIPIGNIHLSPTPSYLAHHRNTSIGIDILPDYQGKGYGSEAINWVLEWAFQIAGVHRVSISAFEYNEGAVRLYGRLGFKLEGRAREAIWYNGRFWDDVQFGMLEHEWRAEHLLNGSWRAVMNPFHSARLIYRAVEPNEDEDFFLTIQQDPFGFRNSNARLASPQSREDVKRYMEHLTSKALLGVVICLPAPTPESKPIPIGNIHLSPTPSYLAHHRNTSIGIDILPDYQGKGYGSEAINWVLEWAFQIAGVHRVSISAFEYNEGAVRLYGRLGFKLEGRAREAIWYNGRFWDDVQFGMLEHEWRAEHLLNGSWRAV